Protein AF-A0A815AEU1-F1 (afdb_monomer_lite)

Radius of gyration: 73.31 Å; chains: 1; bounding box: 177×93×203 Å

pLDDT: mean 80.64, std 16.39, range [25.06, 96.12]

Foldseek 3Di:
DDDDPPPPQDKFFLWFWADLEAQEAIDTDQKFWQPPLQQATPSGQQKFKAAPVQETDHLVVQLLRLQWDWDADVVQQWIWTDGPQDPDIDIDHNVPPQPPVDDLVQWDFHQAPNDTFTWRWHDPVQQVVVCSRRVHGITMTGHDPPDHSDDPARFWEAEPVQQVVLCVVPVVDRQDPCLVPGRTYIYGPDHPPQQPDQWDDFPNWIKGWPGFDQADLSSQQDSPVSDGDRVSQVSCCVPPVRTHTTHIGTDDDDTMGGGFFDKDAQAAPWWKWKADPVRDIDIDHDRDIDTARSVDIDIGTWDKDAAAQQKWKWWAWPVGDIFIGHDRDIDTDDVNTTPDIDMGGFDAAAQQKKWKKWFDDDPPDDDDDDDDPPPTDIDIDGDRDGHDDGPRIDIDWAFEFAADPVGQQDTDGRPDIDGIDGQDKDKGKHWQWQQQALVRFTKIWIKMWIKGAQDPVLQVVQDSYVPVQLVVQLNVLSSVVRHDHDPVRCVVCVQCQFPCVSRPSNQVSQVSNRMHTPTMDGPDMDTPPVVVVVVVVVVVVVVVVVVVVVVVVVVVVVVVVVVVVVVVVVVVVVVVVVVVVVVVVVVVVVVVVVVVVVVVVVVVVVVVVVVVVVVVVVVVVVVCVVVPDDPPVVVVVVPDDDDDDPDDDDDDDDDDDDDDDDDDDDDDDD

Secondary structure (DSSP, 8-state):
-----------EEEEEEE-SBTTS--EEESEEEEETTTTEETTTT-EEEE-TTSBBP-TTT-GGGGG-EEEEETTTTEEEEE-TT-SS-EEEESSS-TTTTS-GGGPEEEEETTEEEEEEEP-HHHHHHHHHHHSS--EEEEEPTT----SS-SEEEEEHHHHHHHHHT-TTS---GGGG--SEEEE-SSTTGGGG-SEEEETTEEEEEEEEEEP-GGGGB-TTT--B-SHHHHHHHHHHTTEEEEEEEEEE---EEEPPPEEEEE-TT-EEEEE-TTS-EEEEESSEEEEE-TTT-EEEEPPEEEE-TTEEEEEEETTS-EEEEESSEEEE--TTTEEEEEEEE-EEE-TTEEEEEEEE-----SS-----TT-EEEEEEESSEEE---TTEEE--EEEEEEETTEEEEEEEEEEEES-EE-S-EEEEEEEEEEE-TT--EEEEEEEEEEEES-HHHHHHH-S-HHHHHHHHHHHHHHHHHHTS-HHHHHHHGGGGGSGGG-HHHHHHHHHTTEEEEEEEEEEEEE-HHHHHHHHHHHHHHHHHHHHHHHHHHHHHHHHHHHHHHHHHHHHHHHHHHHHHHHHHHHHHHHHHHHHHHHHHHHHHHHHHHHHHHHHHHHHHHHHHHTT--HHHHHHHH--------------------------------

InterPro domains:
  IPR005302 Molybdenum cofactor sulfurase, C-terminal [PF03473] (147-253)
  IPR005302 Molybdenum cofactor sulfurase, C-terminal [PS51340] (123-266)
  IPR005303 Molybdenum cofactor sulfurase, middle domain [PF03476] (13-135)
  IPR011037 Pyruvate kinase-like, insert domain superfamily [SSF50800] (155-227)

Structure (mmCIF, N/CA/C/O backbone):
data_AF-A0A815AEU1-F1
#
_entry.id   AF-A0A815AEU1-F1
#
loop_
_atom_site.group_PDB
_atom_site.id
_atom_site.type_symbol
_atom_site.label_atom_id
_atom_site.label_alt_id
_atom_site.label_comp_id
_atom_site.label_asym_id
_atom_site.label_entity_id
_atom_site.label_seq_id
_atom_site.pdbx_PDB_ins_code
_atom_site.Cartn_x
_atom_site.Cartn_y
_atom_site.Cartn_z
_atom_site.occupancy
_atom_site.B_iso_or_equiv
_atom_site.auth_seq_id
_atom_site.auth_comp_id
_atom_site.auth_asym_id
_atom_site.auth_atom_id
_atom_site.pdbx_PDB_model_num
ATOM 1 N N . MET A 1 1 ? 6.532 -43.065 -29.567 1.00 27.50 1 MET A N 1
ATOM 2 C CA . MET A 1 1 ? 7.392 -42.468 -28.527 1.00 27.50 1 MET A CA 1
ATOM 3 C C . MET A 1 1 ? 8.226 -41.374 -29.177 1.00 27.50 1 MET A C 1
ATOM 5 O O . MET A 1 1 ? 8.852 -41.656 -30.183 1.00 27.50 1 MET A O 1
ATOM 9 N N . ALA A 1 2 ? 8.138 -40.169 -28.608 1.00 25.83 2 ALA A N 1
ATOM 10 C CA . ALA A 1 2 ? 9.059 -39.027 -28.663 1.00 25.83 2 ALA A CA 1
ATOM 11 C C . ALA A 1 2 ? 9.554 -38.445 -30.016 1.00 25.83 2 ALA A C 1
ATOM 13 O O . ALA A 1 2 ? 10.415 -39.000 -30.685 1.00 25.83 2 ALA A O 1
ATOM 14 N N . ASN A 1 3 ? 9.081 -37.213 -30.254 1.00 25.06 3 ASN A N 1
ATOM 15 C CA . ASN A 1 3 ? 9.792 -36.021 -30.741 1.00 25.06 3 ASN A CA 1
ATOM 16 C C . ASN A 1 3 ? 10.302 -35.950 -32.190 1.00 25.06 3 ASN A C 1
ATOM 18 O O . ASN A 1 3 ? 11.483 -36.109 -32.472 1.00 25.06 3 ASN A O 1
ATOM 22 N N . SER A 1 4 ? 9.418 -35.470 -33.068 1.00 28.41 4 SER A N 1
ATOM 23 C CA . SER A 1 4 ? 9.774 -34.688 -34.258 1.00 28.41 4 SER A CA 1
ATOM 24 C C . SER A 1 4 ? 9.159 -33.282 -34.165 1.00 28.41 4 SER A C 1
ATOM 26 O O . SER A 1 4 ? 8.282 -32.914 -34.946 1.00 28.41 4 SER A O 1
ATOM 28 N N . SER A 1 5 ? 9.572 -32.488 -33.175 1.00 29.53 5 SER A N 1
ATOM 29 C CA . SER A 1 5 ? 9.358 -31.037 -33.183 1.00 29.53 5 SER A CA 1
ATOM 30 C C . SER A 1 5 ? 10.553 -30.396 -33.882 1.00 29.53 5 SER A C 1
ATOM 32 O O . SER A 1 5 ? 11.530 -30.023 -33.238 1.00 29.53 5 SER A O 1
ATOM 34 N N . GLY A 1 6 ? 10.493 -30.330 -35.212 1.00 29.59 6 GLY A N 1
ATOM 35 C CA . GLY A 1 6 ? 11.454 -29.599 -36.033 1.00 29.59 6 GLY A CA 1
ATOM 36 C C . GLY A 1 6 ? 11.329 -28.095 -35.802 1.00 29.59 6 GLY A C 1
ATOM 37 O O . GLY A 1 6 ? 10.761 -27.385 -36.627 1.00 29.59 6 GLY A O 1
ATOM 38 N N . VAL A 1 7 ? 11.847 -27.611 -34.676 1.00 35.28 7 VAL A N 1
ATOM 39 C CA . VAL A 1 7 ? 12.344 -26.241 -34.589 1.00 35.28 7 VAL A CA 1
ATOM 40 C C . VAL A 1 7 ? 13.624 -26.267 -35.412 1.00 35.28 7 VAL A C 1
ATOM 42 O O . VAL A 1 7 ? 14.572 -26.953 -35.047 1.00 35.28 7 VAL A O 1
ATOM 45 N N . LYS A 1 8 ? 13.627 -25.638 -36.590 1.00 38.28 8 LYS A N 1
ATOM 46 C CA . LYS A 1 8 ? 14.887 -25.410 -37.302 1.00 38.28 8 LYS A CA 1
ATOM 47 C C . LYS A 1 8 ? 15.761 -24.584 -36.358 1.00 38.28 8 LYS A C 1
ATOM 49 O O . LYS A 1 8 ? 15.294 -23.544 -35.900 1.00 38.28 8 LYS A O 1
ATOM 54 N N . ASP A 1 9 ? 16.973 -25.043 -36.060 1.00 52.59 9 ASP A N 1
ATOM 55 C CA . ASP A 1 9 ? 17.983 -24.235 -35.374 1.00 52.59 9 ASP A CA 1
ATOM 56 C C . ASP A 1 9 ? 18.214 -22.973 -36.213 1.00 52.59 9 ASP A C 1
ATOM 58 O O . ASP A 1 9 ? 18.868 -22.991 -37.258 1.00 52.59 9 ASP A O 1
ATOM 62 N N . HIS A 1 10 ? 17.549 -21.884 -35.834 1.00 66.81 10 HIS A N 1
ATOM 63 C CA . HIS A 1 10 ? 17.597 -20.634 -36.573 1.00 66.81 10 HIS A CA 1
ATOM 64 C C . HIS A 1 10 ? 18.891 -19.913 -36.198 1.00 66.81 10 HIS A C 1
ATOM 66 O O . HIS A 1 10 ? 18.950 -19.224 -35.188 1.00 66.81 10 HIS A O 1
ATOM 72 N N . ILE A 1 11 ? 19.929 -20.085 -37.018 1.00 76.50 11 ILE A N 1
ATOM 73 C CA . ILE A 1 11 ? 21.150 -19.275 -36.963 1.00 76.50 11 ILE A CA 1
ATOM 74 C C . ILE A 1 11 ? 20.825 -17.917 -37.593 1.00 76.50 11 ILE A C 1
ATOM 76 O O . ILE A 1 11 ? 20.491 -17.852 -38.779 1.00 76.50 11 ILE A O 1
ATOM 80 N N . LEU A 1 12 ? 20.907 -16.840 -36.810 1.00 83.50 12 LEU A N 1
ATOM 81 C CA . LEU A 1 12 ? 20.609 -15.483 -37.275 1.00 83.50 12 LEU A CA 1
ATOM 82 C C . LEU A 1 12 ? 21.849 -14.599 -37.160 1.00 83.50 12 LEU A C 1
ATOM 84 O O . LEU A 1 12 ? 22.420 -14.476 -36.083 1.00 83.50 12 LEU A O 1
ATOM 88 N N . LEU A 1 13 ? 22.237 -13.933 -38.249 1.00 84.94 13 LEU A N 1
ATOM 89 C CA . LEU A 1 13 ? 23.229 -12.860 -38.183 1.00 84.94 13 LEU A CA 1
ATOM 90 C C . LEU A 1 13 ? 22.581 -11.637 -37.516 1.00 84.94 13 LEU A C 1
ATOM 92 O O . LEU A 1 13 ? 21.629 -11.079 -38.059 1.00 84.94 13 LEU A O 1
ATOM 96 N N . THR A 1 14 ? 23.073 -11.239 -36.345 1.00 86.00 14 THR A N 1
ATOM 97 C CA . THR A 1 14 ? 22.491 -10.164 -35.531 1.00 86.00 14 THR A CA 1
ATOM 98 C C . THR A 1 14 ? 23.138 -8.815 -35.799 1.00 86.00 14 THR A C 1
ATOM 100 O O . THR A 1 14 ? 22.440 -7.802 -35.807 1.00 86.00 14 THR A O 1
ATOM 103 N N . LYS A 1 15 ? 24.460 -8.776 -36.026 1.00 89.38 15 LYS A N 1
ATOM 104 C CA . LYS A 1 15 ? 25.194 -7.531 -36.303 1.00 89.38 15 LYS A CA 1
ATOM 105 C C . LYS A 1 15 ? 26.314 -7.719 -37.318 1.00 89.38 15 LYS A C 1
ATOM 107 O O . LYS A 1 15 ? 26.990 -8.749 -37.355 1.00 89.38 15 LYS A O 1
ATOM 112 N N . LEU A 1 16 ? 26.550 -6.661 -38.088 1.00 91.19 16 LEU A N 1
ATOM 113 C CA . LEU A 1 16 ? 27.638 -6.531 -39.049 1.00 91.19 16 LEU A CA 1
ATOM 114 C C . LEU A 1 16 ? 28.512 -5.332 -38.667 1.00 91.19 16 LEU A C 1
ATOM 116 O O . LEU A 1 16 ? 27.997 -4.246 -38.404 1.00 91.19 16 LEU A O 1
ATOM 120 N N . PHE A 1 17 ? 29.831 -5.520 -38.662 1.00 93.00 17 PHE A N 1
ATOM 121 C CA . PHE A 1 17 ? 30.794 -4.485 -38.303 1.00 93.00 17 PHE A CA 1
ATOM 122 C C . PHE A 1 17 ? 31.933 -4.343 -39.308 1.00 93.00 17 PHE A C 1
ATOM 124 O O . PHE A 1 17 ? 32.509 -5.325 -39.790 1.00 93.00 17 PHE A O 1
ATOM 131 N N . ILE A 1 18 ? 32.348 -3.092 -39.505 1.00 92.50 18 ILE A N 1
ATOM 132 C CA . ILE A 1 18 ? 33.639 -2.738 -40.101 1.00 92.50 18 ILE A CA 1
ATOM 133 C C . ILE A 1 18 ? 34.463 -1.892 -39.132 1.00 92.50 18 ILE A C 1
ATOM 135 O O . ILE A 1 18 ? 33.936 -1.174 -38.285 1.00 92.50 18 ILE A O 1
ATOM 139 N N . TYR A 1 19 ? 35.780 -1.937 -39.282 1.00 92.88 19 TYR A N 1
ATOM 140 C CA . TYR A 1 19 ? 36.745 -1.145 -38.530 1.00 92.88 19 TYR A CA 1
ATOM 141 C C . TYR A 1 19 ? 37.701 -0.467 -39.514 1.00 92.88 19 TYR A C 1
ATOM 143 O O . TYR A 1 19 ? 38.815 -0.960 -39.725 1.00 92.88 19 TYR A O 1
ATOM 151 N N . PRO A 1 20 ? 37.294 0.659 -40.128 1.00 91.69 20 PRO A N 1
ATOM 152 C CA . PRO A 1 20 ? 38.067 1.288 -41.195 1.00 91.69 20 PRO A CA 1
ATOM 153 C C . PRO A 1 20 ? 39.489 1.656 -40.767 1.00 91.69 20 PRO A C 1
ATOM 155 O O . PRO A 1 20 ? 40.452 1.395 -41.488 1.00 91.69 20 PRO A O 1
ATOM 158 N N . VAL A 1 21 ? 39.631 2.197 -39.552 1.00 92.31 21 VAL A N 1
ATOM 159 C CA . VAL A 1 21 ? 40.926 2.519 -38.945 1.00 92.31 21 VAL A CA 1
ATOM 160 C C . VAL A 1 21 ? 41.302 1.441 -37.927 1.00 92.31 21 VAL A C 1
ATOM 162 O O . VAL A 1 21 ? 40.565 1.157 -36.975 1.00 92.31 21 VAL A O 1
ATOM 165 N N . LYS A 1 22 ? 42.479 0.835 -38.107 1.00 89.75 22 LYS A N 1
ATOM 166 C CA . LYS A 1 22 ? 43.001 -0.224 -37.241 1.00 89.75 22 LYS A CA 1
ATOM 167 C C . LYS A 1 22 ? 43.059 0.232 -35.779 1.00 89.75 22 LYS A C 1
ATOM 169 O O . LYS A 1 22 ? 43.658 1.250 -35.446 1.00 89.75 22 LYS A O 1
ATOM 174 N N . SER A 1 23 ? 42.499 -0.593 -34.895 1.00 89.44 23 SER A N 1
ATOM 175 C CA . SER A 1 23 ? 42.417 -0.354 -33.445 1.00 89.44 23 SER A CA 1
ATOM 176 C C . SER A 1 23 ? 41.556 0.852 -33.021 1.00 89.44 23 SER A C 1
ATOM 178 O O . SER A 1 23 ? 41.620 1.251 -31.865 1.00 89.44 23 SER A O 1
ATOM 180 N N . CYS A 1 24 ? 40.730 1.420 -33.901 1.00 93.19 24 CYS A N 1
ATOM 181 C CA . CYS A 1 24 ? 39.711 2.411 -33.525 1.00 93.19 24 CYS A CA 1
ATOM 182 C C . CYS A 1 24 ? 38.335 1.754 -33.317 1.00 93.19 24 CYS A C 1
ATOM 184 O O . CYS A 1 24 ? 38.212 0.530 -33.472 1.00 93.19 24 CYS A O 1
ATOM 186 N N . ALA A 1 25 ? 37.314 2.537 -32.952 1.00 91.69 25 ALA A N 1
ATOM 187 C CA . ALA A 1 25 ? 35.946 2.039 -32.794 1.00 91.69 25 ALA A CA 1
ATOM 188 C C . ALA A 1 25 ? 35.409 1.406 -34.094 1.00 91.69 25 ALA A C 1
ATOM 190 O O . ALA A 1 25 ? 35.822 1.768 -35.198 1.00 91.69 25 ALA A O 1
ATOM 191 N N . GLY A 1 26 ? 34.522 0.421 -33.948 1.00 91.19 26 GLY A N 1
ATOM 192 C CA . GLY A 1 26 ? 33.830 -0.208 -35.075 1.00 91.19 26 GLY A CA 1
ATOM 193 C C . GLY A 1 26 ? 32.578 0.558 -35.482 1.00 91.19 26 GLY A C 1
ATOM 194 O O . GLY A 1 26 ? 31.992 1.273 -34.674 1.00 91.19 26 GLY A O 1
ATOM 195 N N . ILE A 1 27 ? 32.159 0.365 -36.727 1.00 91.69 27 ILE A N 1
ATOM 196 C CA . ILE A 1 27 ? 30.906 0.879 -37.280 1.00 91.69 27 ILE A CA 1
ATOM 197 C C . ILE A 1 27 ? 29.948 -0.301 -37.402 1.00 91.69 27 ILE A C 1
ATOM 199 O O . ILE A 1 27 ? 30.279 -1.266 -38.088 1.00 91.69 27 ILE A O 1
ATOM 203 N N . SER A 1 28 ? 28.792 -0.219 -36.741 1.00 90.81 28 SER A N 1
ATOM 204 C CA . SER A 1 28 ? 27.694 -1.177 -36.912 1.00 90.81 28 SER A CA 1
ATOM 205 C C . SER A 1 28 ? 26.905 -0.833 -38.171 1.00 90.81 28 SER A C 1
ATOM 207 O O . SER A 1 28 ? 26.619 0.341 -38.405 1.00 90.81 28 SER A O 1
ATOM 209 N N . LEU A 1 29 ? 26.554 -1.839 -38.965 1.00 86.81 29 LEU A N 1
ATOM 210 C CA . LEU A 1 29 ? 25.910 -1.684 -40.268 1.00 86.81 29 LEU A CA 1
ATOM 211 C C . LEU A 1 29 ? 24.758 -2.683 -40.425 1.00 86.81 29 LEU A C 1
ATOM 213 O O . LEU A 1 29 ? 24.820 -3.774 -39.867 1.00 86.81 29 LEU A O 1
ATOM 217 N N . ASP A 1 30 ? 23.749 -2.330 -41.223 1.00 79.94 30 ASP A N 1
ATOM 218 C CA . ASP A 1 30 ? 22.701 -3.271 -41.658 1.00 79.94 30 ASP A CA 1
ATOM 219 C C . ASP A 1 30 ? 23.086 -4.035 -42.913 1.00 79.94 30 ASP A C 1
ATOM 221 O O . ASP A 1 30 ? 22.715 -5.189 -43.103 1.00 79.94 30 ASP A O 1
ATOM 225 N N . LYS A 1 31 ? 23.827 -3.367 -43.790 1.00 83.62 31 LYS A N 1
ATOM 226 C CA . LYS A 1 31 ? 24.277 -3.917 -45.055 1.00 83.62 31 LYS A CA 1
ATOM 227 C C . LYS A 1 31 ? 25.620 -3.346 -45.429 1.00 83.62 31 LYS A C 1
ATOM 229 O O . LYS A 1 31 ? 25.913 -2.198 -45.093 1.00 83.62 31 LYS A O 1
ATOM 234 N N . TRP A 1 32 ? 26.440 -4.139 -46.103 1.00 89.31 32 TRP A N 1
ATOM 235 C CA . TRP A 1 32 ? 27.730 -3.666 -46.582 1.00 89.31 32 TRP A CA 1
ATOM 236 C C . TRP A 1 32 ? 28.254 -4.473 -47.760 1.00 89.31 32 TRP A C 1
ATOM 238 O O . TRP A 1 32 ? 27.897 -5.635 -47.959 1.00 89.31 32 TRP A O 1
ATOM 248 N N . HIS A 1 33 ? 29.155 -3.849 -48.516 1.00 86.56 33 HIS A N 1
ATOM 249 C CA . HIS A 1 33 ? 29.767 -4.457 -49.687 1.00 86.56 33 HIS A CA 1
ATOM 250 C C . HIS A 1 33 ? 31.014 -5.274 -49.335 1.00 86.56 33 HIS A C 1
ATOM 252 O O . HIS A 1 33 ? 31.796 -4.904 -48.453 1.00 86.56 33 HIS A O 1
ATOM 258 N N . ILE A 1 34 ? 31.230 -6.358 -50.077 1.00 83.62 34 ILE A N 1
ATOM 259 C CA . ILE A 1 34 ? 32.492 -7.098 -50.114 1.00 83.62 34 ILE A CA 1
ATOM 260 C C . ILE A 1 34 ? 33.339 -6.549 -51.265 1.00 83.62 34 ILE A C 1
ATOM 262 O O . ILE A 1 34 ? 32.908 -6.512 -52.416 1.00 83.62 34 ILE A O 1
ATOM 266 N N . ASP A 1 35 ? 34.578 -6.165 -50.966 1.00 81.56 35 ASP A N 1
ATOM 267 C CA . ASP A 1 35 ? 35.588 -5.867 -51.978 1.00 81.56 35 ASP A CA 1
ATOM 268 C C . ASP A 1 35 ? 36.138 -7.195 -52.523 1.00 81.56 35 ASP A C 1
ATOM 270 O O . ASP A 1 35 ? 36.961 -7.853 -51.883 1.00 81.56 35 ASP A O 1
ATOM 274 N N . ILE A 1 36 ? 35.662 -7.607 -53.704 1.00 73.94 36 ILE A N 1
ATOM 275 C CA . ILE A 1 36 ? 36.037 -8.885 -54.334 1.00 73.94 36 ILE A CA 1
ATOM 276 C C . ILE A 1 36 ? 37.551 -8.966 -54.573 1.00 73.94 36 ILE A C 1
ATOM 278 O O . ILE A 1 36 ? 38.148 -10.027 -54.395 1.00 73.94 36 ILE A O 1
ATOM 282 N N . HIS A 1 37 ? 38.189 -7.852 -54.939 1.00 72.75 37 HIS A N 1
ATOM 283 C CA . HIS A 1 37 ? 39.620 -7.831 -55.240 1.00 72.75 37 HIS A CA 1
ATOM 284 C C . HIS A 1 37 ? 40.470 -8.030 -53.987 1.00 72.75 37 HIS A C 1
ATOM 286 O O . HIS A 1 37 ? 41.531 -8.649 -54.054 1.00 72.75 37 HIS A O 1
ATOM 292 N N . LYS A 1 38 ? 40.004 -7.518 -52.844 1.00 74.31 38 LYS A N 1
ATOM 293 C CA . LYS A 1 38 ? 40.730 -7.586 -51.568 1.00 74.31 38 LYS A CA 1
ATOM 294 C C . LYS A 1 38 ? 40.235 -8.688 -50.634 1.00 74.31 38 LYS A C 1
ATOM 296 O O . LYS A 1 38 ? 40.849 -8.894 -49.589 1.00 74.31 38 LYS A O 1
ATOM 301 N N . SER A 1 39 ? 39.157 -9.380 -51.016 1.00 78.56 39 SER A N 1
ATOM 302 C CA . SER A 1 39 ? 38.495 -10.436 -50.240 1.00 78.56 39 SER A CA 1
ATOM 303 C C . SER A 1 39 ? 38.183 -10.013 -48.799 1.00 78.56 39 SER A C 1
ATOM 305 O O . SER A 1 39 ? 38.354 -10.793 -47.871 1.00 78.56 39 SER A O 1
ATOM 307 N N . CYS A 1 40 ? 37.731 -8.771 -48.608 1.00 83.75 40 CYS A N 1
ATOM 308 C CA . CYS A 1 40 ? 37.378 -8.206 -47.303 1.00 83.75 40 CYS A CA 1
ATOM 309 C C . CYS A 1 40 ? 36.114 -7.339 -47.401 1.00 83.75 40 CYS A C 1
ATOM 311 O O . CYS A 1 40 ? 35.676 -6.999 -48.501 1.00 83.75 40 CYS A O 1
ATOM 313 N N . LEU A 1 41 ? 35.538 -6.928 -46.267 1.00 88.31 41 LEU A N 1
ATOM 314 C CA . LEU A 1 41 ? 34.508 -5.882 -46.277 1.00 88.31 41 LEU A CA 1
ATOM 315 C C . LEU A 1 41 ? 35.094 -4.582 -46.858 1.00 88.31 41 LEU A C 1
ATOM 317 O O . LEU A 1 41 ? 36.254 -4.238 -46.608 1.00 88.31 41 LEU A O 1
ATOM 321 N N . TYR A 1 42 ? 34.310 -3.869 -47.665 1.00 87.38 42 TYR A N 1
ATOM 322 C CA . TYR A 1 42 ? 34.755 -2.648 -48.332 1.00 87.38 42 TYR A CA 1
ATOM 323 C C . TYR A 1 42 ? 35.253 -1.620 -47.301 1.00 87.38 42 TYR A C 1
ATOM 325 O O . TYR A 1 42 ? 34.582 -1.354 -46.306 1.00 87.38 42 TYR A O 1
ATOM 333 N N . LEU A 1 43 ? 36.455 -1.072 -47.518 1.00 88.06 43 LEU A N 1
ATOM 334 C CA . LEU A 1 43 ? 37.153 -0.126 -46.623 1.00 88.06 43 LEU A CA 1
ATOM 335 C C . LEU A 1 43 ? 37.469 -0.632 -45.204 1.00 88.06 43 LEU A C 1
ATOM 337 O O . LEU A 1 43 ? 37.905 0.144 -44.352 1.00 88.06 43 LEU A O 1
ATOM 341 N N . ASP A 1 44 ? 37.310 -1.923 -44.936 1.00 89.12 44 ASP A N 1
ATOM 342 C CA . ASP A 1 44 ? 37.627 -2.499 -43.639 1.00 89.12 44 ASP A CA 1
ATOM 343 C C . ASP A 1 44 ? 39.148 -2.615 -43.439 1.00 89.12 44 ASP A C 1
ATOM 345 O O . ASP A 1 44 ? 39.867 -3.145 -44.290 1.00 89.12 44 ASP A O 1
ATOM 349 N N . ARG A 1 45 ? 39.652 -2.078 -42.318 1.00 87.88 45 ARG A N 1
ATOM 350 C CA . ARG A 1 45 ? 41.087 -1.994 -41.970 1.00 87.88 45 ARG A CA 1
ATOM 351 C C . ARG A 1 45 ? 41.948 -1.376 -43.094 1.00 87.88 45 ARG A C 1
ATOM 353 O O . ARG A 1 45 ? 43.116 -1.728 -43.261 1.00 87.88 45 ARG A O 1
ATOM 360 N N . GLU A 1 46 ? 41.381 -0.441 -43.856 1.00 86.12 46 GLU A N 1
ATOM 361 C CA . GLU A 1 46 ? 42.054 0.294 -44.937 1.00 86.12 46 GLU A CA 1
ATOM 362 C C . GLU A 1 46 ? 43.089 1.301 -44.393 1.00 86.12 46 GLU A C 1
ATOM 364 O O . GLU A 1 46 ? 44.092 1.578 -45.057 1.00 86.12 46 GLU A O 1
ATOM 369 N N . TRP A 1 47 ? 42.891 1.794 -43.165 1.00 90.19 47 TRP A N 1
ATOM 370 C CA . TRP A 1 47 ? 43.774 2.759 -42.508 1.00 90.19 47 TRP A CA 1
ATOM 371 C C . TRP A 1 47 ? 44.394 2.228 -41.217 1.00 90.19 47 TRP A C 1
ATOM 373 O O . TRP A 1 47 ? 43.840 1.375 -40.522 1.00 90.19 47 TRP A O 1
ATOM 383 N N . THR A 1 48 ? 45.531 2.802 -40.838 1.00 90.94 48 THR A N 1
ATOM 384 C CA . THR A 1 48 ? 46.179 2.602 -39.539 1.00 90.94 48 THR A CA 1
ATOM 385 C C . THR A 1 48 ? 46.750 3.920 -39.030 1.00 90.94 48 THR A C 1
ATOM 387 O O . THR A 1 48 ? 47.180 4.753 -39.823 1.00 90.94 48 THR A O 1
ATOM 390 N N . MET A 1 49 ? 46.779 4.118 -37.711 1.00 91.12 49 MET A N 1
ATOM 391 C CA . MET A 1 49 ? 47.522 5.237 -37.123 1.00 91.12 49 MET A CA 1
ATOM 392 C C . MET A 1 49 ? 48.970 4.833 -36.860 1.00 91.12 49 MET A C 1
ATOM 394 O O . MET A 1 49 ? 49.221 3.692 -36.470 1.00 91.12 49 MET A O 1
ATOM 398 N N . ILE A 1 50 ? 49.904 5.760 -37.056 1.00 90.75 50 ILE A N 1
ATOM 399 C CA . ILE A 1 50 ? 51.350 5.545 -36.941 1.00 90.75 50 ILE A CA 1
ATOM 400 C C . ILE A 1 50 ? 52.019 6.607 -36.064 1.00 90.75 50 ILE A C 1
ATOM 402 O O . ILE A 1 50 ? 51.531 7.735 -35.961 1.00 90.75 50 ILE A O 1
ATOM 406 N N . ASP A 1 51 ? 53.134 6.245 -35.432 1.00 89.88 51 ASP A N 1
ATOM 407 C CA . ASP A 1 51 ? 53.994 7.171 -34.693 1.00 89.88 51 ASP A CA 1
ATOM 408 C C . ASP A 1 51 ? 55.031 7.875 -35.598 1.00 89.88 51 ASP A C 1
ATOM 410 O O . ASP A 1 51 ? 55.038 7.707 -36.818 1.00 89.88 51 ASP A O 1
ATOM 414 N N . ARG A 1 52 ? 55.928 8.675 -34.996 1.00 87.50 52 ARG A N 1
ATOM 415 C CA . ARG A 1 52 ? 56.985 9.427 -35.713 1.00 87.50 52 ARG A CA 1
ATOM 416 C C . ARG A 1 52 ? 57.974 8.533 -36.457 1.00 87.50 52 ARG A C 1
ATOM 418 O O . ARG A 1 52 ? 58.647 9.000 -37.365 1.00 87.50 52 ARG A O 1
ATOM 425 N N . ASN A 1 53 ? 58.079 7.280 -36.034 1.00 85.44 53 ASN A N 1
ATOM 426 C CA . ASN A 1 53 ? 59.023 6.299 -36.541 1.00 85.44 53 ASN A CA 1
ATOM 427 C C . ASN A 1 53 ? 58.339 5.311 -37.508 1.00 85.44 53 ASN A C 1
ATOM 429 O O . ASN A 1 53 ? 58.954 4.319 -37.891 1.00 85.44 53 ASN A O 1
ATOM 433 N N . GLY A 1 54 ? 57.068 5.539 -37.869 1.00 82.38 54 GLY A N 1
ATOM 434 C CA . GLY A 1 54 ? 56.303 4.671 -38.769 1.00 82.38 54 GLY A CA 1
ATOM 435 C C . GLY A 1 54 ? 55.754 3.394 -38.118 1.00 82.38 54 GLY A C 1
ATOM 436 O O . GLY A 1 54 ? 55.245 2.521 -38.823 1.00 82.38 54 GLY A O 1
ATOM 437 N N . TYR A 1 55 ? 55.818 3.245 -36.789 1.00 86.06 55 TYR A N 1
ATOM 438 C CA . TYR A 1 55 ? 55.215 2.096 -36.103 1.00 86.06 55 TYR A CA 1
ATOM 439 C C . TYR A 1 55 ? 53.716 2.300 -35.944 1.00 86.06 55 TYR A C 1
ATOM 441 O O . TYR A 1 55 ? 53.279 3.364 -35.503 1.00 86.06 55 TYR A O 1
ATOM 449 N N . ALA A 1 56 ? 52.917 1.262 -36.211 1.00 87.56 56 ALA A N 1
ATOM 450 C CA . ALA A 1 56 ? 51.491 1.358 -35.924 1.00 87.56 56 ALA A CA 1
ATOM 451 C C . ALA A 1 56 ? 51.199 1.504 -34.435 1.00 87.56 56 ALA A C 1
ATOM 453 O O . ALA A 1 56 ? 51.690 0.750 -33.586 1.00 87.56 56 ALA A O 1
ATOM 454 N N . LEU A 1 57 ? 50.285 2.424 -34.153 1.00 90.50 57 LEU A N 1
ATOM 455 C CA . LEU A 1 57 ? 49.638 2.535 -32.864 1.00 90.50 57 LEU A CA 1
ATOM 456 C C . LEU A 1 57 ? 48.629 1.394 -32.702 1.00 90.50 57 LEU A C 1
ATOM 458 O O . LEU A 1 57 ? 47.918 1.005 -33.630 1.00 90.50 57 LEU A O 1
ATOM 462 N N . THR A 1 58 ? 48.566 0.849 -31.493 1.00 88.62 58 THR A N 1
ATOM 463 C CA . THR A 1 58 ? 47.655 -0.241 -31.137 1.00 88.62 58 THR A CA 1
ATOM 464 C C . THR A 1 58 ? 46.913 0.104 -29.856 1.00 88.62 58 THR A C 1
ATOM 466 O O . THR A 1 58 ? 47.466 0.779 -28.985 1.00 88.62 58 THR A O 1
ATOM 469 N N . GLN A 1 59 ? 45.695 -0.421 -29.685 1.00 89.88 59 GLN A N 1
ATOM 470 C CA . GLN A 1 59 ? 44.926 -0.265 -28.438 1.00 89.88 59 GLN A CA 1
ATOM 471 C C . GLN A 1 59 ? 45.678 -0.807 -27.215 1.00 89.88 59 GLN A C 1
ATOM 473 O O . GLN A 1 59 ? 45.523 -0.299 -26.110 1.00 89.88 59 GLN A O 1
ATOM 478 N N . MET A 1 60 ? 46.563 -1.789 -27.409 1.00 85.38 60 MET A N 1
ATOM 479 C CA . MET A 1 60 ? 47.456 -2.257 -26.353 1.00 85.38 60 MET A CA 1
ATOM 480 C C . MET A 1 60 ? 48.369 -1.160 -25.809 1.00 85.38 60 MET A C 1
ATOM 482 O O . MET A 1 60 ? 48.574 -1.085 -24.602 1.00 85.38 60 MET A O 1
ATOM 486 N N . ARG A 1 61 ? 48.978 -0.339 -26.669 1.00 86.62 61 ARG A N 1
ATOM 487 C CA . ARG A 1 61 ? 49.864 0.748 -26.223 1.00 86.62 61 ARG A CA 1
ATOM 488 C C . ARG A 1 61 ? 49.058 1.997 -25.877 1.00 86.62 61 ARG A C 1
ATOM 490 O O . ARG A 1 61 ? 49.321 2.619 -24.853 1.00 86.62 61 ARG A O 1
ATOM 497 N N . HIS A 1 62 ? 48.024 2.283 -26.664 1.00 90.69 62 HIS A N 1
ATOM 498 C CA . HIS A 1 62 ? 47.176 3.465 -26.551 1.00 90.69 62 HIS A CA 1
ATOM 499 C C . HIS A 1 62 ? 45.682 3.081 -26.500 1.00 90.69 62 HIS A C 1
ATOM 501 O O . HIS A 1 62 ? 44.978 3.219 -27.499 1.00 90.69 62 HIS A O 1
ATOM 507 N N . PRO A 1 63 ? 45.143 2.651 -25.341 1.00 90.69 63 PRO A N 1
ATOM 508 C CA . PRO A 1 63 ? 43.730 2.265 -25.206 1.00 90.69 63 PRO A CA 1
ATOM 509 C C . PRO A 1 63 ? 42.732 3.348 -25.620 1.00 90.69 63 PRO A C 1
ATOM 511 O O . PRO A 1 63 ? 41.640 3.045 -26.087 1.00 90.69 63 PRO A O 1
ATOM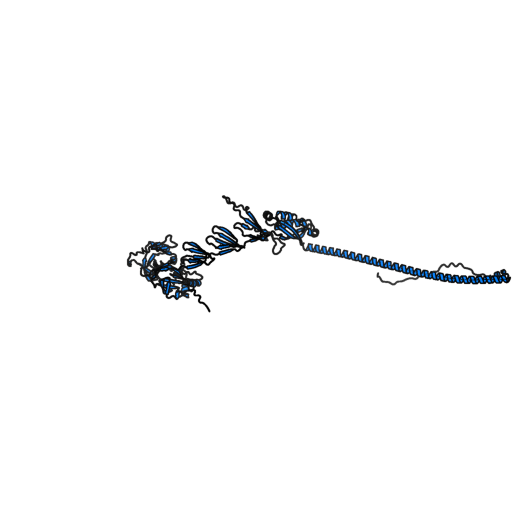 514 N N . LYS A 1 64 ? 43.126 4.625 -25.514 1.00 90.62 64 LYS A N 1
ATOM 515 C CA . LYS A 1 64 ? 42.316 5.780 -25.930 1.00 90.62 64 LYS A CA 1
ATOM 516 C C . LYS A 1 64 ? 41.912 5.747 -27.408 1.00 90.62 64 LYS A C 1
ATOM 518 O O . LYS A 1 64 ? 40.964 6.437 -27.766 1.00 90.62 64 LYS A O 1
ATOM 523 N N . MET A 1 65 ? 42.563 4.929 -28.243 1.00 92.44 65 MET A N 1
ATOM 524 C CA . MET A 1 65 ? 42.153 4.718 -29.635 1.00 92.44 65 MET A CA 1
ATOM 525 C C . MET A 1 65 ? 40.701 4.221 -29.758 1.00 92.44 65 MET A C 1
ATOM 527 O O . MET A 1 65 ? 40.077 4.498 -30.775 1.00 92.44 65 MET A O 1
ATOM 531 N N . CYS A 1 66 ? 40.117 3.562 -28.742 1.00 90.19 66 CYS A N 1
ATOM 532 C CA . CYS A 1 66 ? 38.694 3.180 -28.789 1.00 90.19 66 CYS A CA 1
ATOM 533 C C . CYS A 1 66 ? 37.748 4.395 -28.813 1.00 90.19 66 CYS A C 1
ATOM 535 O O . CYS A 1 66 ? 36.623 4.267 -29.277 1.00 90.19 66 CYS A O 1
ATOM 537 N N . LYS A 1 67 ? 38.200 5.582 -28.374 1.00 91.06 67 LYS A N 1
ATOM 538 C CA . LYS A 1 67 ? 37.416 6.831 -28.437 1.00 91.06 67 LYS A CA 1
ATOM 539 C C . LYS A 1 67 ? 37.481 7.523 -29.796 1.00 91.06 67 LYS A C 1
ATOM 541 O O . LYS A 1 67 ? 36.794 8.518 -29.993 1.00 91.06 67 LYS A O 1
ATOM 546 N N . ILE A 1 68 ? 38.320 7.039 -30.708 1.00 94.12 68 ILE A N 1
ATOM 547 C CA . ILE A 1 68 ? 38.370 7.532 -32.081 1.00 94.12 68 ILE A CA 1
ATOM 548 C C . ILE A 1 68 ? 37.291 6.790 -32.867 1.00 94.12 68 ILE A C 1
ATOM 550 O O . ILE A 1 68 ? 37.364 5.568 -33.025 1.00 94.12 68 ILE A O 1
ATOM 554 N N . ILE A 1 69 ? 36.288 7.529 -33.331 1.00 93.88 69 ILE A N 1
ATOM 555 C CA . ILE A 1 69 ? 35.076 6.995 -33.952 1.00 93.88 69 ILE A CA 1
ATOM 556 C C . ILE A 1 69 ? 35.118 7.302 -35.453 1.00 93.88 69 ILE A C 1
ATOM 558 O O . ILE A 1 69 ? 34.798 8.423 -35.850 1.00 93.88 69 ILE A O 1
ATOM 562 N N . PRO A 1 70 ? 35.535 6.344 -36.301 1.00 93.44 70 PRO A N 1
ATOM 563 C CA . PRO A 1 70 ? 35.423 6.490 -37.743 1.00 93.44 70 PRO A CA 1
ATOM 564 C C . PRO A 1 70 ? 33.965 6.310 -38.192 1.00 93.44 70 PRO A C 1
ATOM 566 O O . PRO A 1 70 ? 33.226 5.510 -37.624 1.00 93.44 70 PRO A O 1
ATOM 569 N N . LYS A 1 71 ? 33.571 7.013 -39.250 1.00 93.12 71 LYS A N 1
ATOM 570 C CA . LYS A 1 71 ? 32.311 6.861 -39.985 1.00 93.12 71 LYS A CA 1
ATOM 571 C C . LYS A 1 71 ? 32.605 6.959 -41.480 1.00 93.12 71 LYS A C 1
ATOM 573 O O . LYS A 1 71 ? 33.424 7.775 -41.891 1.00 93.12 71 LYS A O 1
ATOM 578 N N . ILE A 1 72 ? 31.939 6.147 -42.293 1.00 90.06 72 ILE A N 1
ATOM 579 C CA . ILE A 1 72 ? 32.044 6.219 -43.755 1.00 90.06 72 ILE A CA 1
ATOM 580 C C . ILE A 1 72 ? 30.782 6.886 -44.289 1.00 90.06 72 ILE A C 1
ATOM 582 O O . ILE A 1 72 ? 29.679 6.409 -44.039 1.00 90.06 72 ILE A O 1
ATOM 586 N N . ASN A 1 73 ? 30.947 7.982 -45.022 1.00 87.94 73 ASN A N 1
ATOM 587 C CA . ASN A 1 73 ? 29.877 8.622 -45.770 1.00 87.94 73 ASN A CA 1
ATOM 588 C C . ASN A 1 73 ? 30.051 8.269 -47.251 1.00 87.94 73 ASN A C 1
ATOM 590 O O . ASN A 1 73 ? 30.940 8.811 -47.904 1.00 87.94 73 ASN A O 1
ATOM 594 N N . LEU A 1 74 ? 29.237 7.343 -47.762 1.00 84.25 74 LEU A N 1
ATOM 595 C CA . LEU A 1 74 ? 29.317 6.903 -49.159 1.00 84.25 74 LEU A CA 1
ATOM 596 C C . LEU A 1 74 ? 28.791 7.968 -50.134 1.00 84.25 74 LEU A C 1
ATOM 598 O O . LEU A 1 74 ? 29.389 8.142 -51.190 1.00 84.25 74 LEU A O 1
ATOM 602 N N . ASP A 1 75 ? 27.761 8.737 -49.760 1.00 83.50 75 ASP A N 1
ATOM 603 C CA . ASP A 1 75 ? 27.169 9.778 -50.620 1.00 83.50 75 ASP A CA 1
ATOM 604 C C . ASP A 1 75 ? 28.167 10.893 -50.947 1.00 83.50 75 ASP A C 1
ATOM 606 O O . ASP A 1 75 ? 28.243 11.381 -52.072 1.00 83.50 75 ASP A O 1
ATOM 610 N N . LYS A 1 76 ? 28.954 11.291 -49.942 1.00 83.25 76 LYS A N 1
ATOM 611 C CA . LYS A 1 76 ? 30.031 12.282 -50.079 1.00 83.25 76 LYS A CA 1
ATOM 612 C C . LYS A 1 76 ? 31.391 11.648 -50.358 1.00 83.25 76 LYS A C 1
ATOM 614 O O . LYS A 1 76 ? 32.365 12.374 -50.502 1.00 83.25 76 LYS A O 1
ATOM 619 N N . ASN A 1 77 ? 31.456 10.318 -50.391 1.00 85.31 77 ASN A N 1
ATOM 620 C CA . ASN A 1 77 ? 32.670 9.522 -50.526 1.00 85.31 77 ASN A CA 1
ATOM 621 C C . ASN A 1 77 ? 33.804 9.956 -49.570 1.00 85.31 77 ASN A C 1
ATOM 623 O O . ASN A 1 77 ? 34.933 10.209 -49.985 1.00 85.31 77 ASN A O 1
ATOM 627 N N . GLN A 1 78 ? 33.498 10.057 -48.274 1.00 90.31 78 GLN A N 1
ATOM 628 C CA . GLN A 1 78 ? 34.402 10.569 -47.237 1.00 90.31 78 GLN A CA 1
ATOM 629 C C . GLN A 1 78 ? 34.517 9.621 -46.037 1.00 90.31 78 GLN A C 1
ATOM 631 O O . GLN A 1 78 ? 33.531 9.043 -45.575 1.00 90.31 78 GLN A O 1
ATOM 636 N N . LEU A 1 79 ? 35.723 9.521 -45.479 1.00 91.06 79 LEU A N 1
ATOM 637 C CA . LEU A 1 79 ? 35.965 9.035 -44.125 1.00 91.06 79 LEU A CA 1
ATOM 638 C C . LEU A 1 79 ? 35.863 10.220 -43.158 1.00 91.06 79 LEU A C 1
ATOM 640 O O . LEU A 1 79 ? 36.608 11.191 -43.268 1.00 91.06 79 LEU A O 1
ATOM 644 N N . VAL A 1 80 ? 34.962 10.116 -42.188 1.00 93.69 80 VAL A N 1
ATOM 645 C CA . VAL A 1 80 ? 34.795 11.086 -41.104 1.00 93.69 80 VAL A CA 1
ATOM 646 C C . VAL A 1 80 ? 35.333 10.472 -39.819 1.00 93.69 80 VAL A C 1
ATOM 648 O O . VAL A 1 80 ? 34.982 9.344 -39.485 1.00 93.69 80 VAL A O 1
ATOM 651 N N . ILE A 1 81 ? 36.191 11.182 -39.094 1.00 94.50 81 ILE A N 1
ATOM 652 C CA . ILE A 1 81 ? 36.736 10.729 -37.813 1.00 94.50 81 ILE A CA 1
ATOM 653 C C . ILE A 1 81 ? 36.336 11.723 -36.725 1.00 94.50 81 ILE A C 1
ATOM 655 O O . ILE A 1 81 ? 36.701 12.896 -36.780 1.00 94.50 81 ILE A O 1
ATOM 659 N N . SER A 1 82 ? 35.633 11.223 -35.713 1.00 94.44 82 SER A N 1
ATOM 660 C CA . SER A 1 82 ? 35.206 11.983 -34.536 1.00 94.44 82 SER A CA 1
ATOM 661 C C . SER A 1 82 ? 35.973 11.537 -33.292 1.00 94.44 82 SER A C 1
ATOM 663 O O . SER A 1 82 ? 36.356 10.370 -33.165 1.00 94.44 82 SER A O 1
ATOM 665 N N . ALA A 1 83 ? 36.181 12.452 -32.346 1.00 92.88 83 ALA A N 1
ATOM 666 C CA . ALA A 1 83 ? 36.765 12.146 -31.041 1.00 92.88 83 ALA A CA 1
ATOM 667 C C . ALA A 1 83 ? 36.142 13.040 -29.947 1.00 92.88 83 ALA A C 1
ATOM 669 O O . ALA A 1 83 ? 35.967 14.232 -30.190 1.00 92.88 83 ALA A O 1
ATOM 670 N N . PRO A 1 84 ? 35.853 12.528 -28.732 1.00 89.19 84 PRO A N 1
ATOM 671 C CA . PRO A 1 84 ? 35.158 13.285 -27.679 1.00 89.19 84 PRO A CA 1
ATOM 672 C C . PRO A 1 84 ? 35.856 14.570 -27.221 1.00 89.19 84 PRO A C 1
ATOM 674 O O . PRO A 1 84 ? 35.222 15.464 -26.677 1.00 89.19 84 PRO A O 1
ATOM 677 N N . ASN A 1 85 ? 37.176 14.651 -27.387 1.00 89.31 85 ASN A N 1
ATOM 678 C CA . ASN A 1 85 ? 37.997 15.798 -27.002 1.00 89.31 85 ASN A CA 1
ATOM 679 C C . ASN A 1 85 ? 38.216 16.804 -28.144 1.00 89.31 85 ASN A C 1
ATOM 681 O O . ASN A 1 85 ? 39.025 17.722 -27.998 1.00 89.31 85 ASN A O 1
ATOM 685 N N . MET A 1 86 ? 37.531 16.630 -29.276 1.00 90.31 86 MET A N 1
ATOM 686 C CA . MET A 1 86 ? 37.655 17.476 -30.458 1.00 90.31 86 MET A CA 1
ATOM 687 C C . MET A 1 86 ? 36.326 18.177 -30.745 1.00 90.31 86 MET A C 1
ATOM 689 O O . MET A 1 86 ? 35.267 17.569 -30.675 1.00 90.31 86 MET A O 1
ATOM 693 N N . ILE A 1 87 ? 36.397 19.473 -31.063 1.00 86.50 87 ILE A N 1
ATOM 694 C CA . ILE A 1 87 ? 35.217 20.307 -31.354 1.00 86.50 87 ILE A CA 1
ATOM 695 C C . ILE A 1 87 ? 34.690 20.042 -32.771 1.00 86.50 87 ILE A C 1
ATOM 697 O O . ILE A 1 87 ? 33.492 20.130 -33.014 1.00 86.50 87 ILE A O 1
ATOM 701 N N . SER A 1 88 ? 35.586 19.728 -33.709 1.00 91.25 88 SER A N 1
ATOM 702 C CA . SER A 1 88 ? 35.261 19.477 -35.111 1.00 91.25 88 SER A CA 1
ATOM 703 C C . SER A 1 88 ? 35.759 18.105 -35.548 1.00 91.25 88 SER A C 1
ATOM 705 O O . SER A 1 88 ? 36.879 17.710 -35.201 1.00 91.25 88 SER A O 1
ATOM 707 N N . ASP A 1 89 ? 34.957 17.425 -36.362 1.00 93.75 89 ASP A N 1
ATOM 708 C CA . ASP A 1 89 ? 35.324 16.162 -36.998 1.00 93.75 89 ASP A CA 1
ATOM 709 C C . ASP A 1 89 ? 36.422 16.361 -38.053 1.00 93.75 89 ASP A C 1
ATOM 711 O O . ASP A 1 89 ? 36.560 17.434 -38.648 1.00 93.75 89 ASP A O 1
ATOM 715 N N . LEU A 1 90 ? 37.213 15.314 -38.281 1.00 91.69 90 LEU A N 1
ATOM 716 C CA . LEU A 1 90 ? 38.185 15.251 -39.365 1.00 91.69 90 LEU A CA 1
ATOM 717 C C . LEU A 1 90 ? 37.545 14.593 -40.587 1.00 91.69 90 LEU A C 1
ATOM 719 O O . LEU A 1 90 ? 37.057 13.468 -40.497 1.00 91.69 90 LEU A O 1
ATOM 723 N N . PHE A 1 91 ? 37.595 15.273 -41.727 1.00 91.19 91 PHE A N 1
ATOM 724 C CA . PHE A 1 91 ? 37.057 14.790 -42.996 1.00 91.19 91 PHE A CA 1
ATOM 725 C C . PHE A 1 91 ? 38.205 14.424 -43.931 1.00 91.19 91 PHE A C 1
ATOM 727 O O . PHE A 1 91 ? 39.119 15.220 -44.132 1.00 91.19 91 PHE A O 1
ATOM 734 N N . ILE A 1 92 ? 38.159 13.218 -44.486 1.00 87.75 92 ILE A N 1
ATOM 735 C CA . ILE A 1 92 ? 39.146 12.696 -45.428 1.00 87.75 92 ILE A CA 1
ATOM 736 C C . ILE A 1 92 ? 38.391 12.218 -46.663 1.00 87.75 92 ILE A C 1
ATOM 738 O O . ILE A 1 92 ? 37.576 11.301 -46.572 1.00 87.75 92 ILE A O 1
ATOM 742 N N . ASP A 1 93 ? 38.659 12.828 -47.812 1.00 85.06 93 ASP A N 1
ATOM 743 C CA . ASP A 1 93 ? 38.092 12.382 -49.082 1.00 85.06 93 ASP A CA 1
ATOM 744 C C . ASP A 1 93 ? 38.694 11.023 -49.482 1.00 85.06 93 ASP A C 1
ATOM 746 O O . ASP A 1 93 ? 39.898 10.778 -49.359 1.00 85.06 93 ASP A O 1
ATOM 750 N N . LEU A 1 94 ? 37.843 10.093 -49.912 1.00 80.94 94 LEU A N 1
ATOM 751 C CA . LEU A 1 94 ? 38.274 8.764 -50.333 1.00 80.94 94 LEU A CA 1
ATOM 752 C C . LEU A 1 94 ? 38.900 8.771 -51.738 1.00 80.94 94 LEU A C 1
ATOM 754 O O . LEU A 1 94 ? 39.699 7.868 -52.023 1.00 80.94 94 LEU A O 1
ATOM 758 N N . ASN A 1 95 ? 38.574 9.772 -52.569 1.00 69.62 95 ASN A N 1
ATOM 759 C CA . ASN A 1 95 ? 39.132 10.018 -53.903 1.00 69.62 95 ASN A CA 1
ATOM 760 C C . ASN A 1 95 ? 40.465 10.777 -53.844 1.00 69.62 95 ASN A C 1
ATOM 762 O O . ASN A 1 95 ? 41.376 10.478 -54.616 1.00 69.62 95 ASN A O 1
ATOM 766 N N . GLU A 1 96 ? 40.608 11.725 -52.914 1.00 60.00 96 GLU A N 1
ATOM 767 C CA . GLU A 1 96 ? 41.867 12.439 -52.665 1.00 60.00 96 GLU A CA 1
ATOM 768 C C . GLU A 1 96 ? 42.688 11.680 -51.615 1.00 60.00 96 GLU A C 1
ATOM 770 O O . GLU A 1 96 ? 42.738 12.014 -50.432 1.00 60.00 96 GLU A O 1
ATOM 775 N N . GLY A 1 97 ? 43.309 10.571 -52.019 1.00 51.53 97 GLY A N 1
ATOM 776 C CA . GLY A 1 97 ? 44.181 9.844 -51.102 1.00 51.53 97 GLY A CA 1
ATOM 777 C C . GLY A 1 97 ? 45.447 10.639 -50.761 1.00 51.53 97 GLY A C 1
ATOM 778 O O . GLY A 1 97 ? 45.927 11.434 -51.569 1.00 51.53 97 GLY A O 1
ATOM 779 N N . ALA A 1 98 ? 46.012 10.359 -49.581 1.00 54.06 98 ALA A N 1
ATOM 780 C CA . ALA A 1 98 ? 47.377 10.706 -49.188 1.00 54.06 98 ALA A CA 1
ATOM 781 C C . ALA A 1 98 ? 48.339 10.608 -50.389 1.00 54.06 98 ALA A C 1
ATOM 783 O O . ALA A 1 98 ? 48.632 9.501 -50.826 1.00 54.06 98 ALA A O 1
ATOM 784 N N . ASN A 1 99 ? 48.730 11.748 -50.973 1.00 46.97 99 ASN A N 1
ATOM 785 C CA . ASN A 1 99 ? 49.562 11.867 -52.181 1.00 46.97 99 ASN A CA 1
ATOM 786 C C . ASN A 1 99 ? 49.446 10.696 -53.184 1.00 46.97 99 ASN A C 1
ATOM 788 O O . ASN A 1 99 ? 50.437 10.079 -53.560 1.00 46.97 99 ASN A O 1
ATOM 792 N N . VAL A 1 100 ? 48.240 10.414 -53.689 1.00 46.16 100 VAL A N 1
ATOM 793 C CA . VAL A 1 100 ? 48.008 9.375 -54.726 1.00 46.16 100 VAL A CA 1
ATOM 794 C C . VAL A 1 100 ? 48.556 9.778 -56.115 1.00 46.16 100 VAL A C 1
ATOM 796 O O . VAL A 1 100 ? 48.383 9.064 -57.097 1.00 46.16 100 VAL A O 1
ATOM 799 N N . LYS A 1 101 ? 49.269 10.907 -56.223 1.00 43.03 101 LYS A N 1
ATOM 800 C CA . LYS A 1 101 ? 49.994 11.309 -57.444 1.00 43.03 101 LYS A CA 1
ATOM 801 C C . LYS A 1 101 ? 51.455 10.835 -57.493 1.00 43.03 101 LYS A C 1
ATOM 803 O O . LYS A 1 101 ? 52.108 11.078 -58.502 1.00 43.03 101 LYS A O 1
ATOM 808 N N . GLY A 1 102 ? 51.957 10.183 -56.447 1.00 39.72 102 GLY A N 1
ATOM 809 C CA . GLY A 1 102 ? 53.325 9.674 -56.387 1.00 39.72 102 GLY A CA 1
ATOM 810 C C . GLY A 1 102 ? 53.431 8.204 -56.774 1.00 39.72 102 GLY A C 1
ATOM 811 O O . GLY A 1 102 ? 52.615 7.386 -56.346 1.00 39.72 102 GLY A O 1
ATOM 812 N N . ASP A 1 103 ? 54.459 7.865 -57.551 1.00 42.09 103 ASP A N 1
ATOM 813 C CA . ASP A 1 103 ? 54.941 6.496 -57.745 1.00 42.09 103 ASP A CA 1
ATOM 814 C C . ASP A 1 103 ? 55.091 5.751 -56.398 1.00 42.09 103 ASP A C 1
ATOM 816 O O . ASP A 1 103 ? 55.107 6.344 -55.319 1.00 42.09 103 ASP A O 1
ATOM 820 N N . ILE A 1 104 ? 55.264 4.423 -56.434 1.00 48.44 104 ILE A N 1
ATOM 821 C CA . ILE A 1 104 ? 55.556 3.581 -55.248 1.00 48.44 104 ILE A CA 1
ATOM 822 C C . ILE A 1 104 ? 56.689 4.172 -54.367 1.00 48.44 104 ILE A C 1
ATOM 824 O O . ILE A 1 104 ? 56.738 3.895 -53.166 1.00 48.44 104 ILE A O 1
ATOM 828 N N . SER A 1 105 ? 57.540 5.032 -54.940 1.00 47.31 105 SER A N 1
ATOM 829 C CA . SER A 1 105 ? 58.568 5.839 -54.274 1.00 47.31 105 SER A CA 1
ATOM 830 C C . SER A 1 105 ? 58.083 6.731 -53.123 1.00 47.31 105 SER A C 1
ATOM 832 O O . SER A 1 105 ? 58.892 7.034 -52.252 1.00 47.31 105 SER A O 1
ATOM 834 N N . ASP A 1 106 ? 56.805 7.127 -53.089 1.00 52.78 106 ASP A N 1
ATOM 835 C CA . ASP A 1 106 ? 56.260 8.050 -52.074 1.00 52.78 106 ASP A CA 1
ATOM 836 C C . ASP A 1 106 ? 55.595 7.324 -50.892 1.00 52.78 106 ASP A C 1
ATOM 838 O O . ASP A 1 106 ? 55.149 7.945 -49.921 1.00 52.78 106 ASP A O 1
ATOM 842 N N . SER A 1 107 ? 55.520 5.991 -50.951 1.00 62.59 107 SER A N 1
ATOM 843 C CA . SER A 1 107 ? 55.067 5.188 -49.819 1.00 62.59 107 SER A CA 1
ATOM 844 C C . SER A 1 107 ? 56.169 5.082 -48.764 1.00 62.59 107 SER A C 1
ATOM 846 O O . SER A 1 107 ? 57.346 4.940 -49.085 1.00 62.59 107 SER A O 1
ATOM 848 N N . LEU A 1 108 ? 55.798 5.149 -47.484 1.00 64.38 108 LEU A N 1
ATOM 849 C CA . LEU A 1 108 ? 56.753 5.007 -46.384 1.00 64.38 108 LEU A CA 1
ATOM 850 C C . LEU A 1 108 ? 56.720 3.574 -45.835 1.00 64.38 108 LEU A C 1
ATOM 852 O O . LEU A 1 108 ? 55.638 2.975 -45.769 1.00 64.38 108 LEU A O 1
ATOM 856 N N . PRO A 1 109 ? 57.872 3.014 -45.413 1.00 69.94 109 PRO A N 1
ATOM 857 C CA . PRO A 1 109 ? 57.891 1.758 -44.685 1.00 69.94 109 PRO A CA 1
ATOM 858 C C . PRO A 1 109 ? 57.225 1.958 -43.317 1.00 69.94 109 PRO A C 1
ATOM 860 O O . PRO A 1 109 ? 57.621 2.800 -42.513 1.00 69.94 109 PRO A O 1
ATOM 863 N N . LEU A 1 110 ? 56.190 1.170 -43.065 1.00 76.31 110 LEU A N 1
ATOM 864 C CA . LEU A 1 110 ? 55.407 1.120 -41.841 1.00 76.31 110 LEU A CA 1
ATOM 865 C C . LEU A 1 110 ? 55.641 -0.217 -41.155 1.00 76.31 110 LEU A C 1
ATOM 867 O O . LEU A 1 110 ? 55.536 -1.274 -41.780 1.00 76.31 110 LEU A O 1
ATOM 871 N N . ARG A 1 111 ? 55.867 -0.192 -39.844 1.00 72.50 111 ARG A N 1
ATOM 872 C CA . ARG A 1 111 ? 56.073 -1.418 -39.074 1.00 72.50 111 ARG A CA 1
ATOM 873 C C . ARG A 1 111 ? 54.778 -1.853 -38.402 1.00 72.50 111 ARG A C 1
ATOM 875 O O . ARG A 1 111 ? 54.335 -1.269 -37.410 1.00 72.50 111 ARG A O 1
ATOM 882 N N . LEU A 1 112 ? 54.174 -2.907 -38.947 1.00 67.62 112 LEU A N 1
ATOM 883 C CA . LEU A 1 112 ? 52.890 -3.465 -38.528 1.00 67.62 112 LEU A CA 1
ATOM 884 C C . LEU A 1 112 ? 53.095 -4.857 -37.940 1.00 67.62 112 LEU A C 1
ATOM 886 O O . LEU A 1 112 ? 53.511 -5.777 -38.641 1.00 67.62 112 LEU A O 1
ATOM 890 N N . CYS A 1 113 ? 52.822 -5.011 -36.640 1.00 60.38 113 CYS A N 1
ATOM 891 C CA . CYS A 1 113 ? 52.992 -6.281 -35.920 1.00 60.38 113 CYS A CA 1
ATOM 892 C C . CYS A 1 113 ? 54.386 -6.918 -36.121 1.00 60.38 113 CYS A C 1
ATOM 894 O O . CYS A 1 113 ? 54.519 -8.133 -36.169 1.00 60.38 113 CYS A O 1
ATOM 896 N N . GLY A 1 114 ? 55.428 -6.090 -36.264 1.00 62.75 114 GLY A N 1
ATOM 897 C CA . GLY A 1 114 ? 56.807 -6.540 -36.481 1.00 62.75 114 GLY A CA 1
ATOM 898 C C . GLY A 1 114 ? 57.211 -6.741 -37.946 1.00 62.75 114 GLY A C 1
ATOM 899 O O . GLY A 1 114 ? 58.405 -6.887 -38.188 1.00 62.75 114 GLY A O 1
ATOM 900 N N . THR A 1 115 ? 56.267 -6.675 -38.893 1.00 70.81 115 THR A N 1
ATOM 901 C CA . THR A 1 115 ? 56.508 -6.784 -40.345 1.00 70.81 115 THR A CA 1
ATOM 902 C C . THR A 1 115 ? 56.538 -5.419 -41.025 1.00 70.81 115 THR A C 1
ATOM 904 O O . THR A 1 115 ? 55.729 -4.550 -40.688 1.00 70.81 115 THR A O 1
ATOM 907 N N . ASP A 1 116 ? 57.437 -5.244 -41.993 1.00 75.50 116 ASP A N 1
ATOM 908 C CA . ASP A 1 116 ? 57.507 -4.026 -42.800 1.00 75.50 116 ASP A CA 1
ATOM 909 C C . ASP A 1 116 ? 56.455 -4.075 -43.911 1.00 75.50 116 ASP A C 1
ATOM 911 O O . ASP A 1 116 ? 56.345 -5.042 -44.668 1.00 75.50 116 ASP A O 1
ATOM 915 N N . ARG A 1 117 ? 55.636 -3.030 -43.979 1.00 76.06 117 ARG A N 1
ATOM 916 C CA . ARG A 1 117 ? 54.552 -2.863 -44.948 1.00 76.06 117 ARG A CA 1
ATOM 917 C C . ARG A 1 117 ? 54.560 -1.440 -45.471 1.00 76.06 117 ARG A C 1
ATOM 919 O O . ARG A 1 117 ? 55.052 -0.549 -44.804 1.00 76.06 117 ARG A O 1
ATOM 926 N N . TRP A 1 118 ? 53.976 -1.205 -46.635 1.00 75.19 118 TRP A N 1
ATOM 927 C CA . TRP A 1 118 ? 53.986 0.118 -47.256 1.00 75.19 118 TRP A CA 1
ATOM 928 C C . TRP A 1 118 ? 52.610 0.772 -47.159 1.00 75.19 118 TRP A C 1
ATOM 930 O O . TRP A 1 118 ? 51.577 0.103 -47.282 1.00 75.19 118 TRP A O 1
ATOM 940 N N . GLY A 1 119 ? 52.591 2.079 -46.915 1.00 78.75 119 GLY A N 1
ATOM 941 C CA . GLY A 1 119 ? 51.360 2.859 -46.867 1.00 78.75 119 GLY A CA 1
ATOM 942 C C . GLY A 1 119 ? 51.585 4.324 -47.207 1.00 78.75 119 GLY A C 1
ATOM 943 O O . GLY A 1 119 ? 52.699 4.841 -47.109 1.00 78.75 119 GLY A O 1
ATOM 944 N N . TYR A 1 120 ? 50.501 4.974 -47.611 1.00 82.00 120 TYR A N 1
ATOM 945 C CA . TYR A 1 120 ? 50.468 6.390 -47.942 1.00 82.00 120 TYR A CA 1
ATOM 946 C C . TYR A 1 120 ? 50.096 7.189 -46.704 1.00 82.00 120 TYR A C 1
ATOM 948 O O . TYR A 1 120 ? 49.046 6.955 -46.103 1.00 82.00 120 TYR A O 1
ATOM 956 N N . VAL A 1 121 ? 50.969 8.108 -46.308 1.00 83.44 121 VAL A N 1
ATOM 957 C CA . VAL A 1 121 ? 50.811 8.904 -45.091 1.00 83.44 121 VAL A CA 1
ATOM 958 C C . VAL A 1 121 ? 50.136 10.227 -45.429 1.00 83.44 121 VAL A C 1
ATOM 960 O O . VAL A 1 121 ? 50.512 10.892 -46.391 1.00 83.44 121 VAL A O 1
ATOM 963 N N . TYR A 1 122 ? 49.123 10.590 -44.646 1.00 85.94 122 TYR A N 1
ATOM 964 C CA . TYR A 1 122 ? 48.384 11.830 -44.855 1.00 85.94 122 TYR A CA 1
ATOM 965 C C . TYR A 1 122 ? 49.185 13.063 -44.425 1.00 85.94 122 TYR A C 1
ATOM 967 O O . TYR A 1 122 ? 50.196 12.979 -43.718 1.00 85.94 122 TYR A O 1
ATOM 975 N N . ASP A 1 123 ? 48.709 14.213 -44.891 1.00 83.50 123 ASP A N 1
ATOM 976 C CA . ASP A 1 123 ? 49.338 15.509 -44.704 1.00 83.50 123 ASP A CA 1
ATOM 977 C C . ASP A 1 123 ? 49.381 15.981 -43.238 1.00 83.50 123 ASP A C 1
ATOM 979 O O . ASP A 1 123 ? 48.926 15.331 -42.288 1.00 83.50 123 ASP A O 1
ATOM 983 N N . GLN A 1 124 ? 49.965 17.163 -43.049 1.00 84.44 124 GLN A N 1
ATOM 984 C CA . GLN A 1 124 ? 50.149 17.745 -41.728 1.00 84.44 124 GLN A CA 1
ATOM 985 C C . GLN A 1 124 ? 48.816 18.073 -41.032 1.00 84.44 124 GLN A C 1
ATOM 987 O O . GLN A 1 124 ? 48.757 18.036 -39.803 1.00 84.44 124 GLN A O 1
ATOM 992 N N . GLN A 1 125 ? 47.742 18.361 -41.773 1.00 88.44 125 GLN A N 1
ATOM 993 C CA . GLN A 1 125 ? 46.441 18.687 -41.187 1.00 88.44 125 GLN A CA 1
ATOM 994 C C . GLN A 1 125 ? 45.836 17.465 -40.486 1.00 88.44 125 GLN A C 1
ATOM 996 O O . GLN A 1 125 ? 45.443 17.550 -39.316 1.00 88.44 125 GLN A O 1
ATOM 1001 N N . VAL A 1 126 ? 45.833 16.311 -41.162 1.00 89.31 126 VAL A N 1
ATOM 1002 C CA . VAL A 1 126 ? 45.391 15.031 -40.583 1.00 89.31 126 VAL A CA 1
ATOM 1003 C C . VAL A 1 126 ? 46.257 14.656 -39.378 1.00 89.31 126 VAL A C 1
ATOM 1005 O O . VAL A 1 126 ? 45.740 14.298 -38.314 1.00 89.31 126 VAL A O 1
ATOM 1008 N N . GLN A 1 127 ? 47.577 14.803 -39.512 1.00 92.44 127 GLN A N 1
ATOM 1009 C CA . GLN A 1 127 ? 48.536 14.520 -38.446 1.00 92.44 127 GLN A CA 1
ATOM 1010 C C . GLN A 1 127 ? 48.293 15.367 -37.187 1.00 92.44 127 GLN A C 1
ATOM 1012 O O . GLN A 1 127 ? 48.291 14.837 -36.071 1.00 92.44 127 GLN A O 1
ATOM 1017 N N . GLN A 1 128 ? 48.088 16.679 -37.336 1.00 92.56 128 GLN A N 1
ATOM 1018 C CA . GLN A 1 128 ? 47.852 17.591 -36.213 1.00 92.56 128 GLN A CA 1
ATOM 1019 C C . GLN A 1 128 ? 46.551 17.257 -35.480 1.00 92.56 128 GLN A C 1
ATOM 1021 O O . GLN A 1 128 ? 46.542 17.199 -34.246 1.00 92.56 128 GLN A O 1
ATOM 1026 N N . TRP A 1 129 ? 45.472 16.989 -36.225 1.00 94.69 129 TRP A N 1
ATOM 1027 C CA . TRP A 1 129 ? 44.180 16.634 -35.640 1.00 94.69 129 TRP A CA 1
ATOM 1028 C C . TRP A 1 129 ? 44.280 15.339 -34.826 1.00 94.69 129 TRP A C 1
ATOM 1030 O O . TRP A 1 129 ? 43.910 15.320 -33.650 1.00 94.69 129 TRP A O 1
ATOM 1040 N N . LEU A 1 130 ? 44.868 14.281 -35.402 1.00 93.69 130 LEU A N 1
ATOM 1041 C CA . LEU A 1 130 ? 45.017 12.990 -34.722 1.00 93.69 130 LEU A CA 1
ATOM 1042 C C . LEU A 1 130 ? 45.956 13.068 -33.523 1.00 93.69 130 LEU A C 1
ATOM 1044 O O . LEU A 1 130 ? 45.681 12.461 -32.490 1.00 93.69 130 LEU A O 1
ATOM 1048 N N . SER A 1 131 ? 47.032 13.849 -33.618 1.00 94.38 131 SER A N 1
ATOM 1049 C CA . SER A 1 131 ? 47.955 14.025 -32.496 1.00 94.38 131 SER A CA 1
ATOM 1050 C C . SER A 1 131 ? 47.302 14.750 -31.319 1.00 94.38 131 SER A C 1
ATOM 1052 O O . SER A 1 131 ? 47.533 14.386 -30.164 1.00 94.38 131 SER A O 1
ATOM 1054 N N . LYS A 1 132 ? 46.440 15.738 -31.596 1.00 93.56 132 LYS A N 1
ATOM 1055 C CA . LYS A 1 132 ? 45.645 16.425 -30.570 1.00 93.56 132 LYS A CA 1
ATOM 1056 C C . LYS A 1 132 ? 44.594 15.497 -29.959 1.00 93.56 132 LYS A C 1
ATOM 1058 O O . LYS A 1 132 ? 44.477 15.447 -28.736 1.00 93.56 132 LYS A O 1
ATOM 1063 N N . ALA A 1 133 ? 43.891 14.720 -30.786 1.00 92.50 133 ALA A N 1
ATOM 1064 C CA . ALA A 1 133 ? 42.898 13.751 -30.327 1.00 92.50 133 ALA A CA 1
ATOM 1065 C C . ALA A 1 133 ? 43.527 12.655 -29.441 1.00 92.50 133 ALA A C 1
ATOM 1067 O O . ALA A 1 133 ? 42.998 12.329 -28.378 1.00 92.50 133 ALA A O 1
ATOM 1068 N N . MET A 1 134 ? 44.693 12.132 -29.830 1.00 91.81 134 MET A N 1
ATOM 1069 C CA . MET A 1 134 ? 45.405 11.073 -29.106 1.00 91.81 134 MET A CA 1
ATOM 1070 C C . MET A 1 134 ? 46.206 11.575 -27.892 1.00 91.81 134 MET A C 1
ATOM 1072 O O . MET A 1 134 ? 46.456 10.801 -26.964 1.00 91.81 134 MET A O 1
ATOM 1076 N N . GLY A 1 135 ? 46.614 12.849 -27.880 1.00 90.69 135 GLY A N 1
ATOM 1077 C CA . GLY A 1 135 ? 47.507 13.432 -26.867 1.00 90.69 135 GLY A CA 1
ATOM 1078 C C . GLY A 1 135 ? 48.979 13.018 -27.014 1.00 90.69 135 GLY A C 1
ATOM 1079 O O . GLY A 1 135 ? 49.803 13.323 -26.157 1.00 90.69 135 GLY A O 1
ATOM 1080 N N . THR A 1 136 ? 49.316 12.316 -28.093 1.00 92.38 136 THR A N 1
ATOM 1081 C CA . THR A 1 136 ? 50.668 11.899 -28.483 1.00 92.38 136 THR A CA 1
ATOM 1082 C C . THR A 1 136 ? 50.790 12.040 -29.990 1.00 92.38 136 THR A C 1
ATOM 1084 O O . THR A 1 136 ? 49.773 12.069 -30.676 1.00 92.38 136 THR A O 1
ATOM 1087 N N . TYR A 1 137 ? 52.009 12.086 -30.531 1.00 93.00 137 TYR A N 1
ATOM 1088 C CA . TYR A 1 137 ? 52.164 12.116 -31.985 1.00 93.00 137 TYR A CA 1
ATOM 1089 C C . TYR A 1 137 ? 51.471 10.907 -32.630 1.00 93.00 137 TYR A C 1
ATOM 1091 O O . TYR A 1 137 ? 51.757 9.764 -32.273 1.00 93.00 137 TYR A O 1
ATOM 1099 N N . ALA A 1 138 ? 50.584 11.189 -33.576 1.00 93.00 138 ALA A N 1
ATOM 1100 C CA . ALA A 1 138 ? 49.878 10.216 -34.387 1.00 93.00 138 ALA A CA 1
ATOM 1101 C C . ALA A 1 138 ? 49.654 10.804 -35.784 1.00 93.00 138 ALA A C 1
ATOM 1103 O O . ALA A 1 138 ? 49.230 11.955 -35.909 1.00 93.00 138 ALA A O 1
ATOM 1104 N N . ASN A 1 139 ? 49.914 10.014 -36.820 1.00 91.31 139 ASN A N 1
ATOM 1105 C CA . ASN A 1 139 ? 49.479 10.307 -38.183 1.00 91.31 139 ASN A CA 1
ATOM 1106 C C . ASN A 1 139 ? 48.656 9.136 -38.734 1.00 91.31 139 ASN A C 1
ATOM 1108 O O . ASN A 1 139 ? 48.723 8.029 -38.201 1.00 91.31 139 ASN A O 1
ATOM 1112 N N . LEU A 1 140 ? 47.873 9.371 -39.781 1.00 90.62 140 LEU A N 1
ATOM 1113 C CA . LEU A 1 140 ? 47.124 8.340 -40.480 1.00 90.62 140 LEU A CA 1
ATOM 1114 C C . LEU A 1 140 ? 47.922 7.841 -41.679 1.00 90.62 140 LEU A C 1
ATOM 1116 O O . LEU A 1 140 ? 48.514 8.627 -42.418 1.00 90.62 140 LEU A O 1
ATOM 1120 N N . ALA A 1 141 ? 47.875 6.536 -41.904 1.00 87.94 141 ALA A N 1
ATOM 1121 C CA . ALA A 1 141 ? 48.366 5.911 -43.115 1.00 87.94 141 ALA A CA 1
ATOM 1122 C C . ALA A 1 141 ? 47.277 5.046 -43.749 1.00 87.94 141 ALA A C 1
ATOM 1124 O O . ALA A 1 141 ? 46.563 4.324 -43.048 1.00 87.94 141 ALA A O 1
ATOM 1125 N N . ARG A 1 142 ? 47.159 5.113 -45.075 1.00 86.44 142 ARG A N 1
ATOM 1126 C CA . ARG A 1 142 ? 46.286 4.263 -45.894 1.00 86.44 142 ARG A CA 1
ATOM 1127 C C . ARG A 1 142 ? 47.099 3.144 -46.539 1.00 86.44 142 ARG A C 1
ATOM 1129 O O . ARG A 1 142 ? 48.232 3.371 -46.964 1.00 86.44 142 ARG A O 1
ATOM 1136 N N . ARG A 1 143 ? 46.524 1.945 -46.646 1.00 77.94 143 ARG A N 1
ATOM 1137 C CA . ARG A 1 143 ? 47.193 0.800 -47.285 1.00 77.94 143 ARG A CA 1
ATOM 1138 C C . ARG A 1 143 ? 47.498 1.030 -48.766 1.00 77.94 143 ARG A C 1
ATOM 1140 O O . ARG A 1 143 ? 46.721 1.657 -49.481 1.00 77.94 143 ARG A O 1
ATOM 1147 N N . CYS A 1 144 ? 48.598 0.439 -49.232 1.00 70.12 144 CYS A N 1
ATOM 1148 C CA . CYS A 1 144 ? 48.860 0.239 -50.657 1.00 70.12 144 CYS A CA 1
ATOM 1149 C C . CYS A 1 144 ? 48.112 -1.014 -51.164 1.00 70.12 144 CYS A C 1
ATOM 1151 O O . CYS A 1 144 ? 47.921 -1.975 -50.416 1.00 70.12 144 CYS A O 1
ATOM 1153 N N . LEU A 1 145 ? 47.684 -1.004 -52.433 1.00 57.97 145 LEU A N 1
ATOM 1154 C CA . LEU A 1 145 ? 46.650 -1.861 -53.050 1.00 57.97 145 LEU A CA 1
ATOM 1155 C C . LEU A 1 145 ? 46.822 -3.396 -52.936 1.00 57.97 145 LEU A C 1
ATOM 1157 O O . LEU A 1 145 ? 45.928 -4.122 -53.359 1.00 57.97 145 LEU A O 1
ATOM 1161 N N . LYS A 1 146 ? 47.925 -3.914 -52.379 1.00 53.16 146 LYS A N 1
ATOM 1162 C CA . LYS A 1 146 ? 48.233 -5.358 -52.337 1.00 53.16 146 LYS A CA 1
ATOM 1163 C C . LYS A 1 146 ? 48.288 -5.990 -50.938 1.00 53.16 146 LYS A C 1
ATOM 1165 O O . LYS A 1 146 ? 48.482 -7.198 -50.858 1.00 53.16 146 LYS A O 1
ATOM 1170 N N . ILE A 1 147 ? 48.163 -5.230 -49.841 1.00 56.34 147 ILE A N 1
ATOM 1171 C CA . ILE A 1 147 ? 48.361 -5.774 -48.480 1.00 56.34 147 ILE A CA 1
ATOM 1172 C C . ILE A 1 147 ? 47.325 -5.209 -47.492 1.00 56.34 147 ILE A C 1
ATOM 1174 O O . ILE A 1 147 ? 47.279 -4.006 -47.244 1.00 56.34 147 ILE A O 1
ATOM 1178 N N . ASN A 1 148 ? 46.526 -6.082 -46.871 1.00 58.84 148 ASN A N 1
ATOM 1179 C CA . ASN A 1 148 ? 45.501 -5.717 -45.880 1.00 58.84 148 ASN A CA 1
ATOM 1180 C C . ASN A 1 148 ? 46.103 -5.595 -44.476 1.00 58.84 148 ASN A C 1
ATOM 1182 O O . ASN A 1 148 ? 46.850 -6.483 -44.081 1.00 58.84 148 ASN A O 1
ATOM 1186 N N . TYR A 1 149 ? 45.742 -4.595 -43.662 1.00 58.44 149 TYR A N 1
ATOM 1187 C CA . TYR A 1 149 ? 46.268 -4.421 -42.291 1.00 58.44 149 TYR A CA 1
ATOM 1188 C C . TYR A 1 149 ? 45.673 -5.378 -41.230 1.00 58.44 149 TYR A C 1
ATOM 1190 O O . TYR A 1 149 ? 45.611 -5.043 -40.038 1.00 58.44 149 TYR A O 1
ATOM 1198 N N . PHE A 1 150 ? 45.256 -6.579 -41.636 1.00 58.91 150 PHE A N 1
ATOM 1199 C CA . PHE A 1 150 ? 44.791 -7.640 -40.741 1.00 58.91 150 PHE A CA 1
ATOM 1200 C C . PHE A 1 150 ? 45.927 -8.234 -39.904 1.00 58.91 150 PHE A C 1
ATOM 1202 O O . PHE A 1 150 ? 47.099 -8.170 -40.282 1.00 58.91 150 PHE A O 1
ATOM 1209 N N . ASN A 1 151 ? 45.555 -8.787 -38.746 1.00 59.28 151 ASN A N 1
ATOM 1210 C CA . ASN A 1 151 ? 46.484 -9.503 -37.873 1.00 59.28 151 ASN A CA 1
ATOM 1211 C C . ASN A 1 151 ? 46.597 -10.984 -38.266 1.00 59.28 151 ASN A C 1
ATOM 1213 O O . ASN A 1 151 ? 47.716 -11.453 -38.417 1.00 59.28 151 ASN A O 1
ATOM 1217 N N . GLU A 1 152 ? 45.472 -11.692 -38.448 1.00 58.53 152 GLU A N 1
ATOM 1218 C CA . GLU A 1 152 ? 45.472 -13.152 -38.685 1.00 58.53 152 GLU A CA 1
ATOM 1219 C C . GLU A 1 152 ? 44.442 -13.644 -39.733 1.00 58.53 152 GLU A C 1
ATOM 1221 O O . GLU A 1 152 ? 44.697 -14.665 -40.363 1.00 58.53 152 GLU A O 1
ATOM 1226 N N . GLY A 1 153 ? 43.341 -12.919 -40.008 1.00 65.62 153 GLY A N 1
ATOM 1227 C CA . GLY A 1 153 ? 42.326 -13.313 -41.007 1.00 65.62 153 GLY A CA 1
ATOM 1228 C C . GLY A 1 153 ? 41.482 -12.146 -41.545 1.00 65.62 153 GLY A C 1
ATOM 1229 O O . GLY A 1 153 ? 41.489 -11.064 -40.951 1.00 65.62 153 GLY A O 1
ATOM 1230 N N . ASP A 1 154 ? 40.783 -12.368 -42.669 1.00 79.94 154 ASP A N 1
ATOM 1231 C CA . ASP A 1 154 ? 40.034 -11.335 -43.415 1.00 79.94 154 ASP A CA 1
ATOM 1232 C C . ASP A 1 154 ? 38.680 -10.983 -42.775 1.00 79.94 154 ASP A C 1
ATOM 1234 O O . ASP A 1 154 ? 38.280 -9.817 -42.764 1.00 79.94 154 ASP A O 1
ATOM 1238 N N . PHE A 1 155 ? 37.991 -11.972 -42.198 1.00 88.94 155 PHE A N 1
ATOM 1239 C CA . PHE A 1 155 ? 36.752 -11.767 -41.448 1.00 88.94 155 PHE A CA 1
ATOM 1240 C C . PHE A 1 155 ? 36.765 -12.574 -40.151 1.00 88.94 155 PHE A C 1
ATOM 1242 O O . PHE A 1 155 ? 37.323 -13.671 -40.090 1.00 88.94 155 PHE A O 1
ATOM 1249 N N . LEU A 1 156 ? 36.097 -12.040 -39.128 1.00 92.81 156 LEU A N 1
ATOM 1250 C CA . LEU A 1 156 ? 35.914 -12.698 -37.838 1.00 92.81 156 LEU A CA 1
ATOM 1251 C C . LEU A 1 156 ? 34.425 -12.867 -37.530 1.00 92.81 156 LEU A C 1
ATOM 1253 O O . LEU A 1 156 ? 33.691 -11.877 -37.501 1.00 92.81 156 LEU A O 1
ATOM 1257 N N . LEU A 1 157 ? 34.012 -14.105 -37.270 1.00 93.38 157 LEU A N 1
ATOM 1258 C CA . LEU A 1 157 ? 32.658 -14.484 -36.875 1.00 93.38 157 LEU A CA 1
ATOM 1259 C C . LEU A 1 157 ? 32.636 -14.935 -35.412 1.00 93.38 157 LEU A C 1
ATOM 1261 O O . LEU A 1 157 ? 33.504 -15.700 -34.985 1.00 93.38 157 LEU A O 1
ATOM 1265 N N . ILE A 1 158 ? 31.651 -14.463 -34.650 1.00 94.75 158 ILE A N 1
ATOM 1266 C CA . ILE A 1 158 ? 31.475 -14.793 -33.230 1.00 94.75 158 ILE A CA 1
ATOM 1267 C C . ILE A 1 158 ? 29.992 -15.021 -32.936 1.00 94.75 158 ILE A C 1
ATOM 1269 O O . ILE A 1 158 ? 29.151 -14.277 -33.440 1.00 94.75 158 ILE A O 1
ATOM 1273 N N . ASN A 1 159 ? 29.685 -16.012 -32.097 1.00 93.56 159 ASN A N 1
ATOM 1274 C CA . ASN A 1 159 ? 28.349 -16.191 -31.533 1.00 93.56 159 ASN A CA 1
ATOM 1275 C C . ASN A 1 159 ? 28.146 -15.308 -30.287 1.00 93.56 159 ASN A C 1
ATOM 1277 O O . ASN A 1 159 ? 29.002 -15.281 -29.397 1.00 93.56 159 ASN A O 1
ATOM 1281 N N . GLU A 1 160 ? 26.996 -14.645 -30.166 1.00 93.06 160 GLU A N 1
ATOM 1282 C CA . GLU A 1 160 ? 26.588 -13.932 -28.947 1.00 93.06 160 GLU A CA 1
ATOM 1283 C C . GLU A 1 160 ? 26.617 -14.846 -27.717 1.00 93.06 160 GLU A C 1
ATOM 1285 O O . GLU A 1 160 ? 27.141 -14.461 -26.667 1.00 93.06 160 GLU A O 1
ATOM 1290 N N . GLN A 1 161 ? 26.166 -16.093 -27.862 1.00 92.69 161 GLN A N 1
ATOM 1291 C CA . GLN A 1 161 ? 26.150 -17.051 -26.762 1.00 92.69 161 GLN A CA 1
ATOM 1292 C C . GLN A 1 161 ? 27.561 -17.505 -26.343 1.00 92.69 161 GLN A C 1
ATOM 1294 O O . GLN A 1 161 ? 27.791 -17.785 -25.164 1.00 92.69 161 GLN A O 1
ATOM 1299 N N . SER A 1 162 ? 28.535 -17.523 -27.266 1.00 93.25 162 SER A N 1
ATOM 1300 C CA . SER A 1 162 ? 29.953 -17.763 -26.936 1.00 93.25 162 SER A CA 1
ATOM 1301 C C . SER A 1 162 ? 30.512 -16.651 -26.047 1.00 93.25 162 SER A C 1
ATOM 1303 O O . SER A 1 162 ? 31.286 -16.923 -25.132 1.00 93.25 162 SER A O 1
ATOM 1305 N N . VAL A 1 163 ? 30.109 -15.398 -26.285 1.00 93.19 163 VAL A N 1
ATOM 1306 C CA . VAL A 1 163 ? 30.528 -14.254 -25.459 1.00 93.19 163 VAL A CA 1
ATOM 1307 C C . VAL A 1 163 ? 29.895 -14.340 -24.075 1.00 93.19 163 VAL A C 1
ATOM 1309 O O . VAL A 1 163 ? 30.614 -14.239 -23.086 1.00 93.19 163 VAL A O 1
ATOM 1312 N N . GLN A 1 164 ? 28.589 -14.612 -23.997 1.00 92.06 164 GLN A N 1
ATOM 1313 C CA . GLN A 1 164 ? 27.886 -14.782 -22.720 1.00 92.06 164 GLN A CA 1
ATOM 1314 C C . GLN A 1 164 ? 28.446 -15.941 -21.887 1.00 92.06 164 GLN A C 1
ATOM 1316 O O . GLN A 1 164 ? 28.546 -15.835 -20.668 1.00 92.06 164 GLN A O 1
ATOM 1321 N N . SER A 1 165 ? 28.846 -17.044 -22.532 1.00 91.69 165 SER A N 1
ATOM 1322 C CA . SER A 1 165 ? 29.497 -18.163 -21.845 1.00 91.69 165 SER A CA 1
ATOM 1323 C C . SER A 1 165 ? 30.766 -17.708 -21.123 1.00 91.69 165 SER A C 1
ATOM 1325 O O . SER A 1 165 ? 30.947 -18.065 -19.964 1.00 91.69 165 SER A O 1
ATOM 1327 N N . ILE A 1 166 ? 31.614 -16.898 -21.762 1.00 90.06 166 ILE A N 1
ATOM 1328 C CA . ILE A 1 166 ? 32.839 -16.384 -21.131 1.00 90.06 166 ILE A CA 1
ATOM 1329 C C . ILE A 1 166 ? 32.535 -15.309 -20.086 1.00 90.06 166 ILE A C 1
ATOM 1331 O O . ILE A 1 166 ? 33.168 -15.300 -19.033 1.00 90.06 166 ILE A O 1
ATOM 1335 N N . ASP A 1 167 ? 31.571 -14.432 -20.361 1.00 91.50 167 ASP A N 1
ATOM 1336 C CA . ASP A 1 167 ? 31.107 -13.394 -19.434 1.00 91.50 167 ASP A CA 1
ATOM 1337 C C . ASP A 1 167 ? 30.635 -14.004 -18.104 1.00 91.50 167 ASP A C 1
ATOM 1339 O O . ASP A 1 167 ? 31.060 -13.587 -17.031 1.00 91.50 167 ASP A O 1
ATOM 1343 N N . SER A 1 168 ? 29.863 -15.095 -18.163 1.00 89.62 168 SER A N 1
ATOM 1344 C CA . SER A 1 168 ? 29.378 -15.804 -16.970 1.00 89.62 168 SER A CA 1
ATOM 1345 C C . SER A 1 168 ? 30.489 -16.399 -16.092 1.00 89.62 168 SER A C 1
ATOM 1347 O O . SER A 1 168 ? 30.292 -16.611 -14.896 1.00 89.62 168 SER A O 1
ATOM 1349 N N . GLU A 1 169 ? 31.669 -16.647 -16.663 1.00 86.56 169 GLU A N 1
ATOM 1350 C CA . GLU A 1 169 ? 32.834 -17.141 -15.928 1.00 86.56 169 GLU A CA 1
ATOM 1351 C C . GLU A 1 169 ? 33.689 -16.017 -15.314 1.00 86.56 169 GLU A C 1
ATOM 1353 O O . GLU A 1 169 ? 34.665 -16.308 -14.615 1.00 86.56 169 GLU A O 1
ATOM 1358 N N . LEU A 1 170 ? 33.345 -14.751 -15.576 1.00 86.81 170 LEU A N 1
ATOM 1359 C CA . LEU A 1 170 ? 34.043 -13.550 -15.112 1.00 86.81 170 LEU A CA 1
ATOM 1360 C C . LEU A 1 170 ? 33.047 -12.552 -14.478 1.00 86.81 170 LEU A C 1
ATOM 1362 O O . LEU A 1 170 ? 32.874 -11.452 -14.988 1.00 86.81 170 LEU A O 1
ATOM 1366 N N . PRO A 1 171 ? 32.414 -12.879 -13.334 1.00 79.31 171 PRO A N 1
ATOM 1367 C CA . PRO A 1 171 ? 31.359 -12.046 -12.739 1.00 79.31 171 PRO A CA 1
ATOM 1368 C C . PRO A 1 171 ? 31.827 -10.649 -12.290 1.00 79.31 171 PRO A C 1
ATOM 1370 O O . PRO A 1 171 ? 31.004 -9.751 -12.123 1.00 79.31 171 PRO A O 1
ATOM 1373 N N . ASP A 1 172 ? 33.135 -10.458 -12.100 1.00 80.75 172 ASP A N 1
ATOM 1374 C CA . ASP A 1 172 ? 33.734 -9.185 -11.684 1.00 80.75 172 ASP A CA 1
ATOM 1375 C C . ASP A 1 172 ? 33.911 -8.184 -12.850 1.00 80.75 172 ASP A C 1
ATOM 1377 O O . ASP A 1 172 ? 34.301 -7.035 -12.628 1.00 80.75 172 ASP A O 1
ATOM 1381 N N . GLU A 1 173 ? 33.659 -8.596 -14.099 1.00 80.81 173 GLU A N 1
ATOM 1382 C CA . GLU A 1 173 ? 33.900 -7.794 -15.300 1.00 80.81 173 GLU A CA 1
ATOM 1383 C C . GLU A 1 173 ? 32.849 -8.064 -16.380 1.00 80.81 173 GLU A C 1
ATOM 1385 O O . GLU A 1 173 ? 32.668 -9.195 -16.802 1.00 80.81 173 GLU A O 1
ATOM 1390 N N . GLN A 1 174 ? 32.210 -7.014 -16.904 1.00 85.00 174 GLN A N 1
ATOM 1391 C CA . GLN A 1 174 ? 31.277 -7.167 -18.019 1.00 85.00 174 GLN A CA 1
ATOM 1392 C C . GLN A 1 174 ? 32.036 -7.316 -19.349 1.00 85.00 174 GLN A C 1
ATOM 1394 O O . GLN A 1 174 ? 32.659 -6.372 -19.850 1.00 85.00 174 GLN A O 1
ATOM 1399 N N . ILE A 1 175 ? 31.961 -8.502 -19.945 1.00 88.75 175 ILE A N 1
ATOM 1400 C CA . ILE A 1 175 ? 32.582 -8.850 -21.220 1.00 88.75 175 ILE A CA 1
ATOM 1401 C C . ILE A 1 175 ? 31.585 -8.653 -22.356 1.00 88.75 175 ILE A C 1
ATOM 1403 O O . ILE A 1 175 ? 30.584 -9.350 -22.495 1.00 88.75 175 ILE A O 1
ATOM 1407 N N . THR A 1 176 ? 31.909 -7.722 -23.244 1.00 90.75 176 THR A N 1
ATOM 1408 C CA . THR A 1 176 ? 31.093 -7.405 -24.414 1.00 90.75 176 THR A CA 1
ATOM 1409 C C . THR A 1 176 ? 31.756 -7.885 -25.710 1.00 90.75 176 THR A C 1
ATOM 1411 O O . THR A 1 176 ? 32.984 -7.979 -25.819 1.00 90.75 176 THR A O 1
ATOM 1414 N N . PHE A 1 177 ? 30.947 -8.205 -26.728 1.00 91.94 177 PHE A N 1
ATOM 1415 C CA . PHE A 1 177 ? 31.426 -8.787 -27.992 1.00 91.94 177 PHE A CA 1
ATOM 1416 C C . PHE A 1 177 ? 32.412 -7.870 -28.746 1.00 91.94 177 PHE A C 1
ATOM 1418 O O . PHE A 1 177 ? 33.297 -8.343 -29.461 1.00 91.94 177 PHE A O 1
ATOM 1425 N N . ASP A 1 178 ? 32.302 -6.551 -28.580 1.00 90.94 178 ASP A N 1
ATOM 1426 C CA . ASP A 1 178 ? 33.120 -5.538 -29.255 1.00 90.94 178 ASP A CA 1
ATOM 1427 C C . ASP A 1 178 ? 34.602 -5.594 -28.856 1.00 90.94 178 ASP A C 1
ATOM 1429 O O . ASP A 1 178 ? 35.461 -5.240 -29.669 1.00 90.94 178 ASP A O 1
ATOM 1433 N N . ARG A 1 179 ? 34.930 -6.146 -27.680 1.00 91.31 179 ARG A N 1
ATOM 1434 C CA . ARG A 1 179 ? 36.315 -6.433 -27.257 1.00 91.31 179 ARG A CA 1
ATOM 1435 C C . ARG A 1 179 ? 37.011 -7.429 -28.182 1.00 91.31 179 ARG A C 1
ATOM 1437 O O . ARG A 1 179 ? 38.225 -7.362 -28.401 1.00 91.31 179 ARG A O 1
ATOM 1444 N N . PHE A 1 180 ? 36.241 -8.344 -28.768 1.00 92.31 180 PHE A N 1
ATOM 1445 C CA . PHE A 1 180 ? 36.744 -9.322 -29.727 1.00 92.31 180 PHE A CA 1
ATOM 1446 C C . PHE A 1 180 ? 36.801 -8.783 -31.159 1.00 92.31 180 PHE A C 1
ATOM 1448 O O . PHE A 1 180 ? 37.518 -9.334 -31.998 1.00 92.31 180 PHE A O 1
ATOM 1455 N N . ARG A 1 181 ? 36.136 -7.654 -31.410 1.00 92.50 181 ARG A N 1
ATOM 1456 C CA . ARG A 1 181 ? 36.114 -6.936 -32.687 1.00 92.50 181 ARG A CA 1
ATOM 1457 C C . ARG A 1 181 ? 35.661 -7.797 -33.890 1.00 92.50 181 ARG A C 1
ATOM 1459 O O . ARG A 1 181 ? 36.376 -7.812 -34.901 1.00 92.50 181 ARG A O 1
ATOM 1466 N N . PRO A 1 182 ? 34.538 -8.541 -33.785 1.00 94.12 182 PRO A N 1
ATOM 1467 C CA . PRO A 1 182 ? 34.023 -9.362 -34.883 1.00 94.12 182 PRO A CA 1
ATOM 1468 C C . PRO A 1 182 ? 33.601 -8.505 -36.072 1.00 94.12 182 PRO A C 1
ATOM 1470 O O . PRO A 1 182 ? 33.190 -7.368 -35.891 1.00 94.12 182 PRO A O 1
ATOM 1473 N N . ASN A 1 183 ? 33.652 -9.063 -37.278 1.00 92.94 183 ASN A N 1
ATOM 1474 C CA . ASN A 1 183 ? 32.945 -8.503 -38.430 1.00 92.94 183 ASN A CA 1
ATOM 1475 C C . ASN A 1 183 ? 31.496 -8.981 -38.471 1.00 92.94 183 ASN A C 1
ATOM 1477 O O . ASN A 1 183 ? 30.609 -8.218 -38.832 1.00 92.94 183 ASN A O 1
ATOM 1481 N N . PHE A 1 184 ? 31.269 -10.230 -38.079 1.00 92.81 184 PHE A N 1
ATOM 1482 C CA . PHE A 1 184 ? 29.962 -10.861 -38.073 1.00 92.81 184 PHE A CA 1
ATOM 1483 C C . PHE A 1 184 ? 29.653 -11.340 -36.658 1.00 92.81 184 PHE A C 1
ATOM 1485 O O . PHE A 1 184 ? 30.430 -12.094 -36.067 1.00 92.81 184 PHE A O 1
ATOM 1492 N N . LEU A 1 185 ? 28.527 -10.894 -36.120 1.00 93.62 185 LEU A N 1
ATOM 1493 C CA . LEU A 1 185 ? 27.976 -11.386 -34.867 1.00 93.62 185 LEU A CA 1
ATOM 1494 C C . LEU A 1 185 ? 26.682 -12.117 -35.195 1.00 93.62 185 LEU A C 1
ATOM 1496 O O . LEU A 1 185 ? 25.832 -11.565 -35.895 1.00 93.62 185 LEU A O 1
ATOM 1500 N N . PHE A 1 186 ? 26.557 -13.353 -34.738 1.00 90.94 186 PHE A N 1
ATOM 1501 C CA . PHE A 1 186 ? 25.355 -14.151 -34.935 1.00 90.94 186 PHE A CA 1
ATOM 1502 C C . PHE A 1 186 ? 24.847 -14.678 -33.600 1.00 90.94 186 PHE A C 1
ATOM 1504 O O . PHE A 1 186 ? 25.609 -14.769 -32.641 1.00 90.94 186 PHE A O 1
ATOM 1511 N N . ASP A 1 187 ? 23.572 -15.036 -33.555 1.00 87.75 187 ASP A N 1
ATOM 1512 C CA . ASP A 1 187 ? 22.950 -15.657 -32.395 1.00 87.75 187 ASP A CA 1
ATOM 1513 C C . ASP A 1 187 ? 22.611 -17.120 -32.690 1.00 87.75 187 ASP A C 1
ATOM 1515 O O . ASP A 1 187 ? 22.055 -17.462 -33.743 1.00 87.75 187 ASP A O 1
ATOM 1519 N N . HIS A 1 188 ? 23.000 -17.984 -31.756 1.00 87.25 188 HIS A N 1
ATOM 1520 C CA . HIS A 1 188 ? 22.666 -19.396 -31.725 1.00 87.25 188 HIS A CA 1
ATOM 1521 C C . HIS A 1 188 ? 22.752 -19.924 -30.291 1.00 87.25 188 HIS A C 1
ATOM 1523 O O . HIS A 1 188 ? 23.724 -19.670 -29.579 1.00 87.25 188 HIS A O 1
ATOM 1529 N N . GLN A 1 189 ? 21.779 -20.752 -29.901 1.00 86.06 189 GLN A N 1
ATOM 1530 C CA . GLN A 1 189 ? 21.615 -21.229 -28.521 1.00 86.06 189 GLN A CA 1
ATOM 1531 C C . GLN A 1 189 ? 22.819 -22.007 -27.973 1.00 86.06 189 GLN A C 1
ATOM 1533 O O . GLN A 1 189 ? 23.050 -22.016 -26.768 1.00 86.06 189 GLN A O 1
ATOM 1538 N N . GLN A 1 190 ? 23.578 -22.683 -28.838 1.00 88.12 190 GLN A N 1
ATOM 1539 C CA . GLN A 1 190 ? 24.772 -23.426 -28.438 1.00 88.12 190 GLN A CA 1
ATOM 1540 C C . GLN A 1 190 ? 26.029 -22.536 -28.518 1.00 88.12 190 GLN A C 1
ATOM 1542 O O . GLN A 1 190 ? 26.400 -22.140 -29.629 1.00 88.12 190 GLN A O 1
ATOM 1547 N N . PRO A 1 191 ? 26.726 -22.271 -27.391 1.00 91.12 191 PRO A N 1
ATOM 1548 C CA . PRO A 1 191 ? 28.025 -21.604 -27.403 1.00 91.12 191 PRO A CA 1
ATOM 1549 C C . PRO A 1 191 ? 29.064 -22.405 -28.203 1.00 91.12 191 PRO A C 1
ATOM 1551 O O . PRO A 1 191 ? 29.078 -23.636 -28.159 1.00 91.12 191 PRO A O 1
ATOM 1554 N N . TYR A 1 192 ? 29.962 -21.700 -28.888 1.00 90.50 192 TYR A N 1
ATOM 1555 C CA . TYR A 1 192 ? 31.082 -22.228 -29.683 1.00 90.50 192 TYR A CA 1
ATOM 1556 C C . TYR A 1 192 ? 30.685 -23.129 -30.862 1.00 90.50 192 TYR A C 1
ATOM 1558 O O . TYR A 1 192 ? 31.528 -23.834 -31.416 1.00 90.50 192 TYR A O 1
ATOM 1566 N N . VAL A 1 193 ? 29.413 -23.121 -31.269 1.00 89.50 193 VAL A N 1
ATOM 1567 C CA . VAL A 1 193 ? 28.926 -23.920 -32.405 1.00 89.50 193 VAL A CA 1
ATOM 1568 C C . VAL A 1 193 ? 29.688 -23.609 -33.700 1.00 89.50 193 VAL A C 1
ATOM 1570 O O . VAL A 1 193 ? 29.908 -24.503 -34.517 1.00 89.50 193 VAL A O 1
ATOM 1573 N N . GLU A 1 194 ? 30.141 -22.361 -33.849 1.00 88.38 194 GLU A N 1
ATOM 1574 C CA . GLU A 1 194 ? 30.885 -21.860 -34.999 1.00 88.38 194 GLU A CA 1
ATOM 1575 C C . GLU A 1 194 ? 32.204 -22.604 -35.230 1.00 88.38 194 GLU A C 1
ATOM 1577 O O . GLU A 1 194 ? 32.644 -22.733 -36.368 1.00 88.38 194 GLU A O 1
ATOM 1582 N N . GLU A 1 195 ? 32.829 -23.149 -34.186 1.00 89.06 195 GLU A N 1
ATOM 1583 C CA . GLU A 1 195 ? 34.157 -23.770 -34.283 1.00 89.06 195 GLU A CA 1
ATOM 1584 C C . GLU A 1 195 ? 34.178 -25.010 -35.191 1.00 89.06 195 GLU A C 1
ATOM 1586 O O . GLU A 1 195 ? 35.214 -25.350 -35.761 1.00 89.06 195 GLU A O 1
ATOM 1591 N N . ASN A 1 196 ? 33.024 -25.657 -35.371 1.00 86.19 196 ASN A N 1
ATOM 1592 C CA . ASN A 1 196 ? 32.884 -26.871 -36.174 1.00 86.19 196 ASN A CA 1
ATOM 1593 C C . ASN A 1 196 ? 32.494 -26.594 -37.636 1.00 86.19 196 ASN A C 1
ATOM 1595 O O . ASN A 1 196 ? 32.297 -27.532 -38.413 1.00 86.19 196 ASN A O 1
ATOM 1599 N N . TRP A 1 197 ? 32.340 -25.329 -38.034 1.00 88.88 197 TRP A N 1
ATOM 1600 C CA . TRP A 1 197 ? 31.883 -24.981 -39.377 1.00 88.88 197 TRP A CA 1
ATOM 1601 C C . TRP A 1 197 ? 33.044 -24.935 -40.365 1.00 88.88 197 TRP A C 1
ATOM 1603 O O . TRP A 1 197 ? 33.983 -24.158 -40.215 1.00 88.88 197 TRP A O 1
ATOM 1613 N N . LEU A 1 198 ? 32.961 -25.751 -41.417 1.00 86.81 198 LEU A N 1
ATOM 1614 C CA . LEU A 1 198 ? 33.942 -25.761 -42.509 1.00 86.81 198 LEU A CA 1
ATOM 1615 C C . LEU A 1 198 ? 33.628 -24.698 -43.568 1.00 86.81 198 LEU A C 1
ATOM 1617 O O . LEU A 1 198 ? 34.528 -24.059 -44.115 1.00 86.81 198 LEU A O 1
ATOM 1621 N N . GLN A 1 199 ? 32.343 -24.507 -43.852 1.00 86.00 199 GLN A N 1
ATOM 1622 C CA . GLN A 1 199 ? 31.818 -23.522 -44.787 1.00 86.00 199 GLN A CA 1
ATOM 1623 C C . GLN A 1 199 ? 30.522 -22.954 -44.224 1.00 86.00 199 GLN A C 1
ATOM 1625 O O . GLN A 1 199 ? 29.776 -23.657 -43.542 1.00 86.00 199 GLN A O 1
ATOM 1630 N N . LEU A 1 200 ? 30.249 -21.693 -44.529 1.00 87.19 200 LEU A N 1
ATOM 1631 C CA . LEU A 1 200 ? 28.992 -21.045 -44.194 1.00 87.19 200 LEU A CA 1
ATOM 1632 C C . LEU A 1 200 ? 28.585 -20.082 -45.301 1.00 87.19 200 LEU A C 1
ATOM 1634 O O . LEU A 1 200 ? 29.424 -19.521 -46.006 1.00 87.19 200 LEU A O 1
ATOM 1638 N N . GLN A 1 201 ? 27.284 -19.868 -45.414 1.00 83.88 201 GLN A N 1
ATOM 1639 C CA . GLN A 1 201 ? 26.702 -18.925 -46.349 1.00 83.88 201 GLN A CA 1
ATOM 1640 C C . GLN A 1 201 ? 25.947 -17.855 -45.564 1.00 83.88 201 GLN A C 1
ATOM 1642 O O . GLN A 1 201 ? 25.094 -18.174 -44.739 1.00 83.88 201 GLN A O 1
ATOM 1647 N N . ILE A 1 202 ? 26.259 -16.588 -45.830 1.00 83.81 202 ILE A N 1
ATOM 1648 C CA . ILE A 1 202 ? 25.563 -15.433 -45.261 1.00 83.81 202 ILE A CA 1
ATOM 1649 C C . ILE A 1 202 ? 24.900 -14.699 -46.424 1.00 83.81 202 ILE A C 1
ATOM 1651 O O . ILE A 1 202 ? 25.585 -14.147 -47.286 1.00 83.81 202 ILE A O 1
ATOM 1655 N N . GLY A 1 203 ? 23.568 -14.732 -46.482 1.00 77.62 203 GLY A N 1
ATOM 1656 C CA . GLY A 1 203 ? 22.830 -14.254 -47.652 1.00 77.62 203 GLY A CA 1
ATOM 1657 C C . GLY A 1 203 ? 23.244 -15.026 -48.910 1.00 77.62 203 GLY A C 1
ATOM 1658 O O . GLY A 1 203 ? 23.080 -16.243 -48.990 1.00 77.62 203 GLY A O 1
ATOM 1659 N N . THR A 1 204 ? 23.805 -14.329 -49.894 1.00 77.75 204 THR A N 1
ATOM 1660 C CA . THR A 1 204 ? 24.334 -14.912 -51.141 1.00 77.75 204 THR A CA 1
ATOM 1661 C C . THR A 1 204 ? 25.858 -15.097 -51.130 1.00 77.75 204 THR A C 1
ATOM 1663 O O . THR A 1 204 ? 26.410 -15.646 -52.082 1.00 77.75 204 THR A O 1
ATOM 1666 N N . CYS A 1 205 ? 26.548 -14.679 -50.064 1.00 83.19 205 CYS A N 1
ATOM 1667 C CA . CYS A 1 205 ? 28.003 -14.744 -49.945 1.00 83.19 205 CYS A CA 1
ATOM 1668 C C . CYS A 1 205 ? 28.445 -16.052 -49.272 1.00 83.19 205 CYS A C 1
ATOM 1670 O O . CYS A 1 205 ? 28.014 -16.363 -48.159 1.00 83.19 205 CYS A O 1
ATOM 1672 N N . LEU A 1 206 ? 29.341 -16.799 -49.927 1.00 85.56 206 LEU A N 1
ATOM 1673 C CA . LEU A 1 206 ? 29.913 -18.038 -49.393 1.00 85.56 206 LEU A CA 1
ATOM 1674 C C . LEU A 1 206 ? 31.282 -17.785 -48.754 1.00 85.56 206 LEU A C 1
ATOM 1676 O O . LEU A 1 206 ? 32.171 -17.180 -49.365 1.00 85.56 206 LEU A O 1
ATOM 1680 N N . PHE A 1 207 ? 31.461 -18.323 -47.552 1.00 87.44 207 PHE A N 1
ATOM 1681 C CA . PHE A 1 207 ? 32.684 -18.247 -46.771 1.00 87.44 207 PHE A CA 1
ATOM 1682 C C . PHE A 1 207 ? 33.194 -19.644 -46.416 1.00 87.44 207 PHE A C 1
ATOM 1684 O O . PHE A 1 207 ? 32.424 -20.563 -46.137 1.00 87.44 207 PHE A O 1
ATOM 1691 N N . GLN A 1 208 ? 34.513 -19.789 -46.384 1.00 89.12 208 GLN A N 1
ATOM 1692 C CA . GLN A 1 208 ? 35.213 -20.967 -45.893 1.00 89.12 208 GLN A CA 1
ATOM 1693 C C . GLN A 1 208 ? 35.929 -20.621 -44.593 1.00 89.12 208 GLN A C 1
ATOM 1695 O O . GLN A 1 208 ? 36.579 -19.580 -44.493 1.00 89.12 208 GLN A O 1
ATOM 1700 N N . SER A 1 209 ? 35.824 -21.503 -43.605 1.00 89.44 209 SER A N 1
ATOM 1701 C CA . SER A 1 209 ? 36.561 -21.367 -42.355 1.00 89.44 209 SER A CA 1
ATOM 1702 C C . SER A 1 209 ? 38.051 -21.608 -42.577 1.00 89.44 209 SER A C 1
ATOM 1704 O O . SER A 1 209 ? 38.450 -22.573 -43.233 1.00 89.44 209 SER A O 1
ATOM 1706 N N . THR A 1 210 ? 38.882 -20.728 -42.022 1.00 88.06 210 THR A N 1
ATOM 1707 C CA . THR A 1 210 ? 40.347 -20.853 -42.026 1.00 88.06 210 THR A CA 1
ATOM 1708 C C . THR A 1 210 ? 40.902 -21.272 -40.664 1.00 88.06 210 THR A C 1
ATOM 1710 O O . THR A 1 210 ? 42.117 -21.290 -40.484 1.00 88.06 210 THR A O 1
ATOM 1713 N N . GLY A 1 211 ? 40.027 -21.611 -39.712 1.00 88.06 211 GLY A N 1
ATOM 1714 C CA . GLY A 1 211 ? 40.383 -21.997 -38.347 1.00 88.06 211 GLY A CA 1
ATOM 1715 C C . GLY A 1 211 ? 40.027 -20.944 -37.295 1.00 88.06 211 GLY A C 1
ATOM 1716 O O . GLY A 1 211 ? 39.426 -19.908 -37.586 1.00 88.06 211 GLY A O 1
ATOM 1717 N N . LEU A 1 212 ? 40.385 -21.236 -36.044 1.00 91.00 212 LEU A N 1
ATOM 1718 C CA . LEU A 1 212 ? 40.094 -20.381 -34.892 1.00 91.00 212 LEU A CA 1
ATOM 1719 C C . LEU A 1 212 ? 41.045 -19.183 -34.827 1.00 91.00 212 LEU A C 1
ATOM 1721 O O . LEU A 1 212 ? 42.231 -19.305 -35.125 1.00 91.00 212 LEU A O 1
ATOM 1725 N N . CYS A 1 213 ? 40.526 -18.027 -34.415 1.00 90.19 213 CYS A N 1
ATOM 1726 C CA . CYS A 1 213 ? 41.327 -16.817 -34.245 1.00 90.19 213 CYS A CA 1
ATOM 1727 C C . CYS A 1 213 ? 42.109 -16.864 -32.926 1.00 90.19 213 CYS A C 1
ATOM 1729 O O . CYS A 1 213 ? 41.493 -16.941 -31.854 1.00 90.19 213 CYS A O 1
ATOM 1731 N N . ASN A 1 214 ? 43.439 -16.719 -32.983 1.00 90.12 214 ASN A N 1
ATOM 1732 C CA . ASN A 1 214 ? 44.228 -16.547 -31.769 1.00 90.12 214 ASN A CA 1
ATOM 1733 C C . ASN A 1 214 ? 44.019 -15.126 -31.254 1.00 90.12 214 ASN A C 1
ATOM 1735 O O . ASN A 1 214 ? 44.283 -14.118 -31.918 1.00 90.12 214 ASN A O 1
ATOM 1739 N N . ARG A 1 215 ? 43.518 -15.019 -30.031 1.00 90.88 215 ARG A N 1
ATOM 1740 C CA . ARG A 1 215 ? 43.347 -13.728 -29.381 1.00 90.88 215 ARG A CA 1
ATOM 1741 C C . ARG A 1 215 ? 44.691 -13.259 -28.858 1.00 90.88 215 ARG A C 1
ATOM 1743 O O . ARG A 1 215 ? 45.518 -14.044 -28.416 1.00 90.88 215 ARG A O 1
ATOM 1750 N N . CYS A 1 216 ? 44.892 -11.948 -28.864 1.00 86.31 216 CYS A N 1
ATOM 1751 C CA . CYS A 1 216 ? 46.015 -11.299 -28.200 1.00 86.31 216 CYS A CA 1
ATOM 1752 C C . CYS A 1 216 ? 45.508 -10.468 -27.016 1.00 86.31 216 CYS A C 1
ATOM 1754 O O . CYS A 1 216 ? 44.304 -10.252 -26.863 1.00 86.31 216 CYS A O 1
ATOM 1756 N N . VAL A 1 217 ? 46.420 -9.929 -26.203 1.00 88.62 217 VAL A N 1
ATOM 1757 C CA . VAL A 1 217 ? 46.070 -9.133 -25.010 1.00 88.62 217 VAL A CA 1
ATOM 1758 C C . VAL A 1 217 ? 45.276 -7.850 -25.318 1.00 88.62 217 VAL A C 1
ATOM 1760 O O . VAL A 1 217 ? 44.850 -7.168 -24.394 1.00 88.62 217 VAL A O 1
ATOM 1763 N N . GLN A 1 218 ? 45.039 -7.511 -26.592 1.00 87.56 218 GLN A N 1
ATOM 1764 C CA . GLN A 1 218 ? 44.135 -6.426 -26.982 1.00 87.56 218 GLN A CA 1
ATOM 1765 C C . GLN A 1 218 ? 42.688 -6.653 -26.509 1.00 87.56 218 GLN A C 1
ATOM 1767 O O . GLN A 1 218 ? 42.010 -5.671 -26.228 1.00 87.56 218 GLN A O 1
ATOM 1772 N N . VAL A 1 219 ? 42.228 -7.905 -26.365 1.00 90.88 219 VAL A N 1
ATOM 1773 C CA . VAL A 1 219 ? 40.860 -8.202 -25.874 1.00 90.88 219 VAL A CA 1
ATOM 1774 C C . VAL A 1 219 ? 40.597 -7.673 -24.465 1.00 90.88 219 VAL A C 1
ATOM 1776 O O . VAL A 1 219 ? 39.456 -7.450 -24.087 1.00 90.88 219 VAL A O 1
ATOM 1779 N N . ASN A 1 220 ? 41.655 -7.419 -23.699 1.00 91.19 220 ASN A N 1
ATOM 1780 C CA . ASN A 1 220 ? 41.556 -6.853 -22.363 1.00 91.19 220 ASN A CA 1
ATOM 1781 C C . ASN A 1 220 ? 41.215 -5.353 -22.343 1.00 91.19 220 ASN A C 1
ATOM 1783 O O . ASN A 1 220 ? 41.130 -4.766 -21.266 1.00 91.19 220 ASN A O 1
ATOM 1787 N N . VAL A 1 221 ? 41.129 -4.693 -23.500 1.00 90.56 221 VAL A N 1
ATOM 1788 C CA . VAL A 1 221 ? 40.762 -3.278 -23.565 1.00 90.56 221 VAL A CA 1
ATOM 1789 C C . VAL A 1 221 ? 39.250 -3.165 -23.683 1.00 90.56 221 VAL A C 1
ATOM 1791 O O . VAL A 1 221 ? 38.674 -3.523 -24.712 1.00 90.56 221 VAL A O 1
ATOM 1794 N N . ASP A 1 222 ? 38.627 -2.610 -22.651 1.00 89.75 222 ASP A N 1
ATOM 1795 C CA . ASP A 1 222 ? 37.216 -2.244 -22.674 1.00 89.75 222 ASP A CA 1
ATOM 1796 C C . ASP A 1 222 ? 36.995 -1.108 -23.686 1.00 89.75 222 ASP A C 1
ATOM 1798 O O . ASP A 1 222 ? 37.646 -0.062 -23.597 1.00 89.75 222 ASP A O 1
ATOM 1802 N N . GLN A 1 223 ? 36.115 -1.295 -24.676 1.00 89.38 223 GLN A N 1
ATOM 1803 C CA . GLN A 1 223 ? 35.964 -0.301 -25.746 1.00 89.38 223 GLN A CA 1
ATOM 1804 C C . GLN A 1 223 ? 35.145 0.928 -25.317 1.00 89.38 223 GLN A C 1
ATOM 1806 O O . GLN A 1 223 ? 35.262 1.967 -25.965 1.00 89.38 223 GLN A O 1
ATOM 1811 N N . GLN A 1 224 ? 34.369 0.852 -24.229 1.00 86.88 224 GLN A N 1
ATOM 1812 C CA . GLN A 1 224 ? 33.586 1.979 -23.711 1.00 86.88 224 GLN A CA 1
ATOM 1813 C C . GLN A 1 224 ? 34.437 2.865 -22.789 1.00 86.88 224 GLN A C 1
ATOM 1815 O O . GLN A 1 224 ? 34.613 4.063 -23.023 1.00 86.88 224 GLN A O 1
ATOM 1820 N N . SER A 1 225 ? 35.029 2.270 -21.755 1.00 86.75 225 SER A N 1
ATOM 1821 C CA . SER A 1 225 ? 35.848 2.962 -20.756 1.00 86.75 225 SER A CA 1
ATOM 1822 C C . SER A 1 225 ? 37.285 3.216 -21.224 1.00 86.75 225 SER A C 1
ATOM 1824 O O . SER A 1 225 ? 37.946 4.119 -20.703 1.00 86.75 225 SER A O 1
ATOM 1826 N N . CYS A 1 226 ? 37.776 2.472 -22.224 1.00 86.81 226 CYS A N 1
ATOM 1827 C CA . CYS A 1 226 ? 39.182 2.463 -22.656 1.00 86.81 226 CYS A CA 1
ATOM 1828 C C . CYS A 1 226 ? 40.162 2.048 -21.548 1.00 86.81 226 CYS A C 1
ATOM 1830 O O . CYS A 1 226 ? 41.343 2.407 -21.596 1.00 86.81 226 CYS A O 1
ATOM 1832 N N . SER A 1 227 ? 39.684 1.330 -20.531 1.00 87.88 227 SER A N 1
ATOM 1833 C CA . SER A 1 227 ? 40.518 0.813 -19.453 1.00 87.88 227 SER A CA 1
ATOM 1834 C C . SER A 1 227 ? 41.153 -0.518 -19.866 1.00 87.88 227 SER A C 1
ATOM 1836 O O . SER A 1 227 ? 40.618 -1.256 -20.694 1.00 87.88 227 SER A O 1
ATOM 1838 N N . LYS A 1 228 ? 42.350 -0.800 -19.339 1.00 87.19 228 LYS A N 1
ATOM 1839 C CA . LYS A 1 228 ? 43.015 -2.088 -19.545 1.00 87.19 228 LYS A CA 1
ATOM 1840 C C . LYS A 1 228 ? 42.685 -2.987 -18.376 1.00 87.19 228 LYS A C 1
ATOM 1842 O O . LYS A 1 228 ? 43.055 -2.683 -17.244 1.00 87.19 228 LYS A O 1
ATOM 1847 N N . GLN A 1 229 ? 42.087 -4.116 -18.680 1.00 84.75 229 GLN A N 1
ATOM 1848 C CA . GLN A 1 229 ? 41.869 -5.188 -17.733 1.00 84.75 229 GLN A CA 1
ATOM 1849 C C . GLN A 1 229 ? 42.897 -6.302 -17.977 1.00 84.75 229 GLN A C 1
ATOM 1851 O O . GLN A 1 229 ? 43.822 -6.148 -18.779 1.00 84.75 229 GLN A O 1
ATOM 1856 N N . SER A 1 230 ? 42.865 -7.394 -17.218 1.00 78.56 230 SER A N 1
ATOM 1857 C CA . SER A 1 230 ? 43.842 -8.482 -17.419 1.00 78.56 230 SER A CA 1
ATOM 1858 C C . SER A 1 230 ? 43.263 -9.884 -17.323 1.00 78.56 230 SER A C 1
ATOM 1860 O O . SER A 1 230 ? 43.979 -10.847 -17.600 1.00 78.56 230 SER A O 1
ATOM 1862 N N . GLN A 1 231 ? 41.992 -10.001 -16.945 1.00 85.06 231 GLN A N 1
ATOM 1863 C CA . GLN A 1 231 ? 41.370 -11.272 -16.606 1.00 85.06 231 GLN A CA 1
ATOM 1864 C C . GLN A 1 231 ? 40.926 -12.034 -17.860 1.00 85.06 231 GLN A C 1
ATOM 1866 O O . GLN A 1 231 ? 41.283 -13.203 -18.000 1.00 85.06 231 GLN A O 1
ATOM 1871 N N . LEU A 1 232 ? 40.285 -11.361 -18.826 1.00 89.19 232 LEU A N 1
ATOM 1872 C CA . LEU A 1 232 ? 39.762 -12.000 -20.039 1.00 89.19 232 LEU A CA 1
ATOM 1873 C C . LEU A 1 232 ? 40.818 -12.804 -20.818 1.00 89.19 232 LEU A C 1
ATOM 1875 O O . LEU A 1 232 ? 40.615 -13.977 -21.122 1.00 89.19 232 LEU A O 1
ATOM 1879 N N . PHE A 1 233 ? 41.980 -12.217 -21.118 1.00 90.69 233 PHE A N 1
ATOM 1880 C CA . PHE A 1 233 ? 43.032 -12.924 -21.857 1.00 90.69 233 PHE A CA 1
ATOM 1881 C C . PHE A 1 233 ? 43.628 -14.106 -21.078 1.00 90.69 233 PHE A C 1
ATOM 1883 O O . PHE A 1 233 ? 43.945 -15.135 -21.675 1.00 90.69 233 PHE A O 1
ATOM 1890 N N . LYS A 1 234 ? 43.785 -13.979 -19.752 1.00 89.88 234 LYS A N 1
ATOM 1891 C CA . LYS A 1 234 ? 44.264 -15.085 -18.903 1.00 89.88 234 LYS A CA 1
ATOM 1892 C C . LYS A 1 234 ? 43.282 -16.251 -18.951 1.00 89.88 234 LYS A C 1
ATOM 1894 O O . LYS A 1 234 ? 43.695 -17.375 -19.215 1.00 89.88 234 LYS A O 1
ATOM 1899 N N . LYS A 1 235 ? 41.991 -15.949 -18.829 1.00 90.00 235 LYS A N 1
ATOM 1900 C CA . LYS A 1 235 ? 40.908 -16.926 -18.908 1.00 90.00 235 LYS A CA 1
ATOM 1901 C C . LYS A 1 235 ? 40.866 -17.630 -20.269 1.00 90.00 235 LYS A C 1
ATOM 1903 O O . LYS A 1 235 ? 40.854 -18.855 -20.337 1.00 90.00 235 LYS A O 1
ATOM 1908 N N . LEU A 1 236 ? 40.965 -16.880 -21.369 1.00 90.56 236 LEU A N 1
ATOM 1909 C CA . LEU A 1 236 ? 41.064 -17.458 -22.717 1.00 90.56 236 LEU A CA 1
ATOM 1910 C C . LEU A 1 236 ? 42.285 -18.370 -22.879 1.00 90.56 236 LEU A C 1
ATOM 1912 O O . LEU A 1 236 ? 42.209 -19.393 -23.559 1.00 90.56 236 LEU A O 1
ATOM 1916 N N . LYS A 1 237 ? 43.420 -18.018 -22.267 1.00 90.94 237 LYS A N 1
ATOM 1917 C CA . LYS A 1 237 ? 44.630 -18.845 -22.290 1.00 90.94 237 LYS A CA 1
ATOM 1918 C C . LYS A 1 237 ? 44.445 -20.155 -21.519 1.00 90.94 237 LYS A C 1
ATOM 1920 O O . LYS A 1 237 ? 44.872 -21.190 -22.018 1.00 90.94 237 LYS A O 1
ATOM 1925 N N . GLU A 1 238 ? 43.820 -20.103 -20.346 1.00 89.12 238 GLU A N 1
ATOM 1926 C CA . GLU A 1 238 ? 43.571 -21.264 -19.481 1.00 89.12 238 GLU A CA 1
ATOM 1927 C C . GLU A 1 238 ? 42.590 -22.261 -20.106 1.00 89.12 238 GLU A C 1
ATOM 1929 O O . GLU A 1 238 ? 42.876 -23.454 -20.148 1.00 89.12 238 GLU A O 1
ATOM 1934 N N . TYR A 1 239 ? 41.464 -21.773 -20.629 1.00 86.12 239 TYR A N 1
ATOM 1935 C CA . TYR A 1 239 ? 40.357 -22.636 -21.053 1.00 86.12 239 TYR A CA 1
ATOM 1936 C C . TYR A 1 239 ? 40.334 -22.928 -22.551 1.00 86.12 239 TYR A C 1
ATOM 1938 O O . TYR A 1 239 ? 39.810 -23.959 -22.965 1.00 86.12 239 TYR A O 1
ATOM 1946 N N . ARG A 1 240 ? 40.886 -22.033 -23.381 1.00 87.38 240 ARG A N 1
ATOM 1947 C CA . ARG A 1 240 ? 40.756 -22.113 -24.847 1.00 87.38 240 ARG A CA 1
ATOM 1948 C C . ARG A 1 240 ? 42.074 -21.966 -25.602 1.00 87.38 240 ARG A C 1
ATOM 1950 O O . ARG A 1 240 ? 42.064 -21.759 -26.810 1.00 87.38 240 ARG A O 1
ATOM 1957 N N . GLN A 1 241 ? 43.218 -22.048 -24.915 1.00 87.69 241 GLN A N 1
ATOM 1958 C CA . GLN A 1 241 ? 44.546 -21.872 -25.525 1.00 87.69 241 GLN A CA 1
ATOM 1959 C C . GLN A 1 241 ? 44.650 -20.577 -26.352 1.00 87.69 241 GLN A C 1
ATOM 1961 O O . GLN A 1 241 ? 45.289 -20.545 -27.396 1.00 87.69 241 GLN A O 1
ATOM 1966 N N . THR A 1 242 ? 44.013 -19.501 -25.878 1.00 88.19 242 THR A N 1
ATOM 1967 C CA . THR A 1 242 ? 43.882 -18.186 -26.538 1.00 88.19 242 THR A CA 1
ATOM 1968 C C . THR A 1 242 ? 42.946 -18.118 -27.747 1.00 88.19 242 THR A C 1
ATOM 1970 O O . THR A 1 242 ? 42.751 -17.024 -28.268 1.00 88.19 242 THR A O 1
ATOM 1973 N N . ASN A 1 243 ? 42.300 -19.209 -28.159 1.00 91.06 243 ASN A N 1
ATOM 1974 C CA . ASN A 1 243 ? 41.388 -19.213 -29.302 1.00 91.06 243 ASN A CA 1
ATOM 1975 C C . ASN A 1 243 ? 40.000 -18.666 -28.951 1.00 91.06 243 ASN A C 1
ATOM 1977 O O . ASN A 1 243 ? 39.392 -19.084 -27.964 1.00 91.06 243 ASN A O 1
ATOM 1981 N N . PHE A 1 244 ? 39.483 -17.750 -29.775 1.00 92.81 244 PHE A N 1
ATOM 1982 C CA . PHE A 1 244 ? 38.087 -17.313 -29.700 1.00 92.81 244 PHE A CA 1
ATOM 1983 C C . PHE A 1 244 ? 37.604 -16.698 -31.018 1.00 92.81 244 PHE A C 1
ATOM 1985 O O . PHE A 1 244 ? 38.199 -15.740 -31.523 1.00 92.81 244 PHE A O 1
ATOM 1992 N N . GLY A 1 245 ? 36.478 -17.200 -31.520 1.00 91.25 245 GLY A N 1
ATOM 1993 C CA . GLY A 1 245 ? 35.889 -16.789 -32.791 1.00 91.25 245 GLY A CA 1
ATOM 1994 C C . GLY A 1 245 ? 36.483 -17.522 -33.995 1.00 91.25 245 GLY A C 1
ATOM 1995 O O . GLY A 1 245 ? 37.613 -18.018 -33.967 1.00 91.25 245 GLY A O 1
ATOM 1996 N N . LEU A 1 246 ? 35.696 -17.573 -35.065 1.00 92.44 246 LEU A N 1
ATOM 1997 C CA . LEU A 1 246 ? 36.007 -18.286 -36.298 1.00 92.44 246 LEU A CA 1
ATOM 1998 C C . LEU A 1 246 ? 36.529 -17.309 -37.354 1.00 92.44 246 LEU A C 1
ATOM 2000 O O . LEU A 1 246 ? 35.876 -16.306 -37.658 1.00 92.44 246 LEU A O 1
ATOM 2004 N N . MET A 1 247 ? 37.701 -17.593 -37.922 1.00 91.88 247 MET A N 1
ATOM 2005 C CA . MET A 1 247 ? 38.229 -16.824 -39.047 1.00 91.88 247 MET A CA 1
ATOM 2006 C C . MET A 1 247 ? 37.657 -17.350 -40.353 1.00 91.88 247 MET A C 1
ATOM 2008 O O . MET A 1 247 ? 37.618 -18.560 -40.583 1.00 91.88 247 MET A O 1
ATOM 2012 N N . LEU A 1 248 ? 37.243 -16.431 -41.219 1.00 89.44 248 LEU A N 1
ATOM 2013 C CA . LEU A 1 248 ? 36.640 -16.769 -42.497 1.00 89.44 248 LEU A CA 1
ATOM 2014 C C . LEU A 1 248 ? 37.425 -16.178 -43.658 1.00 89.44 248 LEU A C 1
ATOM 2016 O O . LEU A 1 248 ? 37.981 -15.082 -43.571 1.00 89.44 248 LEU A O 1
ATOM 2020 N N . LYS A 1 249 ? 37.368 -16.892 -44.778 1.00 86.88 249 LYS A N 1
ATOM 2021 C CA . LYS A 1 249 ? 37.809 -16.448 -46.092 1.00 86.88 249 LYS A CA 1
ATOM 2022 C C . LYS A 1 249 ? 36.634 -16.476 -47.055 1.00 86.88 249 LYS A C 1
ATOM 2024 O O . LYS A 1 249 ? 35.868 -17.434 -47.093 1.00 86.88 249 LYS A O 1
ATOM 2029 N N . TYR A 1 250 ? 36.502 -15.425 -47.844 1.00 84.81 250 TYR A N 1
ATOM 2030 C CA . TYR A 1 250 ? 35.466 -15.318 -48.861 1.00 84.81 250 TYR A CA 1
ATOM 2031 C C . TYR A 1 250 ? 35.798 -16.172 -50.100 1.00 84.81 250 TYR A C 1
ATOM 2033 O O . TYR A 1 250 ? 36.952 -16.201 -50.534 1.00 84.81 250 TYR A O 1
ATOM 2041 N N . VAL A 1 251 ? 34.802 -16.884 -50.648 1.00 81.50 251 VAL A N 1
ATOM 2042 C CA . VAL A 1 251 ? 34.997 -17.880 -51.726 1.00 81.50 251 VAL A CA 1
ATOM 2043 C C . VAL A 1 251 ? 34.184 -17.590 -52.995 1.00 81.50 251 VAL A C 1
ATOM 2045 O O . VAL A 1 251 ? 34.650 -17.927 -54.081 1.00 81.50 251 VAL A O 1
ATOM 2048 N N . GLN A 1 252 ? 32.999 -16.967 -52.913 1.00 69.31 252 GLN A N 1
ATOM 2049 C CA . GLN A 1 252 ? 32.071 -16.867 -54.058 1.00 69.31 252 GLN A CA 1
ATOM 2050 C C . GLN A 1 252 ? 31.468 -15.473 -54.268 1.00 69.31 252 GLN A C 1
ATOM 2052 O O . GLN A 1 252 ? 30.996 -14.875 -53.316 1.00 69.31 252 GLN A O 1
ATOM 2057 N N . THR A 1 253 ? 31.390 -15.049 -55.539 1.00 57.78 253 THR A N 1
ATOM 2058 C CA . THR A 1 253 ? 31.170 -13.712 -56.143 1.00 57.78 253 THR A CA 1
ATOM 2059 C C . THR A 1 253 ? 29.832 -12.978 -55.892 1.00 57.78 253 THR A C 1
ATOM 2061 O O . THR A 1 253 ? 29.252 -12.438 -56.834 1.00 57.78 253 THR A O 1
ATOM 2064 N N . ALA A 1 254 ? 29.320 -12.912 -54.665 1.00 60.50 254 ALA A N 1
ATOM 2065 C CA . ALA A 1 254 ? 28.234 -11.986 -54.313 1.00 60.50 254 ALA A CA 1
ATOM 2066 C C . ALA A 1 254 ? 28.773 -10.705 -53.645 1.00 60.50 254 ALA A C 1
ATOM 2068 O O . ALA A 1 254 ? 29.628 -10.765 -52.768 1.00 60.50 254 ALA A O 1
ATOM 2069 N N . VAL A 1 255 ? 28.290 -9.529 -54.061 1.00 63.66 255 VAL A N 1
ATOM 2070 C CA . VAL A 1 255 ? 28.932 -8.236 -53.732 1.00 63.66 255 VAL A CA 1
ATOM 2071 C C . VAL A 1 255 ? 28.422 -7.612 -52.425 1.00 63.66 255 VAL A C 1
ATOM 2073 O O . VAL A 1 255 ? 29.067 -6.710 -51.898 1.00 63.66 255 VAL A O 1
ATOM 2076 N N . GLU A 1 256 ? 27.292 -8.060 -51.877 1.00 68.00 256 GLU A N 1
ATOM 2077 C CA . GLU A 1 256 ? 26.629 -7.395 -50.746 1.00 68.00 256 GLU A CA 1
ATOM 2078 C C . GLU A 1 256 ? 26.105 -8.401 -49.716 1.00 68.00 256 GLU A C 1
ATOM 2080 O O . GLU A 1 256 ? 25.586 -9.460 -50.067 1.00 68.00 256 GLU A O 1
ATOM 2085 N N . ILE A 1 257 ? 26.254 -8.044 -48.440 1.00 66.94 257 ILE A N 1
ATOM 2086 C CA . ILE A 1 257 ? 25.708 -8.763 -47.288 1.00 66.94 257 ILE A CA 1
ATOM 2087 C C . ILE A 1 257 ? 24.653 -7.863 -46.644 1.00 66.94 257 ILE A C 1
ATOM 2089 O O . ILE A 1 257 ? 24.956 -6.706 -46.356 1.00 66.94 257 ILE A O 1
ATOM 2093 N N . GLU A 1 258 ? 23.462 -8.398 -46.369 1.00 68.12 258 GLU A N 1
ATOM 2094 C CA . GLU A 1 258 ? 22.368 -7.701 -45.677 1.00 68.12 258 GLU A CA 1
ATOM 2095 C C . GLU A 1 258 ? 21.926 -8.481 -44.427 1.00 68.12 258 GLU A C 1
ATOM 2097 O O . GLU A 1 258 ? 21.815 -9.711 -44.456 1.00 68.12 258 GLU A O 1
ATOM 2102 N N . LEU A 1 259 ? 21.663 -7.771 -43.327 1.00 61.41 259 LEU A N 1
ATOM 2103 C CA . LEU A 1 259 ? 21.004 -8.316 -42.141 1.00 61.41 259 LEU A CA 1
ATOM 2104 C C . LEU A 1 259 ? 19.515 -8.526 -42.431 1.00 61.41 259 LEU A C 1
ATOM 2106 O O . LEU A 1 259 ? 18.834 -7.649 -42.962 1.00 61.41 259 LEU A O 1
ATOM 2110 N N . LEU A 1 260 ? 18.985 -9.684 -42.039 1.00 60.66 260 LEU A N 1
ATOM 2111 C CA . LEU A 1 260 ? 17.553 -9.944 -42.147 1.00 60.66 260 LEU A CA 1
ATOM 2112 C C . LEU A 1 260 ? 16.797 -9.190 -41.038 1.00 60.66 260 LEU A C 1
ATOM 2114 O O . LEU A 1 260 ? 17.245 -9.193 -39.890 1.00 60.66 260 LEU A O 1
ATOM 2118 N N . PRO A 1 261 ? 15.638 -8.574 -41.337 1.00 59.47 261 PRO A N 1
ATOM 2119 C CA . PRO A 1 261 ? 14.839 -7.896 -40.325 1.00 59.47 261 PRO A CA 1
ATOM 2120 C C . PRO A 1 261 ? 14.326 -8.887 -39.275 1.00 59.47 261 PRO A C 1
ATOM 2122 O O . PRO A 1 261 ? 13.866 -9.985 -39.602 1.00 59.47 261 PRO A O 1
ATOM 2125 N N . GLN A 1 262 ? 14.353 -8.480 -38.005 1.00 65.19 262 GLN A N 1
ATOM 2126 C CA . GLN A 1 262 ? 13.849 -9.307 -36.915 1.00 65.19 262 GLN A CA 1
ATOM 2127 C C . GLN A 1 262 ? 12.317 -9.320 -36.951 1.00 65.19 262 GLN A C 1
ATOM 2129 O O . GLN A 1 262 ? 11.667 -8.274 -36.893 1.00 65.19 262 GLN A O 1
ATOM 2134 N N . ILE A 1 263 ? 11.723 -10.510 -37.033 1.00 69.62 263 ILE A N 1
ATOM 2135 C CA . ILE A 1 263 ? 10.267 -10.674 -37.056 1.00 69.62 263 ILE A CA 1
ATOM 2136 C C . ILE A 1 263 ? 9.759 -10.792 -35.620 1.00 69.62 263 ILE A C 1
ATOM 2138 O O . ILE A 1 263 ? 10.092 -11.741 -34.912 1.00 69.62 263 ILE A O 1
ATOM 2142 N N . SER A 1 264 ? 8.916 -9.852 -35.201 1.00 73.12 264 SER A N 1
ATOM 2143 C CA . SER A 1 264 ? 8.254 -9.856 -33.895 1.00 73.12 264 SER A CA 1
ATOM 2144 C C . SER A 1 264 ? 6.736 -9.931 -34.050 1.00 73.12 264 SER A C 1
ATOM 2146 O O . SER A 1 264 ? 6.155 -9.303 -34.932 1.00 73.12 264 SER A O 1
ATOM 2148 N N . VAL A 1 265 ? 6.066 -10.701 -33.188 1.00 74.62 265 VAL A N 1
ATOM 2149 C CA . VAL A 1 265 ? 4.609 -10.909 -33.253 1.00 74.62 265 VAL A CA 1
ATOM 2150 C C . VAL A 1 265 ? 3.927 -10.254 -32.056 1.00 74.62 265 VAL A C 1
ATOM 2152 O O . VAL A 1 265 ? 4.113 -10.682 -30.915 1.00 74.62 265 VAL A O 1
ATOM 2155 N N . VAL A 1 266 ? 3.069 -9.266 -32.317 1.00 80.12 266 VAL A N 1
ATOM 2156 C CA . VAL A 1 266 ? 2.162 -8.701 -31.311 1.00 80.12 266 VAL A CA 1
ATOM 2157 C C . VAL A 1 266 ? 0.901 -9.556 -31.292 1.00 80.12 266 VAL A C 1
ATOM 2159 O O . VAL A 1 266 ? 0.161 -9.614 -32.272 1.00 80.12 266 VAL A O 1
ATOM 2162 N N . LYS A 1 267 ? 0.674 -10.279 -30.192 1.00 73.75 267 LYS A N 1
ATOM 2163 C CA . LYS A 1 267 ? -0.466 -11.199 -30.031 1.00 73.75 267 LYS A CA 1
ATOM 2164 C C . LYS A 1 267 ? -1.778 -10.433 -29.818 1.00 73.75 267 LYS A C 1
ATOM 2166 O O . LYS A 1 267 ? -1.776 -9.304 -29.341 1.00 73.75 267 LYS A O 1
ATOM 2171 N N . ARG A 1 268 ? -2.912 -11.071 -30.124 1.00 80.12 268 ARG A N 1
ATOM 2172 C CA . ARG A 1 268 ? -4.259 -10.515 -29.898 1.00 80.12 268 ARG A CA 1
ATOM 2173 C C . ARG A 1 268 ? -4.437 -10.040 -28.447 1.00 80.12 268 ARG A C 1
ATOM 2175 O O . ARG A 1 268 ? -4.058 -10.756 -27.524 1.00 80.12 268 ARG A O 1
ATOM 2182 N N . GLY A 1 269 ? -5.016 -8.852 -28.267 1.00 75.38 269 GLY A N 1
ATOM 2183 C CA . GLY A 1 269 ? -5.248 -8.241 -26.949 1.00 75.38 269 GLY A CA 1
ATOM 2184 C C . GLY A 1 269 ? -4.001 -7.631 -26.297 1.00 75.38 269 GLY A C 1
ATOM 2185 O O . GLY A 1 269 ? -4.074 -7.135 -25.175 1.00 75.38 269 GLY A O 1
ATOM 2186 N N . ARG A 1 270 ? -2.851 -7.657 -26.983 1.00 81.00 270 ARG A N 1
ATOM 2187 C CA . ARG A 1 270 ? -1.644 -6.941 -26.568 1.00 81.00 270 ARG A CA 1
ATOM 2188 C C . ARG A 1 270 ? -1.415 -5.732 -27.457 1.00 81.00 270 ARG A C 1
ATOM 2190 O O . ARG A 1 270 ? -1.702 -5.773 -28.653 1.00 81.00 270 ARG A O 1
ATOM 2197 N N . ARG A 1 271 ? -0.835 -4.708 -26.843 1.00 87.69 271 ARG A N 1
ATOM 2198 C CA . ARG A 1 271 ? -0.364 -3.497 -27.496 1.00 87.69 271 ARG A CA 1
ATOM 2199 C C . ARG A 1 271 ? 1.131 -3.357 -27.257 1.00 87.69 271 ARG A C 1
ATOM 2201 O O . ARG A 1 271 ? 1.613 -3.662 -26.166 1.00 87.69 271 ARG A O 1
ATOM 2208 N N . SER A 1 272 ? 1.861 -2.933 -28.273 1.00 85.25 272 SER A N 1
ATOM 2209 C CA . SER A 1 272 ? 3.299 -2.682 -28.202 1.00 85.25 272 SER A CA 1
ATOM 2210 C C . SER A 1 272 ? 3.627 -1.341 -28.837 1.00 85.25 272 SER A C 1
ATOM 2212 O O . SER A 1 272 ? 2.943 -0.919 -29.766 1.00 85.25 272 SER A O 1
ATOM 2214 N N . VAL A 1 273 ? 4.686 -0.693 -28.369 1.00 88.88 273 VAL A N 1
ATOM 2215 C CA . VAL A 1 273 ? 5.270 0.486 -29.008 1.00 88.88 273 VAL A CA 1
ATOM 2216 C C . VAL A 1 273 ? 6.453 0.035 -29.850 1.00 88.88 273 VAL A C 1
ATOM 2218 O O . VAL A 1 273 ? 7.344 -0.664 -29.367 1.00 88.88 273 VAL A O 1
ATOM 2221 N N . HIS A 1 274 ? 6.444 0.403 -31.125 1.00 86.19 274 HIS A N 1
ATOM 2222 C CA . HIS A 1 274 ? 7.553 0.194 -32.040 1.00 86.19 274 HIS A CA 1
ATOM 2223 C C . HIS A 1 274 ? 8.342 1.492 -32.187 1.00 86.19 274 HIS A C 1
ATOM 2225 O O . HIS A 1 274 ? 7.873 2.440 -32.814 1.00 86.19 274 HIS A O 1
ATOM 2231 N N . TRP A 1 275 ? 9.540 1.511 -31.616 1.00 83.69 275 TRP A N 1
ATOM 2232 C CA . TRP A 1 275 ? 10.512 2.588 -31.734 1.00 83.69 275 TRP A CA 1
ATOM 2233 C C . TRP A 1 275 ? 11.335 2.409 -33.008 1.00 83.69 275 TRP A C 1
ATOM 2235 O O . TRP A 1 275 ? 11.954 1.361 -33.213 1.00 83.69 275 TRP A O 1
ATOM 2245 N N . LYS A 1 276 ? 11.346 3.433 -33.860 1.00 80.00 276 LYS A N 1
ATOM 2246 C CA . LYS A 1 276 ? 12.156 3.510 -35.079 1.00 80.00 276 LYS A CA 1
ATOM 2247 C C . LYS A 1 276 ? 13.504 4.171 -34.776 1.00 80.00 276 LYS A C 1
ATOM 2249 O O . LYS A 1 276 ? 13.645 4.925 -33.818 1.00 80.00 276 LYS A O 1
ATOM 2254 N N . PHE A 1 277 ? 14.494 3.940 -35.641 1.00 70.38 277 PHE A N 1
ATOM 2255 C CA . PHE A 1 277 ? 15.851 4.488 -35.487 1.00 70.38 277 PHE A CA 1
ATOM 2256 C C . PHE A 1 277 ? 15.901 6.029 -35.458 1.00 70.38 277 PHE A C 1
ATOM 2258 O O . PHE A 1 277 ? 16.801 6.612 -34.861 1.00 70.38 277 PHE A O 1
ATOM 2265 N N . ASN A 1 278 ? 14.932 6.703 -36.081 1.00 76.00 278 ASN A N 1
ATOM 2266 C CA . ASN A 1 278 ? 14.834 8.164 -36.091 1.00 76.00 278 ASN A CA 1
ATOM 2267 C C . ASN A 1 278 ? 14.206 8.757 -34.813 1.00 76.00 278 ASN A C 1
ATOM 2269 O O . ASN A 1 278 ? 14.063 9.973 -34.733 1.00 76.00 278 ASN A O 1
ATOM 2273 N N . GLY A 1 279 ? 13.841 7.923 -33.831 1.00 73.06 279 GLY A N 1
ATOM 2274 C CA . GLY A 1 279 ? 13.174 8.345 -32.598 1.00 73.06 279 GLY A CA 1
ATOM 2275 C C . GLY A 1 279 ? 11.647 8.404 -32.693 1.00 73.06 279 GLY A C 1
ATOM 2276 O O . GLY A 1 279 ? 10.997 8.640 -31.676 1.00 73.06 279 GLY A O 1
ATOM 2277 N N . ASP A 1 280 ? 11.060 8.143 -33.866 1.00 80.88 280 ASP A N 1
ATOM 2278 C CA . ASP A 1 280 ? 9.607 8.044 -34.001 1.00 80.88 280 ASP A CA 1
ATOM 2279 C C . ASP A 1 280 ? 9.091 6.757 -33.352 1.00 80.88 280 ASP A C 1
ATOM 2281 O O . ASP A 1 280 ? 9.729 5.701 -33.421 1.00 80.88 280 ASP A O 1
ATOM 2285 N N . CYS A 1 281 ? 7.888 6.818 -32.787 1.00 84.81 281 CYS A N 1
ATOM 2286 C CA . CYS A 1 281 ? 7.208 5.653 -32.239 1.00 84.81 281 CYS A CA 1
ATOM 2287 C C . CYS A 1 281 ? 5.865 5.401 -32.938 1.00 84.81 281 CYS A C 1
ATOM 2289 O O . CYS A 1 281 ? 5.168 6.325 -33.356 1.00 84.81 281 CYS A O 1
ATOM 2291 N N . GLU A 1 282 ? 5.501 4.128 -33.081 1.00 87.19 282 GLU A N 1
ATOM 2292 C CA . GLU A 1 282 ? 4.194 3.699 -33.582 1.00 87.19 282 GLU A CA 1
ATOM 2293 C C . GLU A 1 282 ? 3.570 2.710 -32.594 1.00 87.19 282 GLU A C 1
ATOM 2295 O O . GLU A 1 282 ? 4.201 1.726 -32.204 1.00 87.19 282 GLU A O 1
ATOM 2300 N N . TYR A 1 283 ? 2.317 2.948 -32.203 1.00 88.75 283 TYR A N 1
ATOM 2301 C CA . TYR A 1 283 ? 1.560 2.011 -31.375 1.00 88.75 283 TYR A CA 1
ATOM 2302 C C . TYR A 1 283 ? 0.961 0.914 -32.248 1.00 88.75 283 TYR A C 1
ATOM 2304 O O . TYR A 1 283 ? 0.254 1.182 -33.219 1.00 88.75 283 TYR A O 1
ATOM 2312 N N . ILE A 1 284 ? 1.220 -0.334 -31.877 1.00 85.25 284 ILE A N 1
ATOM 2313 C CA . ILE A 1 284 ? 0.803 -1.512 -32.622 1.00 85.25 284 ILE A CA 1
ATOM 2314 C C . ILE A 1 284 ? -0.117 -2.362 -31.756 1.00 85.25 284 ILE A C 1
ATOM 2316 O O . ILE A 1 284 ? 0.311 -2.932 -30.751 1.00 85.25 284 ILE A O 1
ATOM 2320 N N . ASP A 1 285 ? -1.366 -2.485 -32.193 1.00 85.62 285 ASP A N 1
ATOM 2321 C CA . ASP A 1 285 ? -2.354 -3.390 -31.613 1.00 85.62 285 ASP A CA 1
ATOM 2322 C C . ASP A 1 285 ? -2.317 -4.752 -32.319 1.00 85.62 285 ASP A C 1
ATOM 2324 O O . ASP A 1 285 ? -2.263 -4.845 -33.549 1.00 85.62 285 ASP A O 1
ATOM 2328 N N . GLY A 1 286 ? -2.309 -5.829 -31.533 1.00 79.25 286 GLY A N 1
ATOM 2329 C CA . GLY A 1 286 ? -2.308 -7.190 -32.058 1.00 79.25 286 GLY A CA 1
ATOM 2330 C C . GLY A 1 286 ? -3.704 -7.700 -32.455 1.00 79.25 286 GLY A C 1
ATOM 2331 O O . GLY A 1 286 ? -4.710 -7.254 -31.902 1.00 79.25 286 GLY A O 1
ATOM 2332 N N . PRO A 1 287 ? -3.796 -8.730 -33.318 1.00 80.50 287 PRO A N 1
ATOM 2333 C CA . PRO A 1 287 ? -2.688 -9.530 -33.832 1.00 80.50 287 PRO A CA 1
ATOM 2334 C C . PRO A 1 287 ? -2.009 -8.893 -35.057 1.00 80.50 287 PRO A C 1
ATOM 2336 O O . PRO A 1 287 ? -2.639 -8.733 -36.098 1.00 80.50 287 PRO A O 1
ATOM 2339 N N . ARG A 1 288 ? -0.710 -8.578 -34.960 1.00 74.44 288 ARG A N 1
ATOM 2340 C CA . ARG A 1 288 ? 0.077 -7.998 -36.065 1.00 74.44 288 ARG A CA 1
ATOM 2341 C C . ARG A 1 288 ? 1.511 -8.527 -36.035 1.00 74.44 288 ARG A C 1
ATOM 2343 O O . ARG A 1 288 ? 2.092 -8.706 -34.965 1.00 74.44 288 ARG A O 1
ATOM 2350 N N . ILE A 1 289 ? 2.072 -8.781 -37.214 1.00 74.38 289 ILE A N 1
ATOM 2351 C CA . ILE A 1 289 ? 3.494 -9.098 -37.392 1.00 74.38 289 ILE A CA 1
ATOM 2352 C C . ILE A 1 289 ? 4.232 -7.789 -37.674 1.00 74.38 289 ILE A C 1
ATOM 2354 O O . ILE A 1 289 ? 3.775 -6.987 -38.490 1.00 74.38 289 ILE A O 1
ATOM 2358 N N . VAL A 1 290 ? 5.349 -7.572 -36.987 1.00 77.00 290 VAL A N 1
ATOM 2359 C CA . VAL A 1 290 ? 6.154 -6.351 -37.049 1.00 77.00 290 VAL A CA 1
ATOM 2360 C C . VAL A 1 290 ? 7.585 -6.725 -37.409 1.00 77.00 290 VAL A C 1
ATOM 2362 O O . VAL A 1 290 ? 8.183 -7.588 -36.768 1.00 77.00 290 VAL A O 1
ATOM 2365 N N . PHE A 1 291 ? 8.126 -6.072 -38.432 1.00 75.12 291 PHE A N 1
ATOM 2366 C CA . PHE A 1 291 ? 9.528 -6.191 -38.819 1.00 75.12 291 PHE A CA 1
ATOM 2367 C C . PHE A 1 291 ? 10.322 -5.086 -38.123 1.00 75.12 291 PHE A C 1
ATOM 2369 O O . PHE A 1 291 ? 10.033 -3.906 -38.317 1.00 75.12 291 PHE A O 1
ATOM 2376 N N . VAL A 1 292 ? 11.294 -5.471 -37.301 1.00 73.00 292 VAL A N 1
ATOM 2377 C CA . VAL A 1 292 ? 12.112 -4.560 -36.494 1.00 73.00 292 VAL A CA 1
ATOM 2378 C C . VAL A 1 292 ? 13.518 -4.486 -37.099 1.00 73.00 292 VAL A C 1
ATOM 2380 O O . VAL A 1 292 ? 14.111 -5.528 -37.390 1.00 73.00 292 VAL A O 1
ATOM 2383 N N . CYS A 1 293 ? 14.050 -3.270 -37.316 1.00 67.19 293 CYS A N 1
ATOM 2384 C CA . CYS A 1 293 ? 15.426 -3.107 -37.816 1.00 67.19 293 CYS A CA 1
ATOM 2385 C C . CYS A 1 293 ? 16.434 -3.631 -36.783 1.00 67.19 293 CYS A C 1
ATOM 2387 O O . CYS A 1 293 ? 16.403 -3.147 -35.647 1.00 67.19 293 CYS A O 1
ATOM 2389 N N . PRO A 1 294 ? 17.381 -4.503 -37.170 1.00 61.88 294 PRO A N 1
ATOM 2390 C CA . PRO A 1 294 ? 18.473 -4.944 -36.298 1.00 61.88 294 PRO A CA 1
ATOM 2391 C C . PRO A 1 294 ? 19.374 -3.793 -35.808 1.00 61.88 294 PRO A C 1
ATOM 2393 O O . PRO A 1 294 ? 19.918 -3.852 -34.707 1.00 61.88 294 PRO A O 1
ATOM 2396 N N . CYS A 1 295 ? 19.493 -2.715 -36.590 1.00 58.41 295 CYS A N 1
ATOM 2397 C CA . CYS A 1 295 ? 20.312 -1.535 -36.308 1.00 58.41 295 CYS A CA 1
ATOM 2398 C C . CYS A 1 295 ? 19.877 -0.619 -35.160 1.00 58.41 295 CYS A C 1
ATOM 2400 O O . CYS A 1 295 ? 20.629 0.292 -34.805 1.00 58.41 295 CYS A O 1
ATOM 2402 N N . GLY A 1 296 ? 18.669 -0.781 -34.617 1.00 61.56 296 GLY A N 1
ATOM 2403 C CA . GLY A 1 296 ? 18.147 0.157 -33.615 1.00 61.56 296 GLY A CA 1
ATOM 2404 C C . GLY A 1 296 ? 16.631 0.309 -33.560 1.00 61.56 296 GLY A C 1
ATOM 2405 O O . GLY A 1 296 ? 16.150 1.207 -32.875 1.00 61.56 296 GLY A O 1
ATOM 2406 N N . GLY A 1 297 ? 15.868 -0.539 -34.256 1.00 70.06 297 GLY A N 1
ATOM 2407 C CA . GLY A 1 297 ? 14.442 -0.660 -33.979 1.00 70.06 297 GLY A CA 1
ATOM 2408 C C . GLY A 1 297 ? 14.232 -1.408 -32.662 1.00 70.06 297 GLY A C 1
ATOM 2409 O O . GLY A 1 297 ? 14.912 -2.400 -32.401 1.00 70.06 297 GLY A O 1
ATOM 2410 N N . ARG A 1 298 ? 13.284 -0.968 -31.831 1.00 79.81 298 ARG A N 1
ATOM 2411 C CA . ARG A 1 298 ? 12.901 -1.698 -30.612 1.00 79.81 298 ARG A CA 1
ATOM 2412 C C . ARG A 1 298 ? 11.393 -1.848 -30.543 1.00 79.81 298 ARG A C 1
ATOM 2414 O O . ARG A 1 298 ? 10.662 -0.879 -30.701 1.00 79.81 298 ARG A O 1
ATOM 2421 N N . LEU A 1 299 ? 10.924 -3.063 -30.276 1.00 81.75 299 LEU A N 1
ATOM 2422 C CA . LEU A 1 299 ? 9.521 -3.322 -29.975 1.00 81.75 299 LEU A CA 1
ATOM 2423 C C . LEU A 1 299 ? 9.367 -3.552 -28.470 1.00 81.75 299 LEU A C 1
ATOM 2425 O O . LEU A 1 299 ? 9.905 -4.515 -27.927 1.00 81.75 299 LEU A O 1
ATOM 2429 N N . GLU A 1 300 ? 8.626 -2.678 -27.801 1.00 83.56 300 GLU A N 1
ATOM 2430 C CA . GLU A 1 300 ? 8.371 -2.752 -26.364 1.00 83.56 300 GLU A CA 1
ATOM 2431 C C . GLU A 1 300 ? 6.896 -3.093 -26.107 1.00 83.56 300 GLU A C 1
ATOM 2433 O O . GLU A 1 300 ? 6.007 -2.401 -26.602 1.00 83.56 300 GLU A O 1
ATOM 2438 N N . PRO A 1 301 ? 6.576 -4.172 -25.372 1.00 83.94 301 PRO A N 1
ATOM 2439 C CA . PRO A 1 301 ? 5.197 -4.472 -25.001 1.00 83.94 301 PRO A CA 1
ATOM 2440 C C . PRO A 1 301 ? 4.695 -3.507 -23.922 1.00 83.94 301 PRO A C 1
ATOM 2442 O O . PRO A 1 301 ? 5.342 -3.351 -22.888 1.00 83.94 301 PRO A O 1
ATOM 2445 N N . LEU A 1 302 ? 3.512 -2.922 -24.135 1.00 87.44 302 LEU A N 1
ATOM 2446 C CA . LEU A 1 302 ? 2.855 -2.094 -23.129 1.00 87.44 302 LEU A CA 1
ATOM 2447 C C . LEU A 1 302 ? 2.202 -2.971 -22.064 1.00 87.44 302 LEU A C 1
ATOM 2449 O O . LEU A 1 302 ? 1.562 -3.987 -22.366 1.00 87.44 302 LEU A O 1
ATOM 2453 N N . ARG A 1 303 ? 2.358 -2.565 -20.805 1.00 85.94 303 ARG A N 1
ATOM 2454 C CA . ARG A 1 303 ? 1.685 -3.206 -19.675 1.00 85.94 303 ARG A CA 1
ATOM 2455 C C . ARG A 1 303 ? 0.230 -2.762 -19.641 1.00 85.94 303 ARG A C 1
ATOM 2457 O O . ARG A 1 303 ? -0.086 -1.625 -19.973 1.00 85.94 303 ARG A O 1
ATOM 2464 N N . ILE A 1 304 ? -0.655 -3.677 -19.263 1.00 88.00 304 ILE A N 1
ATOM 2465 C CA . ILE A 1 304 ? -2.081 -3.398 -19.100 1.00 88.00 304 ILE A CA 1
ATOM 2466 C C . ILE A 1 304 ? -2.411 -3.375 -17.610 1.00 88.00 304 ILE A C 1
ATOM 2468 O O . ILE A 1 304 ? -2.099 -4.321 -16.887 1.00 88.00 304 ILE A O 1
ATOM 2472 N N . HIS A 1 305 ? -3.034 -2.292 -17.163 1.00 89.31 305 HIS A N 1
ATOM 2473 C CA . HIS A 1 305 ? -3.555 -2.126 -15.815 1.00 89.31 305 HIS A CA 1
ATOM 2474 C C . HIS A 1 305 ? -5.070 -2.291 -15.866 1.00 89.31 305 HIS A C 1
ATOM 2476 O O . HIS A 1 305 ? -5.746 -1.653 -16.671 1.00 89.31 305 HIS A O 1
ATOM 2482 N N . GLN A 1 306 ? -5.598 -3.189 -15.036 1.00 90.00 306 GLN A N 1
ATOM 2483 C CA . GLN A 1 306 ? -7.022 -3.512 -14.995 1.00 90.00 306 GLN A CA 1
ATOM 2484 C C . GLN A 1 306 ? -7.570 -3.262 -13.592 1.00 90.00 306 GLN A C 1
ATOM 2486 O O . GLN A 1 306 ? -7.035 -3.795 -12.611 1.00 90.00 306 GLN A O 1
ATOM 2491 N N . ALA A 1 307 ? -8.641 -2.478 -13.511 1.00 90.25 307 ALA A N 1
ATOM 2492 C CA . ALA A 1 307 ? -9.436 -2.304 -12.301 1.00 90.25 307 ALA A CA 1
ATOM 2493 C C . ALA A 1 307 ? -10.780 -3.015 -12.464 1.00 90.25 307 ALA A C 1
ATOM 2495 O O . ALA A 1 307 ? -11.447 -2.859 -13.488 1.00 90.25 307 ALA A O 1
ATOM 2496 N N . HIS A 1 308 ? -11.147 -3.809 -11.459 1.00 88.25 308 HIS A N 1
ATOM 2497 C CA . HIS A 1 308 ? -12.459 -4.441 -11.344 1.00 88.25 308 HIS A CA 1
ATOM 2498 C C . HIS A 1 308 ? -13.481 -3.486 -10.706 1.00 88.25 308 HIS A C 1
ATOM 2500 O O . HIS A 1 308 ? -13.142 -2.380 -10.299 1.00 88.25 308 HIS A O 1
ATOM 2506 N N . ASP A 1 309 ? -14.730 -3.924 -10.577 1.00 88.19 309 ASP A N 1
ATOM 2507 C CA . ASP A 1 309 ? -15.868 -3.105 -10.128 1.00 88.19 309 ASP A CA 1
ATOM 2508 C C . ASP A 1 309 ? -15.702 -2.479 -8.725 1.00 88.19 309 ASP A C 1
ATOM 2510 O O . ASP A 1 309 ? -16.370 -1.503 -8.396 1.00 88.19 309 ASP A O 1
ATOM 2514 N N . THR A 1 310 ? -14.820 -3.022 -7.878 1.00 89.00 310 THR A N 1
ATOM 2515 C CA . THR A 1 310 ? -14.527 -2.495 -6.528 1.00 89.00 310 THR A CA 1
ATOM 2516 C C . THR A 1 310 ? -13.238 -1.678 -6.460 1.00 89.00 310 THR A C 1
ATOM 2518 O O . THR A 1 310 ? -12.799 -1.295 -5.376 1.00 89.00 310 THR A O 1
ATOM 2521 N N . GLU A 1 311 ? -12.599 -1.434 -7.599 1.00 92.31 311 GLU A N 1
ATOM 2522 C CA . GLU A 1 311 ? -11.254 -0.881 -7.701 1.00 92.31 311 GLU A CA 1
ATOM 2523 C C . GLU A 1 311 ? -11.236 0.332 -8.627 1.00 92.31 311 GLU A C 1
ATOM 2525 O O . GLU A 1 311 ? -12.047 0.459 -9.544 1.00 92.31 311 GLU A O 1
ATOM 2530 N N . TYR A 1 312 ? -10.274 1.219 -8.410 1.00 93.00 312 TYR A N 1
ATOM 2531 C CA . TYR A 1 312 ? -10.027 2.353 -9.288 1.00 93.00 312 TYR A CA 1
ATOM 2532 C C . TYR A 1 312 ? -8.543 2.440 -9.648 1.00 93.00 312 TYR A C 1
ATOM 2534 O O . TYR A 1 312 ? -7.676 1.937 -8.923 1.00 93.00 312 TYR A O 1
ATOM 2542 N N . LEU A 1 313 ? -8.264 3.050 -10.797 1.00 92.50 313 LEU A N 1
ATOM 2543 C CA . LEU A 1 313 ? -6.916 3.390 -11.235 1.00 92.50 313 LEU A CA 1
ATOM 2544 C C . LEU A 1 313 ? -6.688 4.880 -11.002 1.00 92.50 313 LEU A C 1
ATOM 2546 O O . LEU A 1 313 ? -7.486 5.702 -11.443 1.00 92.50 313 LEU A O 1
ATOM 2550 N N . GLU A 1 314 ? -5.605 5.211 -10.314 1.00 92.19 314 GLU A N 1
ATOM 2551 C CA . GLU A 1 314 ? -5.089 6.569 -10.192 1.00 92.19 314 GLU A CA 1
ATOM 2552 C C . GLU A 1 314 ? -3.928 6.726 -11.172 1.00 92.19 314 GLU A C 1
ATOM 2554 O O . GLU A 1 314 ? -2.935 6.000 -11.101 1.00 92.19 314 GLU A O 1
ATOM 2559 N N . ILE A 1 315 ? -4.104 7.618 -12.141 1.00 91.12 315 ILE A N 1
ATOM 2560 C CA . ILE A 1 315 ? -3.219 7.786 -13.289 1.00 91.12 315 ILE A CA 1
ATOM 2561 C C . ILE A 1 315 ? -2.539 9.136 -13.150 1.00 91.12 315 ILE A C 1
ATOM 2563 O O . ILE A 1 315 ? -3.205 10.170 -13.167 1.00 91.12 315 ILE A O 1
ATOM 2567 N N . HIS A 1 316 ? -1.215 9.128 -13.043 1.00 89.69 316 HIS A N 1
ATOM 2568 C CA . HIS A 1 316 ? -0.406 10.337 -12.982 1.00 89.69 316 HIS A CA 1
ATOM 2569 C C . HIS A 1 316 ? 0.214 10.606 -14.351 1.00 89.69 316 HIS A C 1
ATOM 2571 O O . HIS A 1 316 ? 1.001 9.801 -14.858 1.00 89.69 316 HIS A O 1
ATOM 2577 N N . TYR A 1 317 ? -0.131 11.742 -14.950 1.00 89.38 317 TYR A N 1
ATOM 2578 C CA . TYR A 1 317 ? 0.344 12.135 -16.273 1.00 89.38 317 TYR A CA 1
ATOM 2579 C C . TYR A 1 317 ? 1.621 12.981 -16.209 1.00 89.38 317 TYR A C 1
ATOM 2581 O O . TYR A 1 317 ? 1.941 13.610 -15.199 1.00 89.38 317 TYR A O 1
ATOM 2589 N N . ALA A 1 318 ? 2.368 12.999 -17.313 1.00 85.38 318 ALA A N 1
ATOM 2590 C CA . ALA A 1 318 ? 3.665 13.671 -17.422 1.00 85.38 318 ALA A CA 1
ATOM 2591 C C . ALA A 1 318 ? 3.595 15.208 -17.356 1.00 85.38 318 ALA A C 1
ATOM 2593 O O . ALA A 1 318 ? 4.589 15.858 -17.044 1.00 85.38 318 ALA A O 1
ATOM 2594 N N . ASP A 1 319 ? 2.433 15.798 -17.623 1.00 84.81 319 ASP A N 1
ATOM 2595 C CA . ASP A 1 319 ? 2.144 17.229 -17.454 1.00 84.81 319 ASP A CA 1
ATOM 2596 C C . ASP A 1 319 ? 1.729 17.599 -16.010 1.00 84.81 319 ASP A C 1
ATOM 2598 O O . ASP A 1 319 ? 1.482 18.768 -15.715 1.00 84.81 319 ASP A O 1
ATOM 2602 N N . GLY A 1 320 ? 1.680 16.614 -15.106 1.00 79.94 320 GLY A N 1
ATOM 2603 C CA . GLY A 1 320 ? 1.422 16.789 -13.680 1.00 79.94 320 GLY A CA 1
ATOM 2604 C C . GLY A 1 320 ? -0.045 16.682 -13.260 1.00 79.94 320 GLY A C 1
ATOM 2605 O O . GLY A 1 320 ? -0.316 16.783 -12.062 1.00 79.94 320 GLY A O 1
ATOM 2606 N N . HIS A 1 321 ? -0.999 16.465 -14.177 1.00 84.06 321 HIS A N 1
ATOM 2607 C CA . HIS A 1 321 ? -2.382 16.193 -13.767 1.00 84.06 321 HIS A CA 1
ATOM 2608 C C . HIS A 1 321 ? -2.570 14.726 -13.353 1.00 84.06 321 HIS A C 1
ATOM 2610 O O . HIS A 1 321 ? -1.814 13.837 -13.744 1.00 84.06 321 HIS A O 1
ATOM 2616 N N . THR A 1 322 ? -3.570 14.478 -12.505 1.00 87.44 322 THR A N 1
ATOM 2617 C CA . THR A 1 322 ? -3.938 13.135 -12.040 1.00 87.44 322 THR A CA 1
ATOM 2618 C C . THR A 1 322 ? -5.405 12.882 -12.356 1.00 87.44 322 THR A C 1
ATOM 2620 O O . THR A 1 322 ? -6.246 13.727 -12.047 1.00 87.44 322 THR A O 1
ATOM 2623 N N . GLU A 1 323 ? -5.711 11.733 -12.951 1.00 88.56 323 GLU A N 1
ATOM 2624 C CA . GLU A 1 323 ? -7.081 11.271 -13.196 1.00 88.56 323 GLU A CA 1
ATOM 2625 C C . GLU A 1 323 ? -7.363 10.008 -12.388 1.00 88.56 323 GLU A C 1
ATOM 2627 O O . GLU A 1 323 ? -6.475 9.191 -12.142 1.00 88.56 323 GLU A O 1
ATOM 2632 N N . ILE A 1 324 ? -8.614 9.862 -11.956 1.00 89.88 324 ILE A N 1
ATOM 2633 C CA . ILE A 1 324 ? -9.077 8.697 -11.209 1.00 89.88 324 ILE A CA 1
ATOM 2634 C C . ILE A 1 324 ? -10.224 8.068 -11.987 1.00 89.88 324 ILE A C 1
ATOM 2636 O O . ILE A 1 324 ? -11.274 8.685 -12.158 1.00 89.88 324 ILE A O 1
ATOM 2640 N N . GLU A 1 325 ? -10.012 6.833 -12.429 1.00 89.25 325 GLU A N 1
ATOM 2641 C CA . GLU A 1 325 ? -10.950 6.073 -13.251 1.00 89.25 325 GLU A CA 1
ATOM 2642 C C . GLU A 1 325 ? -11.458 4.854 -12.479 1.00 89.25 325 GLU A C 1
ATOM 2644 O O . GLU A 1 325 ? -10.682 4.010 -12.017 1.00 89.25 325 GLU A O 1
ATOM 2649 N N . THR A 1 326 ? -12.776 4.753 -12.323 1.00 89.81 326 THR A N 1
ATOM 2650 C CA . THR A 1 326 ? -13.430 3.640 -11.622 1.00 89.81 326 THR A CA 1
ATOM 2651 C C . THR A 1 326 ? -13.629 2.442 -12.545 1.00 89.81 326 THR A C 1
ATOM 2653 O O . THR A 1 326 ? -13.983 2.610 -13.711 1.00 89.81 326 THR A O 1
ATOM 2656 N N . GLY A 1 327 ? -13.440 1.225 -12.030 1.00 85.94 327 GLY A N 1
ATOM 2657 C CA . GLY A 1 327 ? -13.654 0.004 -12.806 1.00 85.94 327 GLY A CA 1
ATOM 2658 C C . GLY A 1 327 ? -15.123 -0.262 -13.188 1.00 85.94 327 GLY A C 1
ATOM 2659 O O . GLY A 1 327 ? -16.030 0.341 -12.611 1.00 85.94 327 GLY A O 1
ATOM 2660 N N . PRO A 1 328 ? -15.374 -1.187 -14.138 1.00 88.50 328 PRO A N 1
ATOM 2661 C CA . PRO A 1 328 ? -14.394 -2.035 -14.821 1.00 88.50 328 PRO A CA 1
ATOM 2662 C C . PRO A 1 328 ? -13.712 -1.331 -16.006 1.00 88.50 328 PRO A C 1
ATOM 2664 O O . PRO A 1 328 ? -14.342 -1.049 -17.024 1.00 88.50 328 PRO A O 1
ATOM 2667 N N . ILE A 1 329 ? -12.398 -1.105 -15.910 1.00 89.88 329 ILE A N 1
ATOM 2668 C CA . ILE A 1 329 ? -11.617 -0.423 -16.952 1.00 89.88 329 ILE A CA 1
ATOM 2669 C C . ILE A 1 329 ? -10.248 -1.083 -17.148 1.00 89.88 329 ILE A C 1
ATOM 2671 O O . ILE A 1 329 ? -9.666 -1.657 -16.225 1.00 89.88 329 ILE A O 1
ATOM 2675 N N . SER A 1 330 ? -9.746 -1.043 -18.383 1.00 88.12 330 SER A N 1
ATOM 2676 C CA . SER A 1 330 ? -8.417 -1.531 -18.760 1.00 88.12 330 SER A CA 1
ATOM 2677 C C . SER A 1 330 ? -7.659 -0.436 -19.494 1.00 88.12 330 SER A C 1
ATOM 2679 O O . SER A 1 330 ? -8.106 0.018 -20.545 1.00 88.12 330 SER A O 1
ATOM 2681 N N . ILE A 1 331 ? -6.508 -0.040 -18.958 1.00 88.69 331 ILE A N 1
ATOM 2682 C CA . ILE A 1 331 ? -5.684 1.049 -19.489 1.00 88.69 331 ILE A CA 1
ATOM 2683 C C . ILE A 1 331 ? -4.282 0.514 -19.771 1.00 88.69 331 ILE A C 1
ATOM 2685 O O . ILE A 1 331 ? -3.740 -0.281 -19.002 1.00 88.69 331 ILE A O 1
ATOM 2689 N N . TYR A 1 332 ? -3.706 0.914 -20.904 1.00 88.38 332 TYR A N 1
ATOM 2690 C CA . TYR A 1 332 ? -2.315 0.612 -21.229 1.00 88.38 332 TYR A CA 1
ATOM 2691 C C . TYR A 1 332 ? -1.401 1.685 -20.635 1.00 88.38 332 TYR A C 1
ATOM 2693 O O . TYR A 1 332 ? -1.683 2.872 -20.770 1.00 88.38 332 TYR A O 1
ATOM 2701 N N . ASP A 1 333 ? -0.310 1.249 -20.016 1.00 86.75 333 ASP A N 1
ATOM 2702 C CA . ASP A 1 333 ? 0.750 2.109 -19.494 1.00 86.75 333 ASP A CA 1
ATOM 2703 C C . ASP A 1 333 ? 1.515 2.741 -20.668 1.00 86.75 333 ASP A C 1
ATOM 2705 O O . ASP A 1 333 ? 2.319 2.072 -21.316 1.00 86.75 333 ASP A O 1
ATOM 2709 N N . ASP A 1 334 ? 1.169 3.981 -21.021 1.00 85.12 334 ASP A N 1
ATOM 2710 C CA . ASP A 1 334 ? 1.761 4.724 -22.135 1.00 85.12 334 ASP A CA 1
ATOM 2711 C C . ASP A 1 334 ? 2.970 5.541 -21.644 1.00 85.12 334 ASP A C 1
ATOM 2713 O O . ASP A 1 334 ? 2.771 6.601 -21.043 1.00 85.12 334 ASP A O 1
ATOM 2717 N N . PRO A 1 335 ? 4.217 5.121 -21.939 1.00 78.56 335 PRO A N 1
ATOM 2718 C CA . PRO A 1 335 ? 5.423 5.733 -21.376 1.00 78.56 335 PRO A CA 1
ATOM 2719 C C . PRO A 1 335 ? 5.654 7.183 -21.826 1.00 78.56 335 PRO A C 1
ATOM 2721 O O . PRO A 1 335 ? 6.507 7.866 -21.266 1.00 78.56 335 PRO A O 1
ATOM 2724 N N . LEU A 1 336 ? 4.936 7.661 -22.850 1.00 82.31 336 LEU A N 1
ATOM 2725 C CA . LEU A 1 336 ? 5.035 9.045 -23.321 1.00 82.31 336 LEU A CA 1
ATOM 2726 C C . LEU A 1 336 ? 4.097 10.007 -22.590 1.00 82.31 336 LEU A C 1
ATOM 2728 O O . LEU A 1 336 ? 4.325 11.215 -22.616 1.00 82.31 336 LEU A O 1
ATOM 2732 N N . LYS A 1 337 ? 3.025 9.491 -21.985 1.00 84.62 337 LYS A N 1
ATOM 2733 C CA . LYS A 1 337 ? 1.966 10.309 -21.377 1.00 84.62 337 LYS A CA 1
ATOM 2734 C C . LYS A 1 337 ? 1.842 10.084 -19.883 1.00 84.62 337 LYS A C 1
ATOM 2736 O O . LYS A 1 337 ? 1.491 11.015 -19.167 1.00 84.62 337 LYS A O 1
ATOM 2741 N N . ILE A 1 338 ? 2.101 8.863 -19.435 1.00 87.62 338 ILE A N 1
ATOM 2742 C CA . ILE A 1 338 ? 1.827 8.397 -18.085 1.00 87.62 338 ILE A CA 1
ATOM 2743 C C . ILE A 1 338 ? 3.156 8.187 -17.367 1.00 87.62 338 ILE A C 1
ATOM 2745 O O . ILE A 1 338 ? 4.073 7.557 -17.887 1.00 87.62 338 ILE A O 1
ATOM 2749 N N . VAL A 1 339 ? 3.255 8.746 -16.166 1.00 88.69 339 VAL A N 1
ATOM 2750 C CA . VAL A 1 339 ? 4.403 8.575 -15.269 1.00 88.69 339 VAL A CA 1
ATOM 2751 C C . VAL A 1 339 ? 4.198 7.341 -14.400 1.00 88.69 339 VAL A C 1
ATOM 2753 O O . VAL A 1 339 ? 5.121 6.548 -14.214 1.00 88.69 339 VAL A O 1
ATOM 2756 N N . SER A 1 340 ? 2.989 7.174 -13.864 1.00 88.12 340 SER A N 1
ATOM 2757 C CA . SER A 1 340 ? 2.633 6.024 -13.040 1.00 88.12 340 SER A CA 1
ATOM 2758 C C . SER A 1 340 ? 1.127 5.771 -13.030 1.00 88.12 340 SER A C 1
ATOM 2760 O O . SER A 1 340 ? 0.317 6.691 -13.137 1.00 88.12 340 SER A O 1
ATOM 2762 N N . ILE A 1 341 ? 0.762 4.495 -12.881 1.00 90.88 341 ILE A N 1
ATOM 2763 C CA . ILE A 1 341 ? -0.614 4.044 -12.659 1.00 90.88 341 ILE A CA 1
ATOM 2764 C C . ILE A 1 341 ? -0.648 3.237 -11.367 1.00 90.88 341 ILE A C 1
ATOM 2766 O O . ILE A 1 341 ? -0.023 2.176 -11.271 1.00 90.88 341 ILE A O 1
ATOM 2770 N N . GLU A 1 342 ? -1.418 3.703 -10.392 1.00 90.31 342 GLU A N 1
ATOM 2771 C CA . GLU A 1 342 ? -1.642 3.011 -9.129 1.00 90.31 342 GLU A CA 1
ATOM 2772 C C . GLU A 1 342 ? -3.038 2.395 -9.087 1.00 90.31 342 GLU A C 1
ATOM 2774 O O . GLU A 1 342 ? -4.041 3.031 -9.399 1.00 90.31 342 GLU A O 1
ATOM 2779 N N . LYS A 1 343 ? -3.114 1.131 -8.672 1.00 92.19 343 LYS A N 1
ATOM 2780 C CA . LYS A 1 343 ? -4.380 0.421 -8.489 1.00 92.19 343 LYS A CA 1
ATOM 2781 C C . LYS A 1 343 ? -4.784 0.472 -7.018 1.00 92.19 343 LYS A C 1
ATOM 2783 O O . LYS A 1 343 ? -4.046 -0.025 -6.168 1.00 92.19 343 LYS A O 1
ATOM 2788 N N . LYS A 1 344 ? -5.957 1.035 -6.719 1.00 90.88 344 LYS A N 1
ATOM 2789 C CA . LYS A 1 344 ? -6.459 1.242 -5.350 1.00 90.88 344 LYS A CA 1
ATOM 2790 C C . LYS A 1 344 ? -7.877 0.689 -5.179 1.00 90.88 344 LYS A C 1
ATOM 2792 O O . LYS A 1 344 ? -8.622 0.518 -6.141 1.00 90.88 344 LYS A O 1
ATOM 2797 N N . GLN A 1 345 ? -8.231 0.356 -3.938 1.00 91.00 345 GLN A N 1
ATOM 2798 C CA . GLN A 1 345 ? -9.558 -0.162 -3.587 1.00 91.00 345 GLN A CA 1
ATOM 2799 C C . GLN A 1 345 ? -10.520 0.990 -3.302 1.00 91.00 345 GLN A C 1
ATOM 2801 O O . GLN A 1 345 ? -10.173 1.918 -2.569 1.00 91.00 345 GLN A O 1
ATOM 2806 N N . MET A 1 346 ? -11.738 0.906 -3.836 1.00 90.19 346 MET A N 1
ATOM 2807 C CA . MET A 1 346 ? -12.808 1.838 -3.489 1.00 90.19 346 MET A CA 1
ATOM 2808 C C . MET A 1 346 ? -13.266 1.621 -2.044 1.00 90.19 346 MET A C 1
ATOM 2810 O O . MET A 1 346 ? -13.255 0.510 -1.508 1.00 90.19 346 MET A O 1
ATOM 2814 N N . ILE A 1 347 ? -13.725 2.693 -1.408 1.00 90.75 347 ILE A N 1
ATOM 2815 C CA . ILE A 1 347 ? -14.223 2.649 -0.038 1.00 90.75 347 ILE A CA 1
ATOM 2816 C C . ILE A 1 347 ? -15.667 2.174 -0.065 1.00 90.75 347 ILE A C 1
ATOM 2818 O O . ILE A 1 347 ? -16.556 2.865 -0.558 1.00 90.75 347 ILE A O 1
ATOM 2822 N N . LYS A 1 348 ? -15.903 0.998 0.511 1.00 92.25 348 LYS A N 1
ATOM 2823 C CA . LYS A 1 348 ? -17.253 0.492 0.735 1.00 92.25 348 LYS A CA 1
ATOM 2824 C C . LYS A 1 348 ? -17.896 1.200 1.928 1.00 92.25 348 LYS A C 1
ATOM 2826 O O . LYS A 1 348 ? -17.384 1.104 3.053 1.00 92.25 348 LYS A O 1
ATOM 2831 N N . LEU A 1 349 ? -19.018 1.865 1.669 1.00 92.69 349 LEU A N 1
ATOM 2832 C CA . LEU A 1 349 ? -19.898 2.466 2.667 1.00 92.69 349 LEU A CA 1
ATOM 2833 C C . LEU A 1 349 ? -21.176 1.642 2.765 1.00 92.69 349 LEU A C 1
ATOM 2835 O O . LEU A 1 349 ? -21.861 1.439 1.763 1.00 92.69 349 LEU A O 1
ATOM 2839 N N . ASP A 1 350 ? -21.498 1.186 3.970 1.00 92.00 350 ASP A N 1
ATOM 2840 C CA . ASP A 1 350 ? -22.776 0.534 4.257 1.00 92.00 350 ASP A CA 1
ATOM 2841 C C . ASP A 1 350 ? -23.880 1.583 4.510 1.00 92.00 350 ASP A C 1
ATOM 2843 O O . ASP A 1 350 ? -23.604 2.772 4.653 1.00 92.00 350 ASP A O 1
ATOM 2847 N N . ALA A 1 351 ? -25.150 1.167 4.573 1.00 90.56 351 ALA A N 1
ATOM 2848 C CA . ALA A 1 351 ? -26.304 2.083 4.610 1.00 90.56 351 ALA A CA 1
ATOM 2849 C C . ALA A 1 351 ? -26.297 3.102 5.770 1.00 90.56 351 ALA A C 1
ATOM 2851 O O . ALA A 1 351 ? -26.814 4.205 5.619 1.00 90.56 351 ALA A O 1
ATOM 2852 N N . ASN A 1 352 ? -25.686 2.749 6.905 1.00 91.25 352 ASN A N 1
ATOM 2853 C CA . ASN A 1 352 ? -25.591 3.606 8.093 1.00 91.25 352 ASN A CA 1
ATOM 2854 C C . ASN A 1 352 ? -24.163 4.125 8.335 1.00 91.25 352 ASN A C 1
ATOM 2856 O O . ASN A 1 352 ? -23.833 4.522 9.453 1.00 91.25 352 ASN A O 1
ATOM 2860 N N . GLU A 1 353 ? -23.300 4.074 7.320 1.00 93.50 353 GLU A N 1
ATOM 2861 C CA . GLU A 1 353 ? -21.954 4.639 7.363 1.00 93.50 353 GLU A CA 1
ATOM 2862 C C . GLU A 1 353 ? -21.870 5.882 6.480 1.00 93.50 353 GLU A C 1
ATOM 2864 O O . GLU A 1 353 ? -22.474 5.963 5.405 1.00 93.50 353 GLU A O 1
ATOM 2869 N N . ILE A 1 354 ? -21.087 6.852 6.939 1.00 93.81 354 ILE A N 1
ATOM 2870 C CA . ILE A 1 354 ? -20.796 8.073 6.202 1.00 93.81 354 ILE A CA 1
ATOM 2871 C C . ILE A 1 354 ? -19.297 8.353 6.207 1.00 93.81 354 ILE A C 1
ATOM 2873 O O . ILE A 1 354 ? -18.568 7.960 7.122 1.00 93.81 354 ILE A O 1
ATOM 2877 N N . ILE A 1 355 ? -18.851 9.085 5.197 1.00 93.75 355 ILE A N 1
ATOM 2878 C CA . ILE A 1 355 ? -17.524 9.701 5.156 1.00 93.75 355 ILE A CA 1
ATOM 2879 C C . ILE A 1 355 ? -17.684 11.193 4.914 1.00 93.75 355 ILE A C 1
ATOM 2881 O O . ILE A 1 355 ? -18.634 11.638 4.262 1.00 93.75 355 ILE A O 1
ATOM 2885 N N . ILE A 1 356 ? -16.741 11.963 5.441 1.00 91.88 356 ILE A N 1
ATOM 2886 C CA . ILE A 1 356 ? -16.655 13.395 5.178 1.00 91.88 356 ILE A CA 1
ATOM 2887 C C . ILE A 1 356 ? -15.473 13.637 4.269 1.00 91.88 356 ILE A C 1
ATOM 2889 O O . ILE A 1 356 ? -14.376 13.136 4.506 1.00 91.88 356 ILE A O 1
ATOM 2893 N N . LEU A 1 357 ? -15.728 14.409 3.227 1.00 90.62 357 LEU A N 1
ATOM 2894 C CA . LEU A 1 357 ? -14.751 14.813 2.243 1.00 90.62 357 LEU A CA 1
ATOM 2895 C C . LEU A 1 357 ? -14.548 16.309 2.353 1.00 90.62 357 LEU A C 1
ATOM 2897 O O . LEU A 1 357 ? -15.506 17.072 2.506 1.00 90.62 357 LEU A O 1
ATOM 2901 N N . TYR A 1 358 ? -13.304 16.719 2.208 1.00 87.19 358 TYR A N 1
ATOM 2902 C CA . TYR A 1 358 ? -12.957 1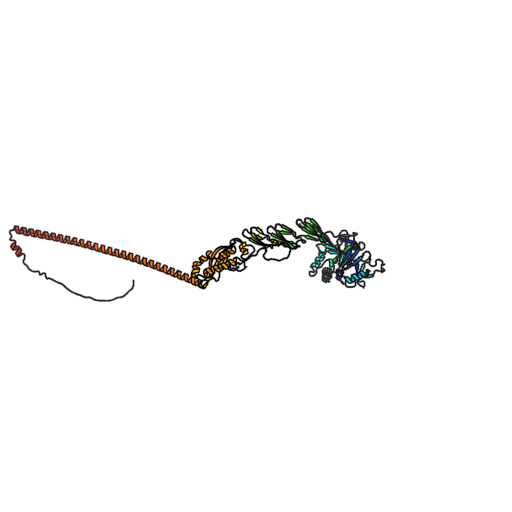8.106 1.991 1.00 87.19 358 TYR A CA 1
ATOM 2903 C C . TYR A 1 358 ? -12.401 18.240 0.592 1.00 87.19 358 TYR A C 1
ATOM 2905 O O . TYR A 1 358 ? -11.548 17.462 0.168 1.00 87.19 358 TYR A O 1
ATOM 2913 N N . THR A 1 359 ? -12.908 19.237 -0.120 1.00 82.12 359 THR A N 1
ATOM 2914 C CA . THR A 1 359 ? -12.389 19.617 -1.429 1.00 82.12 359 THR A CA 1
ATOM 2915 C C . THR A 1 359 ? -11.706 20.967 -1.309 1.00 82.12 359 THR A C 1
ATOM 2917 O O . THR A 1 359 ? -12.266 21.902 -0.723 1.00 82.12 359 THR A O 1
ATOM 2920 N N . GLN A 1 360 ? -10.515 21.100 -1.891 1.00 71.06 360 GLN A N 1
ATOM 2921 C CA . GLN A 1 360 ? -9.870 22.403 -2.012 1.00 71.06 360 GLN A CA 1
ATOM 2922 C C . GLN A 1 360 ? -10.596 23.226 -3.080 1.00 71.06 360 GLN A C 1
ATOM 2924 O O . GLN A 1 360 ? -10.676 22.833 -4.245 1.00 71.06 360 GLN A O 1
ATOM 2929 N N . LYS A 1 361 ? -11.151 24.376 -2.693 1.00 61.31 361 LYS A N 1
ATOM 2930 C CA . LYS A 1 361 ? -11.828 25.270 -3.632 1.00 61.31 361 LYS A CA 1
ATOM 2931 C C . LYS A 1 361 ? -10.771 25.958 -4.502 1.00 61.31 361 LYS A C 1
ATOM 2933 O O . LYS A 1 361 ? -9.946 26.709 -3.986 1.00 61.31 361 LYS A O 1
ATOM 2938 N N . LYS A 1 362 ? -10.788 25.727 -5.819 1.00 55.06 362 LYS A N 1
ATOM 2939 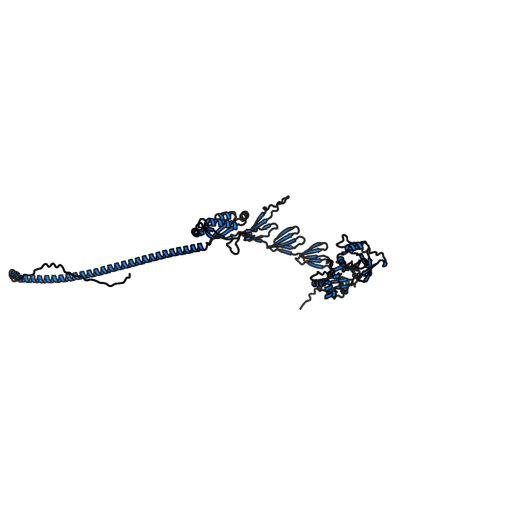C CA . LYS A 1 362 ? -10.071 26.597 -6.763 1.00 55.06 362 LYS A CA 1
ATOM 2940 C C . LYS A 1 362 ? -10.802 27.938 -6.779 1.00 55.06 362 LYS A C 1
ATOM 2942 O O . LYS A 1 362 ? -11.959 28.003 -7.186 1.00 55.06 362 LYS A O 1
ATOM 2947 N N . ILE A 1 363 ? -10.171 28.984 -6.256 1.00 50.47 363 ILE A N 1
ATOM 2948 C CA . ILE A 1 363 ? -10.678 30.346 -6.419 1.00 50.47 363 ILE A CA 1
ATOM 2949 C C . ILE A 1 363 ? -10.196 30.808 -7.792 1.00 50.47 363 ILE A C 1
ATOM 2951 O O . ILE A 1 363 ? -9.013 31.091 -7.966 1.00 50.47 363 ILE A O 1
ATOM 2955 N N . ASP A 1 364 ? -11.109 30.881 -8.756 1.00 48.66 364 ASP A N 1
ATOM 2956 C CA . ASP A 1 364 ? -10.870 31.577 -10.019 1.00 48.66 364 ASP A CA 1
ATOM 2957 C C . ASP A 1 364 ? -10.816 33.080 -9.735 1.00 48.66 364 ASP A C 1
ATOM 2959 O O . ASP A 1 364 ? -11.817 33.779 -9.840 1.00 48.66 364 ASP A O 1
ATOM 2963 N N . ASN A 1 365 ? -9.657 33.587 -9.319 1.00 43.34 365 ASN A N 1
ATOM 2964 C CA . ASN A 1 365 ? -9.365 35.012 -9.376 1.00 43.34 365 ASN A CA 1
ATOM 2965 C C . ASN A 1 365 ? -7.941 35.208 -9.886 1.00 43.34 365 ASN A C 1
ATOM 2967 O O . ASN A 1 365 ? -6.951 34.950 -9.204 1.00 43.34 365 ASN A O 1
ATOM 2971 N N . THR A 1 366 ? -7.862 35.693 -11.121 1.00 47.22 366 THR A N 1
ATOM 2972 C CA . THR A 1 366 ? -6.700 36.395 -11.655 1.00 47.22 366 THR A CA 1
ATOM 2973 C C . THR A 1 366 ? -6.229 37.440 -10.641 1.00 47.22 366 THR A C 1
ATOM 2975 O O . THR A 1 366 ? -7.016 38.300 -10.252 1.00 47.22 366 THR A O 1
ATOM 2978 N N . PHE A 1 367 ? -4.941 37.377 -10.297 1.00 42.97 367 PHE A N 1
ATOM 2979 C CA . PHE A 1 367 ? -4.175 38.230 -9.376 1.00 42.97 367 PHE A CA 1
ATOM 2980 C C . PHE A 1 367 ? -4.099 37.781 -7.905 1.00 42.97 367 PHE A C 1
ATOM 2982 O O . PHE A 1 367 ? -5.018 37.950 -7.113 1.00 42.97 367 PHE A O 1
ATOM 2989 N N . ALA A 1 368 ? -2.878 37.348 -7.566 1.00 39.41 368 ALA A N 1
ATOM 2990 C CA . ALA A 1 368 ? -2.293 37.151 -6.241 1.00 39.41 368 ALA A CA 1
ATOM 2991 C C . ALA A 1 368 ? -2.842 35.977 -5.413 1.00 39.41 368 ALA A C 1
ATOM 2993 O O . ALA A 1 368 ? -3.829 36.080 -4.688 1.00 39.41 368 ALA A O 1
ATOM 2994 N N . GLU A 1 369 ? -2.082 34.878 -5.456 1.00 45.41 369 GLU A N 1
ATOM 2995 C CA . GLU A 1 369 ? -2.123 33.772 -4.503 1.00 45.41 369 GLU A CA 1
ATOM 2996 C C . GLU A 1 369 ? -2.036 34.291 -3.059 1.00 45.41 369 GLU A C 1
ATOM 2998 O O . GLU A 1 369 ? -0.975 34.663 -2.554 1.00 45.41 369 GLU A O 1
ATOM 3003 N N . LYS A 1 370 ? -3.172 34.279 -2.366 1.00 37.94 370 LYS A N 1
ATOM 3004 C CA . LYS A 1 370 ? -3.219 34.214 -0.907 1.00 37.94 370 LYS A CA 1
ATOM 3005 C C . LYS A 1 370 ? -4.068 33.015 -0.520 1.00 37.94 370 LYS A C 1
ATOM 3007 O O . LYS A 1 370 ? -5.287 33.020 -0.660 1.00 37.94 370 LYS A O 1
ATOM 3012 N N . VAL A 1 371 ? -3.379 31.981 -0.050 1.00 39.03 371 VAL A N 1
ATOM 3013 C CA . VAL A 1 371 ? -3.958 30.759 0.505 1.00 39.03 371 VAL A CA 1
ATOM 3014 C C . VAL A 1 371 ? -4.644 31.115 1.827 1.00 39.03 371 VAL A C 1
ATOM 3016 O O . VAL A 1 371 ? -3.980 31.455 2.803 1.00 39.03 371 VAL A O 1
ATOM 3019 N N . LEU A 1 372 ? -5.976 31.076 1.851 1.00 39.81 372 LEU A N 1
ATOM 3020 C CA . LEU A 1 372 ? -6.773 31.103 3.081 1.00 39.81 372 LEU A CA 1
ATOM 3021 C C . LEU A 1 372 ? -7.065 29.645 3.496 1.00 39.81 372 LEU A C 1
ATOM 3023 O O . LEU A 1 372 ? -7.679 28.929 2.700 1.00 39.81 372 LEU A O 1
ATOM 3027 N N . PRO A 1 373 ? -6.663 29.195 4.702 1.00 43.03 373 PRO A N 1
ATOM 3028 C CA . PRO A 1 373 ? -6.834 27.806 5.158 1.00 43.03 373 PRO A CA 1
ATOM 3029 C C . PRO A 1 373 ? -8.292 27.323 5.285 1.00 43.03 373 PRO A C 1
ATOM 3031 O O . PRO A 1 373 ? -8.538 26.122 5.239 1.00 43.03 373 PRO A O 1
ATOM 3034 N N . ASP A 1 374 ? -9.265 28.235 5.386 1.00 45.34 374 ASP A N 1
ATOM 3035 C CA . ASP A 1 374 ? -10.631 27.909 5.840 1.00 45.34 374 ASP A CA 1
ATOM 3036 C C . ASP A 1 374 ? -11.701 27.832 4.738 1.00 45.34 374 ASP A C 1
ATOM 3038 O O . ASP A 1 374 ? -12.894 27.783 5.023 1.00 45.34 374 ASP A O 1
ATOM 3042 N N . SER A 1 375 ? -11.320 27.795 3.459 1.00 52.84 375 SER A N 1
ATOM 3043 C CA . SER A 1 375 ? -12.291 27.697 2.350 1.00 52.84 375 SER A CA 1
ATOM 3044 C C . SER A 1 375 ? -12.424 26.285 1.763 1.00 52.84 375 SER A C 1
ATOM 3046 O O . SER A 1 375 ? -12.656 26.121 0.564 1.00 52.84 375 SER A O 1
ATOM 3048 N N . SER A 1 376 ? -12.276 25.248 2.593 1.00 63.41 376 SER A N 1
ATOM 3049 C CA . SER A 1 376 ? -12.529 23.866 2.170 1.00 63.41 376 SER A CA 1
ATOM 3050 C C . SER A 1 376 ? -14.035 23.600 2.089 1.00 63.41 376 SER A C 1
ATOM 3052 O O . SER A 1 376 ? -14.794 23.883 3.017 1.00 63.41 376 SER A O 1
ATOM 3054 N N . LEU A 1 377 ? -14.500 23.083 0.949 1.00 74.19 377 LEU A N 1
ATOM 3055 C CA . LEU A 1 377 ? -15.899 22.695 0.799 1.00 74.19 377 LEU A CA 1
ATOM 3056 C C . LEU A 1 377 ? -16.073 21.309 1.421 1.00 74.19 377 LEU A C 1
ATOM 3058 O O . LEU A 1 377 ? -15.469 20.340 0.958 1.00 74.19 377 LEU A O 1
ATOM 3062 N N . ARG A 1 378 ? -16.866 21.238 2.493 1.00 86.19 378 ARG A N 1
ATOM 3063 C CA . ARG A 1 378 ? -17.191 19.997 3.198 1.00 86.19 378 ARG A CA 1
ATOM 3064 C C . ARG A 1 378 ? -18.361 19.302 2.507 1.00 86.19 378 ARG A C 1
ATOM 3066 O O . ARG A 1 378 ? -19.435 19.884 2.392 1.00 86.19 378 ARG A O 1
ATOM 3073 N N . GLN A 1 379 ? -18.171 18.051 2.101 1.00 88.44 379 GLN A N 1
ATOM 3074 C CA . GLN A 1 379 ? -19.220 17.205 1.537 1.00 88.44 379 GLN A CA 1
ATOM 3075 C C . GLN A 1 379 ? -19.388 15.942 2.385 1.00 88.44 379 GLN A C 1
ATOM 3077 O O . GLN A 1 379 ? -18.413 15.280 2.734 1.00 88.44 379 GLN A O 1
ATOM 3082 N N . ILE A 1 380 ? -20.635 15.597 2.706 1.00 90.88 380 ILE A N 1
ATOM 3083 C CA . ILE A 1 380 ? -20.979 14.377 3.443 1.00 90.88 380 ILE A CA 1
ATOM 3084 C C . ILE A 1 380 ? -21.493 13.347 2.439 1.00 90.88 380 ILE A C 1
ATOM 3086 O O . ILE A 1 380 ? -22.493 13.584 1.762 1.00 90.88 380 ILE A O 1
ATOM 3090 N N . VAL A 1 381 ? -20.826 12.197 2.351 1.00 91.25 381 VAL A N 1
ATOM 3091 C CA . VAL A 1 381 ? -21.259 11.074 1.509 1.00 91.25 381 VAL A CA 1
ATOM 3092 C C . VAL A 1 381 ? -21.865 10.004 2.402 1.00 91.25 381 VAL A C 1
ATOM 3094 O O . VAL A 1 381 ? -21.211 9.515 3.323 1.00 91.25 381 VAL A O 1
ATOM 3097 N N . LYS A 1 382 ? -23.126 9.655 2.128 1.00 90.69 382 LYS A N 1
ATOM 3098 C CA . LYS A 1 382 ? -23.876 8.618 2.844 1.00 90.69 382 LYS A CA 1
ATOM 3099 C C . LYS A 1 382 ? -23.907 7.332 2.019 1.00 90.69 382 LYS A C 1
ATOM 3101 O O . LYS A 1 382 ? -24.082 7.401 0.802 1.00 90.69 382 LYS A O 1
ATOM 3106 N N . GLY A 1 383 ? -23.740 6.183 2.671 1.00 90.38 383 GLY A N 1
ATOM 3107 C CA . GLY A 1 383 ? -23.934 4.883 2.029 1.00 90.38 383 GLY A CA 1
ATOM 3108 C C . GLY A 1 383 ? -25.418 4.547 1.775 1.00 90.38 383 GLY A C 1
ATOM 3109 O O . GLY A 1 383 ? -26.300 5.327 2.137 1.00 90.38 383 GLY A O 1
ATOM 3110 N N . PRO A 1 384 ? -25.724 3.382 1.169 1.00 91.25 384 PRO A N 1
ATOM 3111 C CA . PRO A 1 384 ? -24.785 2.353 0.736 1.00 91.25 384 PRO A CA 1
ATOM 3112 C C . PRO A 1 384 ? -24.211 2.653 -0.657 1.00 91.25 384 PRO A C 1
ATOM 3114 O O . PRO A 1 384 ? -24.948 2.700 -1.640 1.00 91.25 384 PRO A O 1
ATOM 3117 N N . CYS A 1 385 ? -22.898 2.838 -0.765 1.00 91.00 385 CYS A N 1
ATOM 3118 C CA . CYS A 1 385 ? -22.237 3.066 -2.052 1.00 91.00 385 CYS A CA 1
ATOM 3119 C C . CYS A 1 385 ? -20.756 2.663 -2.012 1.00 91.00 385 CYS A C 1
ATOM 3121 O O . CYS A 1 385 ? -20.158 2.518 -0.944 1.00 91.00 385 CYS A O 1
ATOM 3123 N N . MET A 1 386 ? -20.169 2.466 -3.193 1.00 89.31 386 MET A N 1
ATOM 3124 C CA . MET A 1 386 ? -18.720 2.361 -3.364 1.00 89.31 386 MET A CA 1
ATOM 3125 C C . MET A 1 386 ? -18.201 3.743 -3.744 1.00 89.31 386 MET A C 1
ATOM 3127 O O . MET A 1 386 ? -18.658 4.318 -4.732 1.00 89.31 386 MET A O 1
ATOM 3131 N N . TYR A 1 387 ? -17.285 4.287 -2.948 1.00 90.31 387 TYR A N 1
ATOM 3132 C CA . TYR A 1 387 ? -16.748 5.624 -3.163 1.00 90.31 387 TYR A CA 1
ATOM 3133 C C . TYR A 1 387 ? -15.287 5.578 -3.612 1.00 90.31 387 TYR A C 1
ATOM 3135 O O . TYR A 1 387 ? -14.446 4.975 -2.940 1.00 90.31 387 TYR A O 1
ATOM 3143 N N . ALA A 1 388 ? -14.984 6.259 -4.716 1.00 87.75 388 ALA A N 1
ATOM 3144 C CA . ALA A 1 388 ? -13.624 6.562 -5.146 1.00 87.75 388 ALA A CA 1
ATOM 3145 C C . ALA A 1 388 ? -13.365 8.067 -4.943 1.00 87.75 388 ALA A C 1
ATOM 3147 O O . ALA A 1 388 ? -14.179 8.877 -5.395 1.00 87.75 388 ALA A O 1
ATOM 3148 N N . PRO A 1 389 ? -12.280 8.459 -4.249 1.00 85.62 389 PRO A N 1
ATOM 3149 C CA . PRO A 1 389 ? -11.945 9.868 -4.058 1.00 85.62 389 PRO A CA 1
ATOM 3150 C C . PRO A 1 389 ? -11.585 10.529 -5.390 1.00 85.62 389 PRO A C 1
ATOM 3152 O O . PRO A 1 389 ? -11.027 9.874 -6.266 1.00 85.62 389 PRO A O 1
ATOM 3155 N N . LYS A 1 390 ? -11.879 11.824 -5.547 1.00 85.38 390 LYS A N 1
ATOM 3156 C CA . LYS A 1 390 ? -11.379 12.612 -6.689 1.00 85.38 390 LYS A CA 1
ATOM 3157 C C . LYS A 1 390 ? -9.971 13.171 -6.407 1.00 85.38 390 LYS A C 1
ATOM 3159 O O . LYS A 1 390 ? -9.610 13.305 -5.240 1.00 85.38 390 LYS A O 1
ATOM 3164 N N . PRO A 1 391 ? -9.198 13.591 -7.434 1.00 78.19 391 PRO A N 1
ATOM 3165 C CA . PRO A 1 391 ? -7.797 14.018 -7.277 1.00 78.19 391 PRO A CA 1
ATOM 3166 C C . PRO A 1 391 ? -7.531 15.152 -6.267 1.00 78.19 391 PRO A C 1
ATOM 3168 O O . PRO A 1 391 ? -6.417 15.278 -5.778 1.00 78.19 391 PRO A O 1
ATOM 3171 N N . ASN A 1 392 ? -8.538 15.972 -5.938 1.00 80.81 392 ASN A N 1
ATOM 3172 C CA . ASN A 1 392 ? -8.421 17.098 -4.994 1.00 80.81 392 ASN A CA 1
ATOM 3173 C C . ASN A 1 392 ? -9.323 16.943 -3.758 1.00 80.81 392 ASN A C 1
ATOM 3175 O O . ASN A 1 392 ? -9.691 17.935 -3.122 1.00 80.81 392 ASN A O 1
ATOM 3179 N N . GLU A 1 393 ? -9.733 15.713 -3.457 1.00 85.62 393 GLU A N 1
ATOM 3180 C CA . GLU A 1 393 ? -10.556 15.391 -2.298 1.00 85.62 393 GLU A CA 1
ATOM 3181 C C . GLU A 1 393 ? -9.736 14.598 -1.284 1.00 85.62 393 GLU A C 1
ATOM 3183 O O . GLU A 1 393 ? -9.106 13.597 -1.623 1.00 85.62 393 GLU A O 1
ATOM 3188 N N . TRP A 1 394 ? -9.786 15.004 -0.016 1.00 86.31 394 TRP A N 1
ATOM 3189 C CA . TRP A 1 394 ? -9.265 14.193 1.081 1.00 86.31 394 TRP A CA 1
ATOM 3190 C C . TRP A 1 394 ? -10.375 13.833 2.060 1.00 86.31 394 TRP A C 1
ATOM 3192 O O . TRP A 1 394 ? -11.311 14.596 2.307 1.00 86.31 394 TRP A O 1
ATOM 3202 N N . ILE A 1 395 ? -10.266 12.628 2.610 1.00 89.88 395 ILE A N 1
ATOM 3203 C CA . ILE A 1 395 ? -11.227 12.084 3.565 1.00 89.88 395 ILE A CA 1
ATOM 3204 C C . ILE A 1 395 ? -10.849 12.566 4.962 1.00 89.88 395 ILE A C 1
ATOM 3206 O O . ILE A 1 395 ? -9.680 12.499 5.343 1.00 89.88 395 ILE A O 1
ATOM 3210 N N . HIS A 1 396 ? -11.838 13.023 5.727 1.00 89.81 396 HIS A N 1
ATOM 3211 C CA . HIS A 1 396 ? -11.666 13.361 7.133 1.00 89.81 396 HIS A CA 1
ATOM 3212 C C . HIS A 1 396 ? -11.230 12.127 7.927 1.00 89.81 396 HIS A C 1
ATOM 3214 O O . HIS A 1 396 ? -11.848 11.063 7.839 1.00 89.81 396 HIS A O 1
ATOM 3220 N N . GLU A 1 397 ? -10.193 12.288 8.735 1.00 92.62 397 GLU A N 1
ATOM 3221 C CA . GLU A 1 397 ? -9.765 11.281 9.693 1.00 92.62 397 GLU A CA 1
ATOM 3222 C C . GLU A 1 397 ? -10.153 11.740 11.096 1.00 92.62 397 GLU A C 1
ATOM 3224 O O . GLU A 1 397 ? -9.716 12.788 11.566 1.00 92.62 397 GLU A O 1
ATOM 3229 N N . PHE A 1 398 ? -11.008 10.956 11.743 1.00 92.75 398 PHE A N 1
ATOM 3230 C CA . PHE A 1 398 ? -11.438 11.190 13.110 1.00 92.75 398 PHE A CA 1
ATOM 3231 C C . PHE A 1 398 ? -10.417 10.616 14.076 1.00 92.75 398 PHE A C 1
ATOM 3233 O O . PHE A 1 398 ? -10.003 9.466 13.929 1.00 92.75 398 PHE A O 1
ATOM 3240 N N . ILE A 1 399 ? -10.072 11.402 15.091 1.00 93.38 399 ILE A N 1
ATOM 3241 C CA . ILE A 1 399 ? -9.177 11.010 16.177 1.00 93.38 399 ILE A CA 1
ATOM 3242 C C . ILE A 1 399 ? -9.933 11.263 17.474 1.00 93.38 399 ILE A C 1
ATOM 3244 O O . ILE A 1 399 ? -9.982 12.392 17.958 1.00 93.38 399 ILE A O 1
ATOM 3248 N N . TRP A 1 400 ? -10.579 10.224 17.998 1.00 93.44 400 TRP A N 1
ATOM 3249 C CA . TRP A 1 400 ? -11.425 10.321 19.187 1.00 93.44 400 TRP A CA 1
ATOM 3250 C C . TRP A 1 400 ? -10.826 9.578 20.375 1.00 93.44 400 TRP A C 1
ATOM 3252 O O . TRP A 1 400 ? -10.028 8.644 20.231 1.00 93.44 400 TRP A O 1
ATOM 3262 N N . HIS A 1 401 ? -11.270 9.965 21.565 1.00 92.44 401 HIS A N 1
ATOM 3263 C CA . HIS A 1 401 ? -11.112 9.180 22.777 1.00 92.44 401 HIS A CA 1
ATOM 3264 C C . HIS A 1 401 ? -11.691 7.768 22.571 1.00 92.44 401 HIS A C 1
ATOM 3266 O O . HIS A 1 401 ? -12.796 7.594 22.051 1.00 92.44 401 HIS A O 1
ATOM 3272 N N . GLY A 1 402 ? -10.930 6.744 22.960 1.00 88.44 402 GLY A N 1
ATOM 3273 C CA . GLY A 1 402 ? -11.284 5.339 22.740 1.00 88.44 402 GLY A CA 1
ATOM 3274 C C . GLY A 1 402 ? -10.878 4.428 23.893 1.00 88.44 402 GLY A C 1
ATOM 3275 O O . GLY A 1 402 ? -10.096 4.819 24.758 1.00 88.44 402 GLY A O 1
ATOM 3276 N N . GLU A 1 403 ? -11.428 3.216 23.912 1.00 86.88 403 GLU A N 1
ATOM 3277 C CA . GLU A 1 403 ? -11.113 2.198 24.919 1.00 86.88 403 GLU A CA 1
ATOM 3278 C C . GLU A 1 403 ? -9.654 1.722 24.792 1.00 86.88 403 GLU A C 1
ATOM 3280 O O . GLU A 1 403 ? -9.166 1.478 23.688 1.00 86.88 403 GLU A O 1
ATOM 3285 N N . GLN A 1 404 ? -8.958 1.554 25.919 1.00 79.69 404 GLN A N 1
ATOM 3286 C CA . GLN A 1 404 ? -7.632 0.933 25.953 1.00 79.69 404 GLN A CA 1
ATOM 3287 C C . GLN A 1 404 ? -7.742 -0.595 25.781 1.00 79.69 404 GLN A C 1
ATOM 3289 O O . GLN A 1 404 ? -8.594 -1.222 26.413 1.00 79.69 404 GLN A O 1
ATOM 3294 N N . GLU A 1 405 ? -6.850 -1.214 24.994 1.00 70.00 405 GLU A N 1
ATOM 3295 C CA . GLU A 1 405 ? -6.906 -2.654 24.657 1.00 70.00 405 GLU A CA 1
ATOM 3296 C C . GLU A 1 405 ? -6.947 -3.586 25.885 1.00 70.00 405 GLU A C 1
ATOM 3298 O O . GLU A 1 405 ? -7.687 -4.569 25.896 1.00 70.00 405 GLU A O 1
ATOM 3303 N N . GLU A 1 406 ? -6.208 -3.259 26.949 1.00 71.19 406 GLU A N 1
ATOM 3304 C CA . GLU A 1 406 ? -6.150 -4.063 28.181 1.00 71.19 406 GLU A CA 1
ATOM 3305 C C . GLU A 1 406 ? -7.335 -3.810 29.132 1.00 71.19 406 GLU A C 1
ATOM 3307 O O . GLU A 1 406 ? -7.733 -4.681 29.911 1.00 71.19 406 GLU A O 1
ATOM 3312 N N . HIS A 1 407 ? -7.934 -2.617 29.076 1.00 73.69 407 HIS A N 1
ATOM 3313 C CA . HIS A 1 407 ? -8.962 -2.172 30.013 1.00 73.69 407 HIS A CA 1
ATOM 3314 C C . HIS A 1 407 ? -10.058 -1.383 29.297 1.00 73.69 407 HIS A C 1
ATOM 3316 O O . HIS A 1 407 ? -10.026 -0.157 29.240 1.00 73.69 407 HIS A O 1
ATOM 3322 N N . LYS A 1 408 ? -11.106 -2.095 28.865 1.00 72.94 408 LYS A N 1
ATOM 3323 C CA . LYS A 1 408 ? -12.258 -1.531 28.132 1.00 72.94 408 LYS A CA 1
ATOM 3324 C C . LYS A 1 408 ? -12.974 -0.359 28.812 1.00 72.94 408 LYS A C 1
ATOM 3326 O O . LYS A 1 408 ? -13.681 0.389 28.160 1.00 72.94 408 LYS A O 1
ATOM 3331 N N . ALA A 1 409 ? -12.830 -0.205 30.127 1.00 72.81 409 ALA A N 1
ATOM 3332 C CA . ALA A 1 409 ? -13.467 0.877 30.879 1.00 72.81 409 ALA A CA 1
ATOM 3333 C C . ALA A 1 409 ? -12.581 2.125 31.047 1.00 72.81 409 ALA A C 1
ATOM 3335 O O . ALA A 1 409 ? -13.025 3.118 31.627 1.00 72.81 409 ALA A O 1
ATOM 3336 N N . ARG A 1 410 ? -11.324 2.063 30.588 1.00 82.19 410 ARG A N 1
ATOM 3337 C CA . ARG A 1 410 ? -10.395 3.189 30.585 1.00 82.19 410 ARG A CA 1
ATOM 3338 C C . ARG A 1 410 ? -10.352 3.776 29.184 1.00 82.19 410 ARG A C 1
ATOM 3340 O O . ARG A 1 410 ? -9.949 3.107 28.236 1.00 82.19 410 ARG A O 1
ATOM 3347 N N . ILE A 1 411 ? -10.767 5.032 29.085 1.00 84.69 411 ILE A N 1
ATOM 3348 C CA . ILE A 1 411 ? -10.797 5.768 27.829 1.00 84.69 411 ILE A CA 1
ATOM 3349 C C . ILE A 1 411 ? -9.558 6.658 27.742 1.00 84.69 411 ILE A C 1
ATOM 3351 O O . ILE A 1 411 ? -9.252 7.393 28.681 1.00 84.69 411 ILE A O 1
ATOM 3355 N N . VAL A 1 412 ? -8.836 6.566 26.626 1.00 87.31 412 VAL A N 1
ATOM 3356 C CA . VAL A 1 412 ? -7.574 7.274 26.377 1.00 87.31 412 VAL A CA 1
ATOM 3357 C C . VAL A 1 412 ? -7.755 8.254 25.208 1.00 87.31 412 VAL A C 1
ATOM 3359 O O . VAL A 1 412 ? -8.378 7.880 24.207 1.00 87.31 412 VAL A O 1
ATOM 3362 N N . PRO A 1 413 ? -7.219 9.489 25.303 1.00 88.38 413 PRO A N 1
ATOM 3363 C CA . PRO A 1 413 ? -7.258 10.458 24.211 1.00 88.38 413 PRO A CA 1
ATOM 3364 C C . PRO A 1 413 ? -6.642 9.908 22.921 1.00 88.38 413 PRO A C 1
ATOM 3366 O O . PRO A 1 413 ? -5.540 9.364 22.941 1.00 88.38 413 PRO A O 1
ATOM 3369 N N . GLY A 1 414 ? -7.349 10.063 21.800 1.00 87.12 414 GLY A N 1
ATOM 3370 C CA . GLY A 1 414 ? -6.853 9.711 20.464 1.00 87.12 414 GLY A CA 1
ATOM 3371 C C . GLY A 1 414 ? -6.656 8.217 20.187 1.00 87.12 414 GLY A C 1
ATOM 3372 O O . GLY A 1 414 ? -6.052 7.867 19.177 1.00 87.12 414 GLY A O 1
ATOM 3373 N N . ALA A 1 415 ? -7.161 7.326 21.045 1.00 88.06 415 ALA A N 1
ATOM 3374 C CA . ALA A 1 415 ? -7.029 5.883 20.848 1.00 88.06 415 ALA A CA 1
ATOM 3375 C C . ALA A 1 415 ? -7.839 5.349 19.649 1.00 88.06 415 ALA A C 1
ATOM 3377 O O . ALA A 1 415 ? -7.495 4.310 19.089 1.00 88.06 415 ALA A O 1
ATOM 3378 N N . LYS A 1 416 ? -8.912 6.041 19.235 1.00 88.38 416 LYS A N 1
ATOM 3379 C CA . LYS A 1 416 ? -9.773 5.616 18.125 1.00 88.38 416 LYS A CA 1
ATOM 3380 C C . LYS A 1 416 ? -9.524 6.497 16.902 1.00 88.38 416 LYS A C 1
ATOM 3382 O O . LYS A 1 416 ? -10.069 7.595 16.810 1.00 88.38 416 LYS A O 1
ATOM 3387 N N . VAL A 1 417 ? -8.739 5.987 15.951 1.00 91.94 417 VAL A N 1
ATOM 3388 C CA . VAL A 1 417 ? -8.493 6.636 14.652 1.00 91.94 417 VAL A CA 1
ATOM 3389 C C . VAL A 1 417 ? -9.294 5.932 13.563 1.00 91.94 417 VAL A C 1
ATOM 3391 O O . VAL A 1 417 ? -9.138 4.728 13.350 1.00 91.94 417 VAL A O 1
ATOM 3394 N N . PHE A 1 418 ? -10.191 6.651 12.889 1.00 92.69 418 PHE A N 1
ATOM 3395 C CA . PHE A 1 418 ? -11.067 6.060 11.875 1.00 92.69 418 PHE A CA 1
ATOM 3396 C C . PHE A 1 418 ? -11.548 7.081 10.839 1.00 92.69 418 PHE A C 1
ATOM 3398 O O . PHE A 1 418 ? -11.576 8.278 11.083 1.00 92.69 418 PHE A O 1
ATOM 3405 N N . LYS A 1 419 ? -11.964 6.597 9.662 1.00 92.69 419 LYS A N 1
ATOM 3406 C CA . LYS A 1 419 ? -12.443 7.444 8.546 1.00 92.69 419 LYS A CA 1
ATOM 3407 C C . LYS A 1 419 ? -13.946 7.332 8.290 1.00 92.69 419 LYS A C 1
ATOM 3409 O O . LYS A 1 419 ? -14.549 8.235 7.723 1.00 92.69 419 LYS A O 1
ATOM 3414 N N . LYS A 1 420 ? -14.549 6.208 8.690 1.00 93.25 420 LYS A N 1
ATOM 3415 C CA . LYS A 1 420 ? -15.966 5.900 8.466 1.00 93.25 420 LYS A CA 1
ATOM 3416 C C . LYS A 1 420 ? -16.760 6.132 9.739 1.00 93.25 420 LYS A C 1
ATOM 3418 O O . LYS A 1 420 ? -16.565 5.418 10.721 1.00 93.25 420 LYS A O 1
ATOM 3423 N N . LEU A 1 421 ? -17.647 7.116 9.714 1.00 92.88 421 LEU A N 1
ATOM 3424 C CA . LEU A 1 421 ? -18.501 7.442 10.844 1.00 92.88 421 LEU A CA 1
ATOM 3425 C C . LEU A 1 421 ? -19.809 6.653 10.750 1.00 92.88 421 LEU A C 1
ATOM 3427 O O . LEU A 1 421 ? -20.462 6.635 9.709 1.00 92.88 421 LEU A O 1
ATOM 3431 N N . ARG A 1 422 ? -20.180 5.979 11.838 1.00 92.00 422 ARG A N 1
ATOM 3432 C CA . ARG A 1 422 ? -21.417 5.196 11.931 1.00 92.00 422 ARG A CA 1
ATOM 3433 C C . ARG A 1 422 ? -22.535 6.061 12.504 1.00 92.00 422 ARG A C 1
ATOM 3435 O O . ARG A 1 422 ? -22.324 6.745 13.496 1.00 92.00 422 ARG A O 1
ATOM 3442 N N . LEU A 1 423 ? -23.713 5.991 11.890 1.00 89.25 423 LEU A N 1
ATOM 3443 C CA . LEU A 1 423 ? -24.930 6.684 12.335 1.00 89.25 423 LEU A CA 1
ATOM 3444 C C . LEU A 1 423 ? -25.783 5.849 13.302 1.00 89.25 423 LEU A C 1
ATOM 3446 O O . LEU A 1 423 ? -26.742 6.352 13.872 1.00 89.25 423 LEU A O 1
ATOM 3450 N N . ILE A 1 424 ? -25.463 4.563 13.464 1.00 91.19 424 ILE A N 1
ATOM 3451 C CA . ILE A 1 424 ? -26.195 3.653 14.354 1.00 91.19 424 ILE A CA 1
ATOM 3452 C C . ILE A 1 424 ? -25.944 4.061 15.815 1.00 91.19 424 ILE A C 1
ATOM 3454 O O . ILE A 1 424 ? -24.812 4.438 16.127 1.00 91.19 424 ILE A O 1
ATOM 3458 N N . PRO A 1 425 ? -26.942 3.934 16.713 1.00 93.50 425 PRO A N 1
ATOM 3459 C CA . PRO A 1 425 ? -26.734 4.080 18.148 1.00 93.50 425 PRO A CA 1
ATOM 3460 C C . PRO A 1 425 ? -25.544 3.255 18.643 1.00 93.50 425 PRO A C 1
ATOM 3462 O O . PRO A 1 425 ? -25.441 2.060 18.352 1.00 93.50 425 PRO A O 1
ATOM 3465 N N . ASP A 1 426 ? -24.671 3.893 19.411 1.00 92.69 426 ASP A N 1
ATOM 3466 C CA . ASP A 1 426 ? -23.459 3.293 19.956 1.00 92.69 426 ASP A CA 1
ATOM 3467 C C . ASP A 1 426 ? -23.444 3.413 21.486 1.00 92.69 426 ASP A C 1
ATOM 3469 O O . ASP A 1 426 ? -24.297 4.062 22.107 1.00 92.69 426 ASP A O 1
ATOM 3473 N N . GLN A 1 427 ? -22.492 2.729 22.111 1.00 93.19 427 GLN A N 1
ATOM 3474 C CA . GLN A 1 427 ? -22.341 2.685 23.557 1.00 93.19 427 GLN A CA 1
ATOM 3475 C C . GLN A 1 427 ? -20.868 2.624 23.965 1.00 93.19 427 GLN A C 1
ATOM 3477 O O . GLN A 1 427 ? -20.059 2.007 23.277 1.00 93.19 427 GLN A O 1
ATOM 3482 N N . PHE A 1 428 ? -20.525 3.191 25.122 1.00 91.69 428 PHE A N 1
ATOM 3483 C CA . PHE A 1 428 ? -19.203 2.992 25.726 1.00 91.69 428 PHE A CA 1
ATOM 3484 C C . PHE A 1 428 ? -19.280 2.808 27.241 1.00 91.69 428 PHE A C 1
ATOM 3486 O O . PHE A 1 428 ? -20.237 3.231 27.901 1.00 91.69 428 PHE A O 1
ATOM 3493 N N . TYR A 1 429 ? -18.253 2.158 27.787 1.00 92.19 429 TYR A N 1
ATOM 3494 C CA . TYR A 1 429 ? -18.061 1.987 29.223 1.00 92.19 429 TYR A CA 1
ATOM 3495 C C . TYR A 1 429 ? -17.105 3.038 29.762 1.00 92.19 429 TYR A C 1
ATOM 3497 O O . TYR A 1 429 ? -16.037 3.257 29.197 1.00 92.19 429 TYR A O 1
ATOM 3505 N N . TYR A 1 430 ? -17.456 3.641 30.895 1.00 92.50 430 TYR A N 1
ATOM 3506 C CA . TYR A 1 430 ? -16.574 4.594 31.549 1.00 92.50 430 TYR A CA 1
ATOM 3507 C C . TYR A 1 430 ? -16.618 4.448 33.064 1.00 92.50 430 TYR A C 1
ATOM 3509 O O . TYR A 1 430 ? -17.689 4.420 33.678 1.00 92.50 430 TYR A O 1
ATOM 3517 N N . ASN A 1 431 ? -15.432 4.342 33.659 1.00 91.88 431 ASN A N 1
ATOM 3518 C CA . ASN A 1 431 ? -15.255 4.339 35.102 1.00 91.88 431 ASN A CA 1
ATOM 3519 C C . ASN A 1 431 ? -14.761 5.716 35.534 1.00 91.88 431 ASN A C 1
ATOM 3521 O O . ASN A 1 431 ? -13.641 6.102 35.207 1.00 91.88 431 ASN A O 1
ATOM 3525 N N . ILE A 1 432 ? -15.583 6.421 36.300 1.00 92.00 432 ILE A N 1
ATOM 3526 C CA . ILE A 1 432 ? -15.219 7.706 36.888 1.00 92.00 432 ILE A CA 1
ATOM 3527 C C . ILE A 1 432 ? -14.540 7.392 38.212 1.00 92.00 432 ILE A C 1
ATOM 3529 O O . ILE A 1 432 ? -15.209 6.958 39.152 1.00 92.00 432 ILE A O 1
ATOM 3533 N N . SER A 1 433 ? -13.219 7.532 38.263 1.00 89.25 433 SER A N 1
ATOM 3534 C CA . SER A 1 433 ? -12.455 7.367 39.498 1.00 89.25 433 SER A CA 1
ATOM 3535 C C . SER A 1 433 ? -12.540 8.617 40.370 1.00 89.25 433 SER A C 1
ATOM 3537 O O . SER A 1 433 ? -12.943 9.687 39.914 1.00 89.25 433 SER A O 1
ATOM 3539 N N . ASP A 1 434 ? -12.151 8.463 41.636 1.00 87.69 434 ASP A N 1
ATOM 3540 C CA . ASP A 1 434 ? -11.904 9.578 42.557 1.00 87.69 434 ASP A CA 1
ATOM 3541 C C . ASP A 1 434 ? -13.117 10.488 42.809 1.00 87.69 434 ASP A C 1
ATOM 3543 O O . ASP A 1 434 ? -12.978 11.665 43.152 1.00 87.69 434 ASP A O 1
ATOM 3547 N N . VAL A 1 435 ? -14.328 9.936 42.688 1.00 91.56 435 VAL A N 1
ATOM 3548 C CA . VAL A 1 435 ? -15.553 10.640 43.064 1.00 91.56 435 VAL A CA 1
ATOM 3549 C C . VAL A 1 435 ? -15.612 10.699 44.584 1.00 91.56 435 VAL A C 1
ATOM 3551 O O . VAL A 1 435 ? -15.535 9.676 45.263 1.00 91.56 435 VAL A O 1
ATOM 3554 N N . ARG A 1 436 ? -15.747 11.910 45.118 1.00 91.69 436 ARG A N 1
ATOM 3555 C CA . ARG A 1 436 ? -15.734 12.177 46.555 1.00 91.69 436 ARG A CA 1
ATOM 3556 C C . ARG A 1 436 ? -17.139 12.482 47.058 1.00 91.69 436 ARG A C 1
ATOM 3558 O O . ARG A 1 436 ? -17.811 13.365 46.523 1.00 91.69 436 ARG A O 1
ATOM 3565 N N . THR A 1 437 ? -17.571 11.768 48.087 1.00 91.56 437 THR A N 1
ATOM 3566 C CA . THR A 1 437 ? -18.828 12.045 48.795 1.00 91.56 437 THR A CA 1
ATOM 3567 C C . THR A 1 437 ? -18.653 13.160 49.833 1.00 91.56 437 THR A C 1
ATOM 3569 O O . THR A 1 437 ? -17.534 13.568 50.147 1.00 91.56 437 THR A O 1
ATOM 3572 N N . SER A 1 438 ? -19.754 13.668 50.395 1.00 91.94 438 SER A N 1
ATOM 3573 C CA . SER A 1 438 ? -19.721 14.738 51.417 1.00 91.94 438 SER A CA 1
ATOM 3574 C C . SER A 1 438 ? -18.933 14.376 52.689 1.00 91.94 438 SER A C 1
ATOM 3576 O O . SER A 1 438 ? -18.450 15.262 53.388 1.00 91.94 438 SER A O 1
ATOM 3578 N N . ASP A 1 439 ? -18.797 13.082 52.985 1.00 88.56 439 ASP A N 1
ATOM 3579 C CA . ASP A 1 439 ? -18.028 12.500 54.090 1.00 88.56 439 ASP A CA 1
ATOM 3580 C C . ASP A 1 439 ? -16.613 12.046 53.680 1.00 88.56 439 ASP A C 1
ATOM 3582 O O . ASP A 1 439 ? -15.974 11.289 54.406 1.00 88.56 439 ASP A O 1
ATOM 3586 N N . ASP A 1 440 ? -16.113 12.536 52.540 1.00 85.38 440 ASP A N 1
ATOM 3587 C CA . ASP A 1 440 ? -14.757 12.300 52.020 1.00 85.38 440 ASP A CA 1
ATOM 3588 C C . ASP A 1 440 ? -14.458 10.834 51.647 1.00 85.38 440 ASP A C 1
ATOM 3590 O O . ASP A 1 440 ? -13.301 10.435 51.508 1.00 85.38 440 ASP A O 1
ATOM 3594 N N . ALA A 1 441 ? -15.494 10.013 51.434 1.00 85.50 441 ALA A N 1
ATOM 3595 C CA . ALA A 1 441 ? -15.316 8.669 50.902 1.00 85.50 441 ALA A CA 1
ATOM 3596 C C . ALA A 1 441 ? -15.004 8.738 49.401 1.00 85.50 441 ALA A C 1
ATOM 3598 O O . ALA A 1 441 ? -15.723 9.370 48.622 1.00 85.50 441 ALA A O 1
ATOM 3599 N N . LEU A 1 442 ? -13.928 8.062 48.996 1.00 89.38 442 LEU A N 1
ATOM 3600 C CA . LEU A 1 442 ? -13.542 7.930 47.595 1.00 89.38 442 LEU A CA 1
ATOM 3601 C C . LEU A 1 442 ? -14.205 6.697 46.989 1.00 89.38 442 LEU A C 1
ATOM 3603 O O . LEU A 1 442 ? -13.996 5.567 47.443 1.00 89.38 442 LEU A O 1
ATOM 3607 N N . ILE A 1 443 ? -14.978 6.928 45.935 1.00 90.62 443 ILE A N 1
ATOM 3608 C CA . ILE A 1 443 ? -15.674 5.892 45.183 1.00 90.62 443 ILE A CA 1
ATOM 3609 C C . ILE A 1 443 ? -15.361 6.018 43.693 1.00 90.62 443 ILE A C 1
ATOM 3611 O O . ILE A 1 443 ? -15.135 7.100 43.158 1.00 90.62 443 ILE A O 1
ATOM 3615 N N . THR A 1 444 ? -15.360 4.883 43.004 1.00 91.31 444 THR A N 1
ATOM 3616 C CA . THR A 1 444 ? -15.312 4.814 41.544 1.00 91.31 444 THR A CA 1
ATOM 3617 C C . THR A 1 444 ? -16.680 4.399 41.033 1.00 91.31 444 THR A C 1
ATOM 3619 O O . THR A 1 444 ? -17.162 3.318 41.372 1.00 91.31 444 THR A O 1
ATOM 3622 N N . VAL A 1 445 ? -17.306 5.230 40.206 1.00 92.19 445 VAL A N 1
ATOM 3623 C CA . VAL A 1 445 ? -18.641 4.983 39.646 1.00 92.19 445 VAL A CA 1
ATOM 3624 C C . VAL A 1 445 ? -18.492 4.371 38.256 1.00 92.19 445 VAL A C 1
ATOM 3626 O O . VAL A 1 445 ? -17.811 4.928 37.397 1.00 92.19 445 VAL A O 1
ATOM 3629 N N . LYS A 1 446 ? -19.123 3.216 38.020 1.00 93.06 446 LYS A N 1
ATOM 3630 C CA . LYS A 1 446 ? -19.079 2.512 36.732 1.00 93.06 446 LYS A CA 1
ATOM 3631 C C . LYS A 1 446 ? -20.347 2.786 35.944 1.00 93.06 446 LYS A C 1
ATOM 3633 O O . LYS A 1 446 ? -21.429 2.339 36.335 1.00 93.06 446 LYS A O 1
ATOM 3638 N N . LEU A 1 447 ? -20.207 3.463 34.811 1.00 93.94 447 LEU A N 1
ATOM 3639 C CA . LEU A 1 447 ? -21.319 3.817 33.941 1.00 93.94 447 LEU A CA 1
ATOM 3640 C C . LEU A 1 447 ? -21.183 3.182 32.560 1.00 93.94 447 LEU A C 1
ATOM 3642 O O . LEU A 1 447 ? -20.101 2.815 32.095 1.00 93.94 447 LEU A O 1
ATOM 3646 N N . MET A 1 448 ? -22.327 3.064 31.904 1.00 94.00 448 MET A N 1
ATOM 3647 C CA . MET A 1 448 ? -22.440 2.721 30.499 1.00 94.00 448 MET A CA 1
ATOM 3648 C C . MET A 1 448 ? -23.409 3.690 29.839 1.00 94.00 448 MET A C 1
ATOM 3650 O O . MET A 1 448 ? -24.535 3.853 30.306 1.00 94.00 448 MET A O 1
ATOM 3654 N N . ILE A 1 449 ? -22.967 4.329 28.766 1.00 94.31 449 ILE A N 1
ATOM 3655 C CA . ILE A 1 449 ? -23.706 5.409 28.117 1.00 94.31 449 ILE A CA 1
ATOM 3656 C C . ILE A 1 449 ? -24.074 4.971 26.713 1.00 94.31 449 ILE A C 1
ATOM 3658 O O . ILE A 1 449 ? -23.226 4.457 25.992 1.00 94.31 449 ILE A O 1
ATOM 3662 N N . PHE A 1 450 ? -25.337 5.172 26.349 1.00 95.69 450 PHE A N 1
ATOM 3663 C CA . PHE A 1 450 ? -25.880 4.893 25.026 1.00 95.69 450 PHE A CA 1
ATOM 3664 C C . PHE A 1 450 ? -26.225 6.213 24.356 1.00 95.69 450 PHE A C 1
ATOM 3666 O O . PHE A 1 450 ? -26.972 7.014 24.922 1.00 95.69 450 PHE A O 1
ATOM 3673 N N . PHE A 1 451 ? -25.722 6.420 23.150 1.00 94.94 451 PHE A N 1
ATOM 3674 C CA . PHE A 1 451 ? -25.851 7.681 22.434 1.00 94.94 451 PHE A CA 1
ATOM 3675 C C . PHE A 1 451 ? -26.045 7.434 20.940 1.00 94.94 451 PHE A C 1
ATOM 3677 O O . PHE A 1 451 ? -25.695 6.383 20.410 1.00 94.94 451 PHE A O 1
ATOM 3684 N N . GLU A 1 452 ? -26.639 8.404 20.263 1.00 94.69 452 GLU A N 1
ATOM 3685 C CA . GLU A 1 452 ? -26.947 8.342 18.839 1.00 94.69 452 GLU A CA 1
ATOM 3686 C C . GLU A 1 452 ? -26.641 9.689 18.189 1.00 94.69 452 GLU A C 1
ATOM 3688 O O . GLU A 1 452 ? -26.897 10.745 18.774 1.00 94.69 452 GLU A O 1
ATOM 3693 N N . LEU A 1 453 ? -26.065 9.651 16.988 1.00 94.00 453 LEU A N 1
ATOM 3694 C CA . LEU A 1 453 ? -25.754 10.849 16.217 1.00 94.00 453 LEU A CA 1
ATOM 3695 C C . LEU A 1 453 ? -27.001 11.305 15.457 1.00 94.00 453 LEU A C 1
ATOM 3697 O O . LEU A 1 453 ? -27.461 10.612 14.553 1.00 94.00 453 LEU A O 1
ATOM 3701 N N . VAL A 1 454 ? -27.527 12.479 15.812 1.00 91.94 454 VAL A N 1
ATOM 3702 C CA . VAL A 1 454 ? -28.727 13.049 15.180 1.00 91.94 454 VAL A CA 1
ATOM 3703 C C . VAL A 1 454 ? -28.341 13.971 14.031 1.00 91.94 454 VAL A C 1
ATOM 3705 O O . VAL A 1 454 ? -28.907 13.870 12.943 1.00 91.94 454 VAL A O 1
ATOM 3708 N N . ASP A 1 455 ? -27.357 14.844 14.257 1.00 92.31 455 ASP A N 1
ATOM 3709 C CA . ASP A 1 455 ? -26.894 15.797 13.256 1.00 92.31 455 ASP A CA 1
ATOM 3710 C C . ASP A 1 455 ? -25.366 15.822 13.143 1.00 92.31 455 ASP A C 1
ATOM 3712 O O . ASP A 1 455 ? -24.633 16.277 14.024 1.00 92.31 455 ASP A O 1
ATOM 3716 N N . VAL A 1 456 ? -24.895 15.347 11.993 1.00 90.94 456 VAL A N 1
ATOM 3717 C CA . VAL A 1 456 ? -23.479 15.269 11.634 1.00 90.94 456 VAL A CA 1
ATOM 3718 C C . VAL A 1 456 ? -22.876 16.661 11.442 1.00 90.94 456 VAL A C 1
ATOM 3720 O O . VAL A 1 456 ? -21.710 16.866 11.771 1.00 90.94 456 VAL A O 1
ATOM 3723 N N . GLU A 1 457 ? -23.626 17.623 10.898 1.00 90.75 457 GLU A N 1
ATOM 3724 C CA . GLU A 1 457 ? -23.075 18.950 10.606 1.00 90.75 457 GLU A CA 1
ATOM 3725 C C . GLU A 1 457 ? -22.816 19.741 11.881 1.00 90.75 457 GLU A C 1
ATOM 3727 O O . GLU A 1 457 ? -21.737 20.321 12.029 1.00 90.75 457 GLU A O 1
ATOM 3732 N N . THR A 1 458 ? -23.772 19.709 12.811 1.00 91.25 458 THR A N 1
ATOM 3733 C CA . THR A 1 458 ? -23.622 20.293 14.148 1.00 91.25 458 THR A CA 1
ATOM 3734 C C . THR A 1 458 ? -22.428 19.677 14.879 1.00 91.25 458 THR A C 1
ATOM 3736 O O . THR A 1 458 ? -21.603 20.413 15.422 1.00 91.25 458 THR A O 1
ATOM 3739 N N . MET A 1 459 ? -22.261 18.351 14.809 1.00 93.25 459 MET A N 1
ATOM 3740 C CA . MET A 1 459 ? -21.109 17.658 15.392 1.00 93.25 459 MET A CA 1
ATOM 3741 C C . MET A 1 459 ? -19.781 18.183 14.851 1.00 93.25 459 MET A C 1
ATOM 3743 O O . MET A 1 459 ? -18.932 18.610 15.629 1.00 93.25 459 MET A O 1
ATOM 3747 N N . LEU A 1 460 ? -19.627 18.239 13.528 1.00 90.50 460 LEU A N 1
ATOM 3748 C CA . LEU A 1 460 ? -18.374 18.663 12.897 1.00 90.50 460 LEU A CA 1
ATOM 3749 C C . LEU A 1 460 ? -18.040 20.144 13.107 1.00 90.50 460 LEU A C 1
ATOM 3751 O O . LEU A 1 460 ? -16.886 20.529 12.940 1.00 90.50 460 LEU A O 1
ATOM 3755 N N . ASN A 1 461 ? -19.036 20.981 13.404 1.00 90.12 461 ASN A N 1
ATOM 3756 C CA . ASN A 1 461 ? -18.832 22.405 13.668 1.00 90.12 461 ASN A CA 1
ATOM 3757 C C . ASN A 1 461 ? -18.465 22.678 15.132 1.00 90.12 461 ASN A C 1
ATOM 3759 O O . ASN A 1 461 ? -17.718 23.614 15.407 1.00 90.12 461 ASN A O 1
ATOM 3763 N N . ASN A 1 462 ? -19.004 21.883 16.061 1.00 91.69 462 ASN A N 1
ATOM 3764 C CA . ASN A 1 462 ? -18.966 22.194 17.490 1.00 91.69 462 ASN A CA 1
ATOM 3765 C C . ASN A 1 462 ? -17.986 21.328 18.289 1.00 91.69 462 ASN A C 1
ATOM 3767 O O . ASN A 1 462 ? -17.637 21.703 19.411 1.00 91.69 462 ASN A O 1
ATOM 3771 N N . THR A 1 463 ? -17.535 20.191 17.748 1.00 91.25 463 THR A N 1
ATOM 3772 C CA . THR A 1 463 ? -16.526 19.349 18.398 1.00 91.25 463 THR A CA 1
ATOM 3773 C C . THR A 1 463 ? -15.574 18.686 17.407 1.00 91.25 463 THR A C 1
ATOM 3775 O O . THR A 1 463 ? -15.907 18.425 16.253 1.00 91.25 463 THR A O 1
ATOM 3778 N N . HIS A 1 464 ? -14.392 18.335 17.907 1.00 87.88 464 HIS A N 1
ATOM 3779 C CA . HIS A 1 464 ? -13.484 17.389 17.260 1.00 87.88 464 HIS A CA 1
ATOM 3780 C C . HIS A 1 464 ? -13.536 16.001 17.913 1.00 87.88 464 HIS A C 1
ATOM 3782 O O . HIS A 1 464 ? -13.128 15.023 17.289 1.00 87.88 464 HIS A O 1
ATOM 3788 N N . ASP A 1 465 ? -14.059 15.909 19.141 1.00 93.06 465 ASP A N 1
ATOM 3789 C CA . ASP A 1 465 ? -14.100 14.684 19.932 1.00 93.06 465 ASP A CA 1
ATOM 3790 C C . ASP A 1 465 ? -15.334 14.647 20.857 1.00 93.06 465 ASP A C 1
ATOM 3792 O O . ASP A 1 465 ? -15.283 15.112 22.003 1.00 93.06 465 ASP A O 1
ATOM 3796 N N . PRO A 1 466 ? -16.454 14.070 20.386 1.00 93.19 466 PRO A N 1
ATOM 3797 C CA . PRO A 1 466 ? -17.688 14.017 21.162 1.00 93.19 466 PRO A CA 1
ATOM 3798 C C . PRO A 1 466 ? -17.569 13.135 22.412 1.00 93.19 466 PRO A C 1
ATOM 3800 O O . PRO A 1 466 ? -18.242 13.390 23.407 1.00 93.19 466 PRO A O 1
ATOM 3803 N N . ILE A 1 467 ? -16.705 12.114 22.399 1.00 93.19 467 ILE A N 1
ATOM 3804 C CA . ILE A 1 467 ? -16.536 11.210 23.544 1.00 93.19 467 ILE A CA 1
ATOM 3805 C C . ILE A 1 467 ? -15.862 11.949 24.702 1.00 93.19 467 ILE A C 1
ATOM 3807 O O . ILE A 1 467 ? -16.296 11.817 25.846 1.00 93.19 467 ILE A O 1
ATOM 3811 N N . SER A 1 468 ? -14.856 12.776 24.406 1.00 92.75 468 SER A N 1
ATOM 3812 C CA . SER A 1 468 ? -14.238 13.672 25.393 1.00 92.75 468 SER A CA 1
ATOM 3813 C C . SER A 1 468 ? -15.265 14.613 26.028 1.00 92.75 468 SER A C 1
ATOM 3815 O O . SER A 1 468 ? -15.342 14.732 27.253 1.00 92.75 468 SER A O 1
ATOM 3817 N N . ASP A 1 469 ? -16.102 15.242 25.198 1.00 93.69 469 ASP A N 1
ATOM 3818 C CA . ASP A 1 469 ? -17.157 16.144 25.661 1.00 93.69 469 ASP A CA 1
ATOM 3819 C C . ASP A 1 469 ? -18.143 15.443 26.605 1.00 93.69 469 ASP A C 1
ATOM 3821 O O . ASP A 1 469 ? -18.504 16.000 27.646 1.00 93.69 469 ASP A O 1
ATOM 3825 N N . PHE A 1 470 ? -18.544 14.208 26.284 1.00 94.75 470 PHE A N 1
ATOM 3826 C CA . PHE A 1 470 ? -19.435 13.424 27.140 1.00 94.75 470 PHE A CA 1
ATOM 3827 C C . PHE A 1 470 ? -18.778 13.046 28.459 1.00 94.75 470 PHE A C 1
ATOM 3829 O O . PHE A 1 470 ? -19.406 13.194 29.504 1.00 94.75 470 PHE A O 1
ATOM 3836 N N . ILE A 1 471 ? -17.524 12.589 28.432 1.00 93.44 471 ILE A N 1
ATOM 3837 C CA . ILE A 1 471 ? -16.779 12.218 29.640 1.00 93.44 471 ILE A CA 1
ATOM 3838 C C . ILE A 1 471 ? -16.690 13.405 30.597 1.00 93.44 471 ILE A C 1
ATOM 3840 O O . ILE A 1 471 ? -17.009 13.262 31.776 1.00 93.44 471 ILE A O 1
ATOM 3844 N N . ASN A 1 472 ? -16.328 14.584 30.091 1.00 93.44 472 ASN A N 1
ATOM 3845 C CA . ASN A 1 472 ? -16.203 15.783 30.915 1.00 93.44 472 ASN A CA 1
ATOM 3846 C C . ASN A 1 472 ? -17.542 16.181 31.553 1.00 93.44 472 ASN A C 1
ATOM 3848 O O . ASN A 1 472 ? -17.590 16.468 32.750 1.00 93.44 472 ASN A O 1
ATOM 3852 N N . ALA A 1 473 ? -18.632 16.143 30.781 1.00 95.25 473 ALA A N 1
ATOM 3853 C CA . ALA A 1 473 ? -19.963 16.481 31.279 1.00 95.25 473 ALA A CA 1
ATOM 3854 C C . ALA A 1 473 ? -20.487 15.454 32.303 1.00 95.25 473 ALA A C 1
ATOM 3856 O O . ALA A 1 473 ? -20.993 15.827 33.359 1.00 95.25 473 ALA A O 1
ATOM 3857 N N . ILE A 1 474 ? -20.293 14.157 32.039 1.00 94.88 474 ILE A N 1
ATOM 3858 C CA . ILE A 1 474 ? -20.665 13.069 32.954 1.00 94.88 474 ILE A CA 1
ATOM 3859 C C . ILE A 1 474 ? -19.894 13.169 34.268 1.00 94.88 474 ILE A C 1
ATOM 3861 O O . ILE A 1 474 ? -20.490 13.030 35.335 1.00 94.88 474 ILE A O 1
ATOM 3865 N N . CYS A 1 475 ? -18.580 13.394 34.211 1.00 94.19 475 CYS A N 1
ATOM 3866 C CA . CYS A 1 475 ? -17.759 13.552 35.408 1.00 94.19 475 CYS A CA 1
ATOM 3867 C C . CYS A 1 475 ? -18.300 14.677 36.292 1.00 94.19 475 CYS A C 1
ATOM 3869 O O . CYS A 1 475 ? -18.470 14.479 37.493 1.00 94.19 475 CYS A O 1
ATOM 3871 N N . ALA A 1 476 ? -18.623 15.828 35.700 1.00 94.88 476 ALA A N 1
ATOM 3872 C CA . ALA A 1 476 ? -19.167 16.962 36.433 1.00 94.88 476 ALA A CA 1
ATOM 3873 C C . ALA A 1 476 ? -20.525 16.645 37.087 1.00 94.88 476 ALA A C 1
ATOM 3875 O O . ALA A 1 476 ? -20.698 16.913 38.278 1.00 94.88 476 ALA A O 1
ATOM 3876 N N . ASP A 1 477 ? -21.448 16.012 36.357 1.00 95.56 477 ASP A N 1
ATOM 3877 C CA . ASP A 1 477 ? -22.768 15.632 36.878 1.00 95.56 477 ASP A CA 1
ATOM 3878 C C . ASP A 1 477 ? -22.668 14.586 38.009 1.00 95.56 477 ASP A C 1
ATOM 3880 O O . ASP A 1 477 ? -23.299 14.731 39.058 1.00 95.56 477 ASP A O 1
ATOM 3884 N N . VAL A 1 478 ? -21.824 13.557 37.860 1.00 94.50 478 VAL A N 1
ATOM 3885 C CA . VAL A 1 478 ? -21.644 12.516 38.891 1.00 94.50 478 VAL A CA 1
ATOM 3886 C C . VAL A 1 478 ? -20.963 13.065 40.141 1.00 94.50 478 VAL A C 1
ATOM 3888 O O . VAL A 1 478 ? -21.363 12.722 41.256 1.00 94.50 478 VAL A O 1
ATOM 3891 N N . ILE A 1 479 ? -19.965 13.938 39.986 1.00 93.69 479 ILE A N 1
ATOM 3892 C CA . ILE A 1 479 ? -19.310 14.604 41.118 1.00 93.69 479 ILE A CA 1
ATOM 3893 C C . ILE A 1 479 ? -20.308 15.515 41.845 1.00 93.69 479 ILE A C 1
ATOM 3895 O O . ILE A 1 479 ? -20.379 15.492 43.077 1.00 93.69 479 ILE A O 1
ATOM 3899 N N . ALA A 1 480 ? -21.128 16.275 41.115 1.00 93.56 480 ALA A N 1
ATOM 3900 C CA . ALA A 1 480 ? -22.188 17.091 41.706 1.00 93.56 480 ALA A CA 1
ATOM 3901 C C . ALA A 1 480 ? -23.226 16.229 42.448 1.00 93.56 480 ALA A C 1
ATOM 3903 O O . ALA A 1 480 ? -23.649 16.574 43.551 1.00 93.56 480 ALA A O 1
ATOM 3904 N N . PHE A 1 481 ? -23.588 15.068 41.897 1.00 93.50 481 PHE A N 1
ATOM 3905 C CA . PHE A 1 481 ? -24.513 14.136 42.537 1.00 93.50 481 PHE A CA 1
ATOM 3906 C C . PHE A 1 481 ? -23.951 13.535 43.839 1.00 93.50 481 PHE A C 1
ATOM 3908 O O . PHE A 1 481 ? -24.665 13.465 44.847 1.00 93.50 481 PHE A O 1
ATOM 3915 N N . ALA A 1 482 ? -22.684 13.112 43.836 1.00 92.19 482 ALA A N 1
ATOM 3916 C CA . ALA A 1 482 ? -22.049 12.453 44.977 1.00 92.19 482 ALA A CA 1
ATOM 3917 C C . ALA A 1 482 ? -21.641 13.429 46.095 1.00 92.19 482 ALA A C 1
ATOM 3919 O O . ALA A 1 482 ? -21.824 13.117 47.270 1.00 92.19 482 ALA A O 1
ATOM 3920 N N . SER A 1 483 ? -21.150 14.623 45.750 1.00 91.88 483 SER A N 1
ATOM 3921 C CA . SER A 1 483 ? -20.608 15.601 46.713 1.00 91.88 483 SER A CA 1
ATOM 3922 C C . SER A 1 483 ? -21.625 16.126 47.732 1.00 91.88 483 SER A C 1
ATOM 3924 O O . SER A 1 483 ? -21.244 16.523 48.829 1.00 91.88 483 SER A O 1
ATOM 3926 N N . VAL A 1 484 ? -22.920 16.096 47.407 1.00 92.25 484 VAL A N 1
ATOM 3927 C CA . VAL A 1 484 ? -24.004 16.556 48.297 1.00 92.25 484 VAL A CA 1
ATOM 3928 C C . VAL A 1 484 ? -24.465 15.457 49.272 1.00 92.25 484 VAL A C 1
ATOM 3930 O O . VAL A 1 484 ? -25.184 15.732 50.231 1.00 92.25 484 VAL A O 1
ATOM 3933 N N . ARG A 1 485 ? -24.070 14.196 49.054 1.00 91.00 485 ARG A N 1
ATOM 3934 C CA . ARG A 1 485 ? -24.582 13.026 49.786 1.00 91.00 485 ARG A CA 1
ATOM 3935 C C . ARG A 1 485 ? -23.480 12.363 50.603 1.00 91.00 485 ARG A C 1
ATOM 3937 O O . ARG A 1 485 ? -22.309 12.405 50.236 1.00 91.00 485 ARG A O 1
ATOM 3944 N N . LYS A 1 486 ? -23.837 11.760 51.737 1.00 90.50 486 LYS A N 1
ATOM 3945 C CA . LYS A 1 486 ? -22.933 10.863 52.479 1.00 90.50 486 LYS A CA 1
ATOM 3946 C C . LYS A 1 486 ? -22.833 9.523 51.757 1.00 90.50 486 LYS A C 1
ATOM 3948 O O . LYS A 1 486 ? -23.718 9.207 50.960 1.00 90.50 486 LYS A O 1
ATOM 3953 N N . TYR A 1 487 ? -21.820 8.722 52.071 1.00 86.38 487 TYR A N 1
ATOM 3954 C CA . TYR A 1 487 ? -21.612 7.417 51.446 1.00 86.38 487 TYR A CA 1
ATOM 3955 C C . TYR A 1 487 ? -22.856 6.506 51.505 1.00 86.38 487 TYR A C 1
ATOM 3957 O O . TYR A 1 487 ? -23.311 6.029 50.469 1.00 86.38 487 TYR A O 1
ATOM 3965 N N . GLU A 1 488 ? -23.484 6.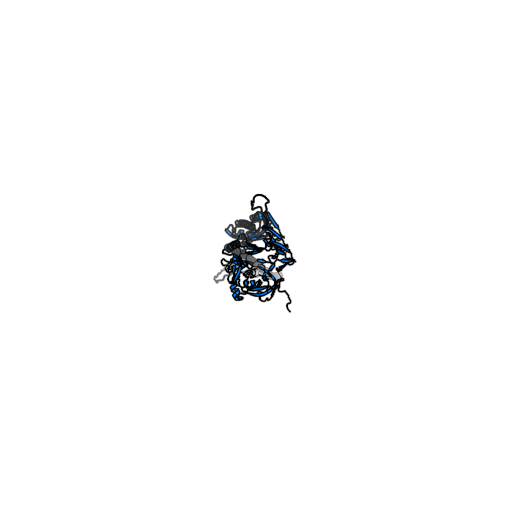335 52.672 1.00 84.00 488 GLU A N 1
ATOM 3966 C CA . GLU A 1 488 ? -24.686 5.489 52.814 1.00 84.00 488 GLU A CA 1
ATOM 3967 C C . GLU A 1 488 ? -25.873 6.005 51.983 1.00 84.00 488 GLU A C 1
ATOM 3969 O O . GLU A 1 488 ? -26.491 5.261 51.223 1.00 84.00 488 GLU A O 1
ATOM 3974 N N . THR A 1 489 ? -26.151 7.311 52.057 1.00 87.88 489 THR A N 1
ATOM 3975 C CA . THR A 1 489 ? -27.232 7.952 51.291 1.00 87.88 489 THR A CA 1
ATOM 3976 C C . THR A 1 489 ? -26.976 7.906 49.785 1.00 87.88 489 THR A C 1
ATOM 3978 O O . THR A 1 489 ? -27.921 7.883 48.994 1.00 87.88 489 THR A O 1
ATOM 3981 N N . PHE A 1 490 ? -25.708 7.904 49.366 1.00 89.62 490 PHE A N 1
ATOM 3982 C CA . PHE A 1 490 ? -25.337 7.684 47.976 1.00 89.62 490 PHE A CA 1
ATOM 3983 C C . PHE A 1 490 ? -25.692 6.259 47.536 1.00 89.62 490 PHE A C 1
ATOM 3985 O O . PHE A 1 490 ? -26.293 6.110 46.478 1.00 89.62 490 PHE A O 1
ATOM 3992 N N . LEU A 1 491 ? -25.404 5.232 48.345 1.00 85.50 491 LEU A N 1
ATOM 3993 C CA . LEU A 1 491 ? -25.728 3.837 48.014 1.00 85.50 491 LEU A CA 1
ATOM 3994 C C . LEU A 1 491 ? -27.231 3.601 47.852 1.00 85.50 491 LEU A C 1
ATOM 3996 O O . LEU A 1 491 ? -27.649 2.964 46.887 1.00 85.50 491 LEU A O 1
ATOM 4000 N N . GLU A 1 492 ? -28.045 4.155 48.751 1.00 86.88 492 GLU A N 1
ATOM 4001 C CA . GLU A 1 492 ? -29.508 4.038 48.680 1.00 86.88 492 GLU A CA 1
ATOM 4002 C C . GLU A 1 492 ? -30.081 4.698 47.415 1.00 86.88 492 GLU A C 1
ATOM 4004 O O . GLU A 1 492 ? -31.016 4.183 46.800 1.00 86.88 492 GLU A O 1
ATOM 4009 N N . ASN A 1 493 ? -29.487 5.817 46.990 1.00 89.56 493 ASN A N 1
ATOM 4010 C CA . ASN A 1 493 ? -29.953 6.606 45.850 1.00 89.56 493 ASN A CA 1
ATOM 4011 C C . ASN A 1 493 ? -29.174 6.351 44.554 1.00 89.56 493 ASN A C 1
ATOM 4013 O O . ASN A 1 493 ? -29.478 6.981 43.543 1.00 89.56 493 ASN A O 1
ATOM 4017 N N . ALA A 1 494 ? -28.204 5.433 44.534 1.00 88.69 494 ALA A N 1
ATOM 4018 C CA . ALA A 1 494 ? -27.343 5.198 43.373 1.00 88.69 494 ALA A CA 1
ATOM 4019 C C . ALA A 1 494 ? -28.144 4.810 42.117 1.00 88.69 494 ALA A C 1
ATOM 4021 O O . ALA A 1 494 ? -27.738 5.108 40.998 1.00 88.69 494 ALA A O 1
ATOM 4022 N N . ASN A 1 495 ? -29.336 4.229 42.291 1.00 89.69 495 ASN A N 1
ATOM 4023 C CA . ASN A 1 495 ? -30.253 3.922 41.194 1.00 89.69 495 ASN A CA 1
ATOM 4024 C C . ASN A 1 495 ? -30.741 5.164 40.421 1.00 89.69 495 ASN A C 1
ATOM 4026 O O . ASN A 1 495 ? -31.101 5.023 39.252 1.00 89.69 495 ASN A O 1
ATOM 4030 N N . GLN A 1 496 ? -30.712 6.364 41.019 1.00 92.56 496 GLN A N 1
ATOM 4031 C CA . GLN A 1 496 ? -31.030 7.633 40.343 1.00 92.56 496 GLN A CA 1
ATOM 4032 C C . GLN A 1 496 ? -30.012 7.973 39.242 1.00 92.56 496 GLN A C 1
ATOM 4034 O O . GLN A 1 496 ? -30.351 8.674 38.293 1.00 92.56 496 GLN A O 1
ATOM 4039 N N . LEU A 1 497 ? -28.798 7.406 39.287 1.00 92.56 497 LEU A N 1
ATOM 4040 C CA . LEU A 1 497 ? -27.803 7.521 38.210 1.00 92.56 497 LEU A CA 1
ATOM 4041 C C . LEU A 1 497 ? -28.224 6.787 36.918 1.00 92.56 497 LEU A C 1
ATOM 4043 O O . LEU A 1 497 ? -27.535 6.869 35.909 1.00 92.56 497 LEU A O 1
ATOM 4047 N N . ASN A 1 498 ? -29.349 6.063 36.912 1.00 94.12 498 ASN A N 1
ATOM 4048 C CA . ASN A 1 498 ? -29.952 5.551 35.675 1.00 94.12 498 ASN A CA 1
ATOM 4049 C C . ASN A 1 498 ? -30.896 6.565 35.003 1.00 94.12 498 ASN A C 1
ATOM 4051 O O . ASN A 1 498 ? -31.290 6.375 33.852 1.00 94.12 498 ASN A O 1
ATOM 4055 N N . GLN A 1 499 ? -31.310 7.612 35.720 1.00 93.94 499 GLN A N 1
ATOM 4056 C CA . GLN A 1 499 ? -32.243 8.618 35.219 1.00 93.94 499 GLN A CA 1
ATOM 4057 C C . GLN A 1 499 ? -31.472 9.733 34.512 1.00 93.94 499 GLN A C 1
ATOM 4059 O O . GLN A 1 499 ? -30.506 10.269 35.050 1.00 93.94 499 GLN A O 1
ATOM 4064 N N . LEU A 1 500 ? -31.924 10.115 33.314 1.00 92.44 500 LEU A N 1
ATOM 4065 C CA . LEU A 1 500 ? -31.296 11.182 32.523 1.00 92.44 500 LEU A CA 1
ATOM 4066 C C . LEU A 1 500 ? -31.406 12.560 33.195 1.00 92.44 500 LEU A C 1
ATOM 4068 O O . LEU A 1 500 ? -30.565 13.421 32.970 1.00 92.44 500 LEU A O 1
ATOM 4072 N N . GLU A 1 501 ? -32.403 12.744 34.061 1.00 93.19 501 GLU A N 1
ATOM 4073 C CA . GLU A 1 501 ? -32.615 13.956 34.867 1.00 93.19 501 GLU A CA 1
ATOM 4074 C C . GLU A 1 501 ? -31.429 14.265 35.793 1.00 93.19 501 GLU A C 1
ATOM 4076 O O . GLU A 1 501 ? -31.170 15.426 36.103 1.00 93.19 501 GLU A O 1
ATOM 4081 N N . THR A 1 502 ? -30.671 13.238 36.191 1.00 93.69 502 THR A N 1
ATOM 4082 C CA . THR A 1 502 ? -29.461 13.372 37.013 1.00 93.69 502 THR A CA 1
ATOM 4083 C C . THR A 1 502 ? -28.284 13.981 36.239 1.00 93.69 502 THR A C 1
ATOM 4085 O O . THR A 1 502 ? -27.308 14.397 36.860 1.00 93.69 502 THR A O 1
ATOM 4088 N N . TYR A 1 503 ? -28.371 14.068 34.905 1.00 96.12 503 TYR A N 1
ATOM 4089 C CA . TYR A 1 503 ? -27.271 14.469 34.023 1.00 96.12 503 TYR A CA 1
ATOM 4090 C C . TYR A 1 503 ? -27.575 15.719 33.171 1.00 96.12 503 TYR A C 1
ATOM 4092 O O . TYR A 1 503 ? -27.573 15.654 31.935 1.00 96.12 503 TYR A O 1
ATOM 4100 N N . PRO A 1 504 ? -27.864 16.882 33.784 1.00 95.56 504 PRO A N 1
ATOM 4101 C CA . PRO A 1 504 ? -28.230 18.087 33.043 1.00 95.56 504 PRO A CA 1
ATOM 4102 C C . PRO A 1 504 ? -27.097 18.620 32.152 1.00 95.56 504 PRO A C 1
ATOM 4104 O O . PRO A 1 504 ? -27.370 19.118 31.052 1.00 95.56 504 PRO A O 1
ATOM 4107 N N . GLN A 1 505 ? -25.832 18.519 32.584 1.00 95.56 505 GLN A N 1
ATOM 4108 C CA . GLN A 1 505 ? -24.705 18.999 31.783 1.00 95.56 505 GLN A CA 1
ATOM 4109 C C . GLN A 1 505 ? -24.460 18.090 30.585 1.00 95.56 505 GLN A C 1
ATOM 4111 O O . GLN A 1 505 ? -24.251 18.591 29.478 1.00 95.56 505 GLN A O 1
ATOM 4116 N N . LEU A 1 506 ? -24.544 16.770 30.776 1.00 95.94 506 LEU A N 1
ATOM 4117 C CA . LEU A 1 506 ? -24.419 15.811 29.681 1.00 95.94 506 LEU A CA 1
ATOM 4118 C C . LEU A 1 506 ? -25.489 16.036 28.613 1.00 95.94 506 LEU A C 1
ATOM 4120 O O . LEU A 1 506 ? -25.152 16.098 27.432 1.00 95.94 506 LEU A O 1
ATOM 4124 N N . MET A 1 507 ? -26.756 16.184 29.012 1.00 95.75 507 MET A N 1
ATOM 4125 C CA . MET A 1 507 ? -27.854 16.396 28.065 1.00 95.75 507 MET A CA 1
ATOM 4126 C C . MET A 1 507 ? -27.630 17.675 27.251 1.00 95.75 507 MET A C 1
ATOM 4128 O O . MET A 1 507 ? -27.578 17.615 26.022 1.00 95.75 507 MET A O 1
ATOM 4132 N N . THR A 1 508 ? -27.355 18.797 27.925 1.00 95.56 508 THR A N 1
ATOM 4133 C CA . THR A 1 508 ? -27.104 20.095 27.272 1.00 95.56 508 THR A CA 1
ATOM 4134 C C . THR A 1 508 ? -25.902 20.037 26.325 1.00 95.56 508 THR A C 1
ATOM 4136 O O . THR A 1 508 ? -25.968 20.513 25.189 1.00 95.56 508 THR A O 1
ATOM 4139 N N . ARG A 1 509 ? -24.788 19.432 26.768 1.00 95.25 509 ARG A N 1
ATOM 4140 C CA . ARG A 1 509 ? -23.581 19.312 25.943 1.00 95.25 509 ARG A CA 1
ATOM 4141 C C . ARG A 1 509 ? -23.832 18.403 24.743 1.00 95.25 509 ARG A C 1
ATOM 4143 O O . ARG A 1 509 ? -23.445 18.773 23.639 1.00 95.25 509 ARG A O 1
ATOM 4150 N N . SER A 1 510 ? -24.511 17.272 24.931 1.00 94.19 510 SER A N 1
ATOM 4151 C CA . SER A 1 510 ? -24.804 16.327 23.850 1.00 94.19 510 SER A CA 1
ATOM 4152 C C . SER A 1 510 ? -25.642 16.951 22.737 1.00 94.19 510 SER A C 1
ATOM 4154 O O . SER A 1 510 ? -25.244 16.868 21.574 1.00 94.19 510 SER A O 1
ATOM 4156 N N . GLU A 1 511 ? -26.699 17.688 23.088 1.00 94.19 511 GLU A N 1
ATOM 4157 C CA . GLU A 1 511 ? -27.547 18.389 22.122 1.00 94.19 511 GLU A CA 1
ATOM 4158 C C . GLU A 1 511 ? -26.764 19.470 21.369 1.00 94.19 511 GLU A C 1
ATOM 4160 O O . GLU A 1 511 ? -26.856 19.556 20.145 1.00 94.19 511 GLU A O 1
ATOM 4165 N N . SER A 1 512 ? -25.914 20.236 22.069 1.00 93.00 512 SER A N 1
ATOM 4166 C CA . SER A 1 512 ? -25.064 21.258 21.437 1.00 93.00 512 SER A CA 1
ATOM 4167 C C . SER A 1 512 ? -24.064 20.678 20.430 1.00 93.00 512 SER A C 1
ATOM 4169 O O . SER A 1 512 ? -23.670 21.352 19.482 1.00 93.00 512 SER A O 1
ATOM 4171 N N . VAL A 1 513 ? -23.669 19.418 20.616 1.00 93.25 513 VAL A N 1
ATOM 4172 C CA . VAL A 1 513 ? -22.728 18.695 19.754 1.00 93.25 513 VAL A CA 1
ATOM 4173 C C . VAL A 1 513 ? -23.467 17.860 18.689 1.00 93.25 513 VAL A C 1
ATOM 4175 O O . VAL A 1 513 ? -22.836 17.228 17.854 1.00 93.25 513 VAL A O 1
ATOM 4178 N N . GLY A 1 514 ? -24.805 17.865 18.652 1.00 93.38 514 GLY A N 1
ATOM 4179 C CA . GLY A 1 514 ? -25.592 17.135 17.646 1.00 93.38 514 GLY A CA 1
ATOM 4180 C C . GLY A 1 514 ? -25.818 15.649 17.958 1.00 93.38 514 GLY A C 1
ATOM 4181 O O . GLY A 1 514 ? -26.218 14.883 17.077 1.00 93.38 514 GLY A O 1
ATOM 4182 N N . TYR A 1 515 ? -25.591 15.232 19.204 1.00 95.38 515 TYR A N 1
ATOM 4183 C CA . TYR A 1 515 ? -25.877 13.883 19.690 1.00 95.38 515 TYR A CA 1
ATOM 4184 C C . TYR A 1 515 ? -27.078 13.860 20.626 1.00 95.38 515 TYR A C 1
ATOM 4186 O O . TYR A 1 515 ? -27.387 14.829 21.313 1.00 95.38 515 TYR A O 1
ATOM 4194 N N . LYS A 1 516 ? -27.714 12.694 20.705 1.00 95.31 516 LYS A N 1
ATOM 4195 C CA . LYS A 1 516 ? -28.762 12.400 21.675 1.00 95.31 516 LYS A CA 1
ATOM 4196 C C . LYS A 1 516 ? -28.317 11.266 22.587 1.00 95.31 516 LYS A C 1
ATOM 4198 O O . LYS A 1 516 ? -27.937 10.197 22.112 1.00 95.31 516 LYS A O 1
ATOM 4203 N N . ILE A 1 517 ? -28.400 11.479 23.897 1.00 96.12 517 ILE A N 1
ATOM 4204 C CA . ILE A 1 517 ? -28.202 10.416 24.885 1.00 96.12 517 ILE A CA 1
ATOM 4205 C C . ILE A 1 517 ? -29.511 9.643 25.034 1.00 96.12 517 ILE A C 1
ATOM 4207 O O . ILE A 1 517 ? -30.548 10.203 25.385 1.00 96.12 517 ILE A O 1
ATOM 4211 N N . ASN A 1 518 ? -29.462 8.342 24.759 1.00 94.19 518 ASN A N 1
ATOM 4212 C CA . ASN A 1 518 ? -30.630 7.467 24.813 1.00 94.19 518 ASN A CA 1
ATOM 4213 C C . ASN A 1 518 ? -30.873 6.937 26.228 1.00 94.19 518 ASN A C 1
ATOM 4215 O O . ASN A 1 518 ? -32.010 6.907 26.693 1.00 94.19 518 ASN A O 1
ATOM 4219 N N . LYS A 1 519 ? -29.810 6.497 26.910 1.00 94.94 519 LYS A N 1
ATOM 4220 C CA . LYS A 1 519 ? -29.867 6.0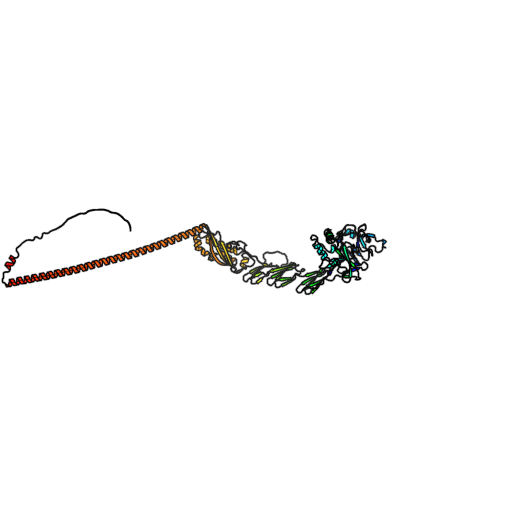34 28.303 1.00 94.94 519 LYS A CA 1
ATOM 4221 C C . LYS A 1 519 ? -28.479 6.025 28.936 1.00 94.94 519 LYS A C 1
ATOM 4223 O O . LYS A 1 519 ? -27.482 5.773 28.257 1.00 94.94 519 LYS A O 1
ATOM 4228 N N . VAL A 1 520 ? -28.445 6.216 30.250 1.00 95.81 520 VAL A N 1
ATOM 4229 C CA . VAL A 1 520 ? -27.266 5.984 31.090 1.00 95.81 520 VAL A CA 1
ATOM 4230 C C . VAL A 1 520 ? -27.583 4.826 32.027 1.00 95.81 520 VAL A C 1
ATOM 4232 O O . VAL A 1 520 ? -28.666 4.765 32.601 1.00 95.81 520 VAL A O 1
ATOM 4235 N N . VAL A 1 521 ? -26.667 3.866 32.128 1.00 95.50 521 VAL A N 1
ATOM 4236 C CA . VAL A 1 521 ? -26.822 2.674 32.963 1.00 95.50 521 VAL A CA 1
ATOM 4237 C C . VAL A 1 521 ? -25.727 2.661 34.018 1.00 95.50 521 VAL A C 1
ATOM 4239 O O . VAL A 1 521 ? -24.540 2.537 33.707 1.00 95.50 521 VAL A O 1
ATOM 4242 N N . PHE A 1 522 ? -26.142 2.737 35.275 1.00 94.69 522 PHE A N 1
ATOM 4243 C CA . PHE A 1 522 ? -25.295 2.524 36.433 1.00 94.69 522 PHE A CA 1
ATOM 4244 C C . PHE A 1 522 ? -25.022 1.028 36.600 1.00 94.69 522 PHE A C 1
ATOM 4246 O O . PHE A 1 522 ? -25.925 0.230 36.848 1.00 94.69 522 PHE A O 1
ATOM 4253 N N . ARG A 1 523 ? -23.756 0.632 36.435 1.00 93.00 523 ARG A N 1
ATOM 4254 C CA . ARG A 1 523 ? -23.328 -0.773 36.532 1.00 93.00 523 ARG A CA 1
ATOM 4255 C C . ARG A 1 523 ? -22.879 -1.166 37.934 1.00 93.00 523 ARG A C 1
ATOM 4257 O O . ARG A 1 523 ? -22.724 -2.354 38.203 1.00 93.00 523 ARG A O 1
ATOM 4264 N N . GLY A 1 524 ? -22.614 -0.186 38.789 1.00 89.94 524 GLY A N 1
ATOM 4265 C CA . GLY A 1 524 ? -22.121 -0.391 40.142 1.00 89.94 524 GLY A CA 1
ATOM 4266 C C . GLY A 1 524 ? -21.029 0.604 40.511 1.00 89.94 524 GLY A C 1
ATOM 4267 O O . GLY A 1 524 ? -20.679 1.505 39.747 1.00 89.94 524 GLY A O 1
ATOM 4268 N N . TYR A 1 525 ? -20.470 0.408 41.695 1.00 89.44 525 TYR A N 1
ATOM 4269 C CA . TYR A 1 525 ? -19.409 1.236 42.247 1.00 89.44 525 TYR A CA 1
ATOM 4270 C C . TYR A 1 525 ? -18.263 0.356 42.758 1.00 89.44 525 TYR A C 1
ATOM 4272 O O . TYR A 1 525 ? -18.428 -0.848 42.957 1.00 89.44 525 TYR A O 1
ATOM 4280 N N . LEU A 1 526 ? -17.091 0.952 42.940 1.00 85.69 526 LEU A N 1
ATOM 4281 C CA . LEU A 1 526 ? -15.997 0.385 43.724 1.00 85.69 526 LEU A CA 1
ATOM 4282 C C . LEU A 1 526 ? -15.653 1.392 44.816 1.00 85.69 526 LEU A C 1
ATOM 4284 O O . LEU A 1 526 ? -15.348 2.542 44.509 1.00 85.69 526 LEU A O 1
ATOM 4288 N N . ALA A 1 527 ? -15.731 0.969 46.071 1.00 82.38 527 ALA A N 1
ATOM 4289 C CA . ALA A 1 527 ? -15.202 1.726 47.198 1.00 82.38 527 ALA A CA 1
ATOM 4290 C C . ALA A 1 527 ? -13.807 1.193 47.554 1.00 82.38 527 ALA A C 1
ATOM 4292 O O . ALA A 1 527 ? -13.378 0.159 47.046 1.00 82.38 527 ALA A O 1
ATOM 4293 N N . THR A 1 528 ? -13.090 1.888 48.432 1.00 79.31 528 THR A N 1
ATOM 4294 C CA . THR A 1 528 ? -11.854 1.352 49.018 1.00 79.31 528 THR A CA 1
ATOM 4295 C C . THR A 1 528 ? -12.163 0.088 49.829 1.00 79.31 528 THR A C 1
ATOM 4297 O O . THR A 1 528 ? -13.169 0.065 50.540 1.00 79.31 528 THR A O 1
ATOM 4300 N N . ASP A 1 529 ? -11.275 -0.913 49.814 1.00 74.06 529 ASP A N 1
ATOM 4301 C CA . ASP A 1 529 ? -11.482 -2.206 50.499 1.00 74.06 529 ASP A CA 1
ATOM 4302 C C . ASP A 1 529 ? -11.913 -2.047 51.966 1.00 74.06 529 ASP A C 1
ATOM 4304 O O . ASP A 1 529 ? -12.799 -2.743 52.455 1.00 74.06 529 ASP A O 1
ATOM 4308 N N . LYS A 1 530 ? -11.344 -1.060 52.672 1.00 75.19 530 LYS A N 1
ATOM 4309 C CA . LYS A 1 530 ? -11.701 -0.749 54.063 1.00 75.19 530 LYS A CA 1
ATOM 4310 C C . LYS A 1 530 ? -13.162 -0.309 54.222 1.00 75.19 530 LYS A C 1
ATOM 4312 O O . LYS A 1 530 ? -13.829 -0.755 55.150 1.00 75.19 530 LYS A O 1
ATOM 4317 N N . LEU A 1 531 ? -13.651 0.568 53.345 1.00 74.75 531 LEU A N 1
ATOM 4318 C CA . LEU A 1 531 ? -15.033 1.058 53.381 1.00 74.75 531 LEU A CA 1
ATOM 4319 C C . LEU A 1 531 ? -16.018 -0.035 52.974 1.00 74.75 531 LEU A C 1
ATOM 4321 O O . LEU A 1 531 ? -17.094 -0.139 53.559 1.00 74.75 531 LEU A O 1
ATOM 4325 N N . GLN A 1 532 ? -15.631 -0.872 52.012 1.00 73.06 532 GLN A N 1
ATOM 4326 C CA . GLN A 1 532 ? -16.434 -2.015 51.604 1.00 73.06 532 GLN A CA 1
ATOM 4327 C C . GLN A 1 532 ? -16.572 -3.028 52.749 1.00 73.06 532 GLN A C 1
ATOM 4329 O O . GLN A 1 532 ? -17.692 -3.363 53.117 1.00 73.06 532 GLN A O 1
ATOM 4334 N N . HIS A 1 533 ? -15.469 -3.394 53.411 1.00 77.12 533 HIS A N 1
ATOM 4335 C CA . HIS A 1 533 ? -15.506 -4.250 54.599 1.00 77.12 533 HIS A CA 1
ATOM 4336 C C . HIS A 1 533 ? -16.335 -3.657 55.743 1.00 77.12 533 HIS A C 1
ATOM 4338 O O . HIS A 1 533 ? -17.115 -4.375 56.361 1.00 77.12 533 HIS A O 1
ATOM 4344 N N . MET A 1 534 ? -16.199 -2.356 56.023 1.00 74.00 534 MET A N 1
ATOM 4345 C CA . MET A 1 534 ? -17.010 -1.693 57.051 1.00 74.00 534 MET A CA 1
ATOM 4346 C C . MET A 1 534 ? -18.508 -1.785 56.743 1.00 74.00 534 MET A C 1
ATOM 4348 O O . MET A 1 534 ? -19.300 -2.051 57.645 1.00 74.00 534 MET A O 1
ATOM 4352 N N . ASN A 1 535 ? -18.890 -1.594 55.480 1.00 71.44 535 ASN A N 1
ATOM 4353 C CA . ASN A 1 535 ? -20.278 -1.709 55.050 1.00 71.44 535 ASN A CA 1
ATOM 4354 C C . ASN A 1 535 ? -20.786 -3.155 55.146 1.00 71.44 535 ASN A C 1
ATOM 4356 O O . ASN A 1 535 ? -21.857 -3.391 55.699 1.00 71.44 535 ASN A O 1
ATOM 4360 N N . ASP A 1 536 ? -20.003 -4.128 54.682 1.00 76.69 536 ASP A N 1
ATOM 4361 C CA . ASP A 1 536 ? -20.374 -5.545 54.729 1.00 76.69 536 ASP A CA 1
ATOM 4362 C C . ASP A 1 536 ? -20.552 -6.023 56.183 1.00 76.69 536 ASP A C 1
ATOM 4364 O O . ASP A 1 536 ? -21.561 -6.649 56.511 1.00 76.69 536 ASP A O 1
ATOM 4368 N N . SER A 1 537 ? -19.649 -5.633 57.092 1.00 76.69 537 SER A N 1
ATOM 4369 C CA . SER A 1 537 ? -19.773 -5.917 58.530 1.00 76.69 537 SER A CA 1
ATOM 4370 C C . SER A 1 537 ? -20.972 -5.216 59.182 1.00 76.69 537 SER A C 1
ATOM 4372 O O . SER A 1 537 ? -21.602 -5.778 60.084 1.00 76.69 537 SER A O 1
ATOM 4374 N N . ALA A 1 538 ? -21.317 -4.001 58.746 1.00 75.75 538 ALA A N 1
ATOM 4375 C CA . ALA A 1 538 ? -22.501 -3.293 59.231 1.00 75.75 538 ALA A CA 1
ATOM 4376 C C . ALA A 1 538 ? -23.800 -3.975 58.766 1.00 75.75 538 ALA A C 1
ATOM 4378 O O . ALA A 1 538 ? -24.732 -4.130 59.560 1.00 75.75 538 ALA A O 1
ATOM 4379 N N . ILE A 1 539 ? -23.850 -4.440 57.511 1.00 76.06 539 ILE A N 1
ATOM 4380 C CA . ILE A 1 539 ? -24.974 -5.214 56.966 1.00 76.06 539 ILE A CA 1
ATOM 4381 C C . ILE A 1 539 ? -25.119 -6.541 57.722 1.00 76.06 539 ILE A C 1
ATOM 4383 O O . ILE A 1 539 ? -26.226 -6.884 58.144 1.00 76.06 539 ILE A O 1
ATOM 4387 N N . GLU A 1 540 ? -24.021 -7.261 57.956 1.00 80.50 540 GLU A N 1
ATOM 4388 C CA . GLU A 1 540 ? -24.012 -8.509 58.729 1.00 80.50 540 GLU A CA 1
ATOM 4389 C C . GLU A 1 540 ? -24.510 -8.287 60.165 1.00 80.50 540 GLU A C 1
ATOM 4391 O O . GLU A 1 540 ? -25.402 -8.987 60.639 1.00 80.50 540 GLU A O 1
ATOM 4396 N N . SER A 1 541 ? -24.023 -7.244 60.839 1.00 76.94 541 SER A N 1
ATOM 4397 C CA . SER A 1 541 ? -24.454 -6.916 62.204 1.00 76.94 541 SER A CA 1
ATOM 4398 C C . SER A 1 541 ? -25.941 -6.553 62.262 1.00 76.94 541 SER A C 1
ATOM 4400 O O . SER A 1 541 ? -26.665 -7.013 63.144 1.00 76.94 541 SER A O 1
ATOM 4402 N N . ARG A 1 542 ? -26.433 -5.757 61.304 1.00 81.56 542 ARG A N 1
ATOM 4403 C CA . ARG A 1 542 ? -27.840 -5.332 61.251 1.00 81.56 542 ARG A CA 1
ATOM 4404 C C . ARG A 1 542 ? -28.780 -6.488 60.914 1.00 81.56 542 ARG A C 1
ATOM 4406 O O . ARG A 1 542 ? -29.871 -6.567 61.473 1.00 81.56 542 ARG A O 1
ATOM 4413 N N . THR A 1 543 ? -28.377 -7.375 60.006 1.00 80.25 543 THR A N 1
ATOM 4414 C CA . THR A 1 543 ? -29.152 -8.578 59.666 1.00 80.25 543 THR A CA 1
ATOM 4415 C C . THR A 1 543 ? -29.170 -9.566 60.823 1.00 80.25 543 THR A C 1
ATOM 4417 O O . THR A 1 543 ? -30.239 -10.080 61.142 1.00 80.25 543 THR A O 1
ATOM 4420 N N . LYS A 1 544 ? -28.040 -9.747 61.515 1.00 89.25 544 LYS A N 1
ATOM 4421 C CA . LYS A 1 544 ? -27.958 -10.552 62.735 1.00 89.25 544 LYS A CA 1
ATOM 4422 C C . LYS A 1 544 ? -28.904 -10.039 63.820 1.00 89.25 544 LYS A C 1
ATOM 4424 O O . LYS A 1 544 ? -29.733 -10.807 64.286 1.00 89.25 544 LYS A O 1
ATOM 4429 N N . LEU A 1 545 ? -28.857 -8.745 64.145 1.00 87.25 545 LEU A N 1
ATOM 4430 C CA . LEU A 1 545 ? -29.753 -8.145 65.144 1.00 87.25 545 LEU A CA 1
ATOM 4431 C C . LEU A 1 545 ? -31.231 -8.274 64.760 1.00 87.25 545 LEU A C 1
ATOM 4433 O O . LEU A 1 545 ? -32.079 -8.486 65.619 1.00 87.25 545 LEU A O 1
ATOM 4437 N N . ARG A 1 546 ? -31.555 -8.160 63.467 1.00 86.50 546 ARG A N 1
ATOM 4438 C CA . ARG A 1 546 ? -32.927 -8.347 62.980 1.00 86.50 546 ARG A CA 1
ATOM 4439 C C . ARG A 1 546 ? -33.398 -9.792 63.140 1.00 86.50 546 ARG A C 1
ATOM 4441 O O . ARG A 1 546 ? -34.538 -10.004 63.532 1.00 86.50 546 ARG A O 1
ATOM 4448 N N . LEU A 1 547 ? -32.536 -10.763 62.836 1.00 86.94 547 LEU A N 1
ATOM 4449 C CA . LEU A 1 547 ? -32.830 -12.178 63.052 1.00 86.94 547 LEU A CA 1
ATOM 4450 C C . LEU A 1 547 ? -32.973 -12.485 64.545 1.00 86.94 547 LEU A C 1
ATOM 4452 O O . LEU A 1 547 ? -33.897 -13.201 64.908 1.00 86.94 547 LEU A O 1
ATOM 4456 N N . GLU A 1 548 ? -32.117 -11.916 65.396 1.00 88.25 548 GLU A N 1
ATOM 4457 C CA . GLU A 1 548 ? -32.200 -12.055 66.854 1.00 88.25 548 GLU A CA 1
ATOM 4458 C C . GLU A 1 548 ? -33.531 -11.500 67.394 1.00 88.25 548 GLU A C 1
ATOM 4460 O O . GLU A 1 548 ? -34.264 -12.247 68.039 1.00 88.25 548 GLU A O 1
ATOM 4465 N N . ASP A 1 549 ? -33.919 -10.268 67.039 1.00 88.25 549 ASP A N 1
ATOM 4466 C CA . ASP A 1 549 ? -35.225 -9.681 67.411 1.00 88.25 549 ASP A CA 1
ATOM 4467 C C . ASP A 1 549 ? -36.401 -10.538 66.910 1.00 88.25 549 ASP A C 1
ATOM 4469 O O . ASP A 1 549 ? -37.361 -10.796 67.635 1.00 88.25 549 ASP A O 1
ATOM 4473 N N . GLU A 1 550 ? -36.331 -11.047 65.678 1.00 86.69 550 GLU A N 1
ATOM 4474 C CA . GLU A 1 550 ? -37.384 -11.902 65.127 1.00 86.69 550 GLU A CA 1
ATOM 4475 C C . GLU A 1 550 ? -37.461 -13.261 65.844 1.00 86.69 550 GLU A C 1
ATOM 4477 O O . GLU A 1 550 ? -38.560 -13.740 66.135 1.00 86.69 550 GLU A O 1
ATOM 4482 N N . THR A 1 551 ? -36.318 -13.851 66.212 1.00 88.88 551 THR A N 1
ATOM 4483 C CA . THR A 1 551 ? -36.279 -15.072 67.030 1.00 88.88 551 THR A CA 1
ATOM 4484 C C . THR A 1 551 ? -36.797 -14.842 68.445 1.00 88.88 551 THR A C 1
ATOM 4486 O O . THR A 1 551 ? -37.571 -15.665 68.933 1.00 88.88 551 THR A O 1
ATOM 4489 N N . GLU A 1 552 ? -36.445 -13.729 69.092 1.00 87.69 552 GLU A N 1
ATOM 4490 C CA . GLU A 1 552 ? -36.952 -13.382 70.423 1.00 87.69 552 GLU A CA 1
ATOM 4491 C C . GLU A 1 552 ? -38.469 -13.194 70.401 1.00 87.69 552 GLU A C 1
ATOM 4493 O O . GLU A 1 552 ? -39.171 -13.771 71.232 1.00 87.69 552 GLU A O 1
ATOM 4498 N N . ARG A 1 553 ? -39.010 -12.494 69.395 1.00 89.56 553 ARG A N 1
ATOM 4499 C CA . ARG A 1 553 ? -40.466 -12.359 69.227 1.00 89.56 553 ARG A CA 1
ATOM 4500 C C . ARG A 1 553 ? -41.156 -13.700 69.016 1.00 89.56 553 ARG A C 1
ATOM 4502 O O . ARG A 1 553 ? -42.223 -13.929 69.582 1.00 89.56 553 ARG A O 1
ATOM 4509 N N . GLN A 1 554 ? -40.576 -14.595 68.214 1.00 87.62 554 GLN A N 1
ATOM 4510 C CA . GLN A 1 554 ? -41.134 -15.936 68.020 1.00 87.62 554 GLN A CA 1
ATOM 4511 C C . GLN A 1 554 ? -41.105 -16.764 69.308 1.00 87.62 554 GLN A C 1
ATOM 4513 O O . GLN A 1 554 ? -42.074 -17.466 69.600 1.00 87.62 554 GLN A O 1
ATOM 4518 N N . LEU A 1 555 ? -40.026 -16.670 70.090 1.00 90.44 555 LEU A N 1
ATOM 4519 C CA . LEU A 1 555 ? -39.925 -17.325 71.393 1.00 90.44 555 LEU A CA 1
ATOM 4520 C C . LEU A 1 555 ? -40.976 -16.789 72.364 1.00 90.44 555 LEU A C 1
ATOM 4522 O O . LEU A 1 555 ? -41.666 -17.589 72.992 1.00 90.44 555 LEU A O 1
ATOM 4526 N N . GLN A 1 556 ? -41.156 -15.470 72.421 1.00 89.31 556 GLN A N 1
ATOM 4527 C CA . GLN A 1 556 ? -42.153 -14.831 73.275 1.00 89.31 556 GLN A CA 1
ATOM 4528 C C . GLN A 1 556 ? -43.579 -15.253 72.895 1.00 89.31 556 GLN A C 1
ATOM 4530 O O . GLN A 1 556 ? -44.342 -15.685 73.754 1.00 89.31 556 GLN A O 1
ATOM 4535 N N . LEU A 1 557 ? -43.915 -15.251 71.599 1.00 92.06 557 LEU A N 1
ATOM 4536 C CA . LEU A 1 557 ? -45.206 -15.752 71.112 1.00 92.06 557 LEU A CA 1
ATOM 4537 C C . LEU A 1 557 ? -45.437 -17.221 71.492 1.00 92.06 557 LEU A C 1
ATOM 4539 O O . LEU A 1 557 ? -46.544 -17.615 71.862 1.00 92.06 557 LEU A O 1
ATOM 4543 N N . LEU A 1 558 ? -44.396 -18.050 71.406 1.00 90.56 558 LEU A N 1
ATOM 4544 C CA . LEU A 1 558 ? -44.473 -19.462 71.765 1.00 90.56 558 LEU A CA 1
ATOM 4545 C C . LEU A 1 558 ? -44.640 -19.656 73.281 1.00 90.56 558 LEU A C 1
ATOM 4547 O O . LEU A 1 558 ? -45.371 -20.559 73.701 1.00 90.56 558 LEU A O 1
ATOM 4551 N N . GLU A 1 559 ? -43.995 -18.830 74.106 1.00 88.56 559 GLU A N 1
ATOM 4552 C CA . GLU A 1 559 ? -44.201 -18.805 75.558 1.00 88.56 559 GLU A CA 1
ATOM 4553 C C . GLU A 1 559 ? -45.619 -18.377 75.931 1.00 88.56 559 GLU A C 1
ATOM 4555 O O . GLU A 1 559 ? -46.267 -19.085 76.706 1.00 88.56 559 GLU A O 1
ATOM 4560 N N . ASP A 1 560 ? -46.134 -17.310 75.322 1.00 90.44 560 ASP A N 1
ATOM 4561 C CA . ASP A 1 560 ? -47.504 -16.838 75.533 1.00 90.44 560 ASP A CA 1
ATOM 4562 C C . ASP A 1 560 ? -48.519 -17.933 75.173 1.00 90.44 560 ASP A C 1
ATOM 4564 O O . ASP A 1 560 ? -49.392 -18.269 75.977 1.00 90.44 560 ASP A O 1
ATOM 4568 N N . MET A 1 561 ? -48.343 -18.596 74.023 1.00 89.31 561 MET A N 1
ATOM 4569 C CA . MET A 1 561 ? -49.174 -19.738 73.626 1.00 89.31 561 MET A CA 1
ATOM 4570 C C . MET A 1 561 ? -49.090 -20.903 74.622 1.00 89.31 561 MET A C 1
ATOM 4572 O O . MET A 1 561 ? -50.103 -21.536 74.937 1.00 89.31 561 MET A O 1
ATOM 4576 N N . LYS A 1 562 ? -47.893 -21.235 75.126 1.00 91.12 562 LYS A N 1
ATOM 4577 C CA . LYS A 1 562 ? -47.728 -22.288 76.145 1.00 91.12 562 LYS A CA 1
ATOM 4578 C C . LYS A 1 562 ? -48.447 -21.919 77.438 1.00 91.12 562 LYS A C 1
ATOM 4580 O O . LYS A 1 562 ? -49.072 -22.791 78.048 1.00 91.12 562 LYS A O 1
ATOM 4585 N N . LEU A 1 563 ? -48.341 -20.664 77.863 1.00 89.69 563 LEU A N 1
ATOM 4586 C CA . LEU A 1 563 ? -48.957 -20.163 79.083 1.00 89.69 563 LEU A CA 1
ATOM 4587 C C . LEU A 1 563 ? -50.484 -20.172 78.967 1.00 89.69 563 LEU A C 1
ATOM 4589 O O . LEU A 1 563 ? -51.155 -20.661 79.875 1.00 89.69 563 LEU A O 1
ATOM 4593 N N . GLU A 1 564 ? -51.020 -19.770 77.816 1.00 89.94 564 GLU A N 1
ATOM 4594 C CA . GLU A 1 564 ? -52.447 -19.855 77.499 1.00 89.94 564 GLU A CA 1
ATOM 4595 C C . GLU A 1 564 ? -52.946 -21.308 77.550 1.00 89.94 564 GLU A C 1
ATOM 4597 O O . GLU A 1 564 ? -53.910 -21.618 78.248 1.00 89.94 564 GLU A O 1
ATOM 4602 N N . LYS A 1 565 ? -52.233 -22.253 76.917 1.00 89.06 565 LYS A N 1
ATOM 4603 C CA . LYS A 1 565 ? -52.605 -23.679 76.979 1.00 89.06 565 LYS A CA 1
ATOM 4604 C C . LYS A 1 565 ? -52.513 -24.269 78.385 1.00 89.06 565 LYS A C 1
ATOM 4606 O O . LYS A 1 565 ? -53.314 -25.145 78.726 1.00 89.06 565 LYS A O 1
ATOM 4611 N N . ARG A 1 566 ? -51.563 -23.817 79.211 1.00 86.50 566 ARG A N 1
ATOM 4612 C CA . ARG A 1 566 ? -51.489 -24.200 80.632 1.00 86.50 566 ARG A CA 1
ATOM 4613 C C . ARG A 1 566 ? -52.669 -23.640 81.420 1.00 86.50 566 ARG A C 1
ATOM 4615 O O . ARG A 1 566 ? -53.264 -24.381 82.200 1.00 86.50 566 ARG A O 1
ATOM 4622 N N . TYR A 1 567 ? -53.029 -22.379 81.192 1.00 88.69 567 TYR A N 1
ATOM 4623 C CA . TYR A 1 567 ? -54.189 -21.751 81.815 1.00 88.69 567 TYR A CA 1
ATOM 4624 C C . TYR A 1 567 ? -55.483 -22.491 81.453 1.00 88.69 567 TYR A C 1
ATOM 4626 O O . TYR A 1 567 ? -56.232 -22.878 82.348 1.00 88.69 567 TYR A O 1
ATOM 4634 N N . ASP A 1 568 ? -55.689 -22.801 80.170 1.00 89.50 568 ASP A N 1
ATOM 4635 C CA . ASP A 1 568 ? -56.833 -23.583 79.689 1.00 89.50 568 ASP A CA 1
ATOM 4636 C C . ASP A 1 568 ? -56.921 -24.961 80.355 1.00 89.50 568 ASP A C 1
ATOM 4638 O O . ASP A 1 568 ? -58.004 -25.404 80.749 1.00 89.50 568 ASP A O 1
ATOM 4642 N N . ARG A 1 569 ? -55.786 -25.666 80.480 1.00 90.06 569 ARG A N 1
ATOM 4643 C CA . ARG A 1 569 ? -55.739 -26.972 81.152 1.00 90.06 569 ARG A CA 1
ATOM 4644 C C . ARG A 1 569 ? -56.108 -26.837 82.630 1.00 90.06 569 ARG A C 1
ATOM 4646 O O . ARG A 1 569 ? -56.960 -27.589 83.090 1.00 90.06 569 ARG A O 1
ATOM 4653 N N . SER A 1 570 ? -55.556 -25.844 83.329 1.00 87.31 570 SER A N 1
ATOM 4654 C CA . SER A 1 570 ? -55.865 -25.590 84.741 1.00 87.31 570 SER A CA 1
ATOM 4655 C C . SER A 1 570 ? -57.338 -25.222 84.961 1.00 87.31 570 SER A C 1
ATOM 4657 O O . SER A 1 570 ? -57.960 -25.702 85.906 1.00 87.31 570 SER A O 1
ATOM 4659 N N . GLN A 1 571 ? -57.941 -24.427 84.070 1.00 88.00 571 GLN A N 1
ATOM 4660 C CA . GLN A 1 571 ? -59.373 -24.111 84.133 1.00 88.00 571 GLN A CA 1
ATOM 4661 C C . GLN A 1 571 ? -60.244 -25.357 83.943 1.00 88.00 571 GLN A C 1
ATOM 4663 O O . GLN A 1 571 ? -61.224 -25.546 84.664 1.00 88.00 571 GLN A O 1
ATOM 4668 N N . LYS A 1 572 ? -59.876 -26.237 83.003 1.00 88.12 572 LYS A N 1
ATOM 4669 C CA . LYS A 1 572 ? -60.572 -27.515 82.800 1.00 88.12 572 LYS A CA 1
ATOM 4670 C C . LYS A 1 572 ? -60.441 -28.441 84.008 1.00 88.12 572 LYS A C 1
ATOM 4672 O O . LYS A 1 572 ? -61.439 -29.038 84.398 1.00 88.12 572 LYS A O 1
ATOM 4677 N N . GLU A 1 573 ? -59.254 -28.533 84.606 1.00 85.69 573 GLU A N 1
ATOM 4678 C CA . GLU A 1 573 ? -59.014 -29.313 85.828 1.00 85.69 573 GLU A CA 1
ATOM 4679 C C . GLU A 1 573 ? -59.860 -28.791 86.990 1.00 85.69 573 GLU A C 1
ATOM 4681 O O . GLU A 1 573 ? -60.618 -29.559 87.573 1.00 85.69 573 GLU A O 1
ATOM 4686 N N . ARG A 1 574 ? -59.853 -27.476 87.248 1.00 84.00 574 ARG A N 1
ATOM 4687 C CA . ARG A 1 574 ? -60.701 -26.863 88.286 1.00 84.00 574 ARG A CA 1
ATOM 4688 C C . ARG A 1 574 ? -62.185 -27.120 88.059 1.00 84.00 574 ARG A C 1
ATOM 4690 O O . ARG A 1 574 ? -62.918 -27.376 89.010 1.00 84.00 574 ARG A O 1
ATOM 4697 N N . LYS A 1 575 ? -62.643 -27.058 86.806 1.00 88.56 575 LYS A N 1
ATOM 4698 C CA . LYS A 1 575 ? -64.038 -27.359 86.469 1.00 88.56 575 LYS A CA 1
ATOM 4699 C C . LYS A 1 575 ? -64.375 -28.821 86.774 1.00 88.56 575 LYS A C 1
ATOM 4701 O O . LYS A 1 575 ? -65.400 -29.079 87.395 1.00 88.56 575 LYS A O 1
ATOM 4706 N N . MET A 1 576 ? -63.498 -29.751 86.396 1.00 86.69 576 MET A N 1
ATOM 4707 C CA . MET A 1 576 ? -63.658 -31.175 86.696 1.00 86.69 576 MET A CA 1
ATOM 4708 C C . MET A 1 576 ? -63.654 -31.431 88.210 1.00 86.69 576 MET A C 1
ATOM 4710 O O . MET A 1 576 ? -64.516 -32.148 88.707 1.00 86.69 576 MET A O 1
ATOM 4714 N N . GLU A 1 577 ? -62.751 -30.800 88.964 1.00 85.00 577 GLU A N 1
ATOM 4715 C CA . GLU A 1 577 ? -62.725 -30.879 90.428 1.00 85.00 577 GLU A CA 1
ATOM 4716 C C . GLU A 1 577 ? -64.035 -30.371 91.039 1.00 85.00 577 GLU A C 1
ATOM 4718 O O . GLU A 1 577 ? -64.651 -31.069 91.843 1.00 85.00 577 GLU A O 1
ATOM 4723 N N . MET A 1 578 ? -64.533 -29.209 90.606 1.00 86.44 578 MET A N 1
ATOM 4724 C CA . MET A 1 578 ? -65.829 -28.696 91.060 1.00 86.44 578 MET A CA 1
ATOM 4725 C C . MET A 1 578 ? -66.983 -29.653 90.738 1.00 86.44 578 MET A C 1
ATOM 4727 O O . MET A 1 578 ? -67.841 -29.871 91.592 1.00 86.44 578 MET A O 1
ATOM 4731 N N . GLU A 1 579 ? -67.002 -30.244 89.542 1.00 85.94 579 GLU A N 1
ATOM 4732 C CA . GLU A 1 579 ? -68.015 -31.226 89.137 1.00 85.94 579 GLU A CA 1
ATOM 4733 C C . GLU A 1 579 ? -67.941 -32.501 89.999 1.00 85.94 579 GLU A C 1
ATOM 4735 O O . GLU A 1 579 ? -68.971 -32.989 90.467 1.00 85.94 579 GLU A O 1
ATOM 4740 N N . THR A 1 580 ? -66.739 -33.006 90.302 1.00 85.94 580 THR A N 1
ATOM 4741 C CA . THR A 1 580 ? -66.561 -34.166 91.197 1.00 85.94 580 THR A CA 1
ATOM 4742 C C . THR A 1 580 ? -66.991 -33.871 92.637 1.00 85.94 580 THR A C 1
ATOM 4744 O O . THR A 1 580 ? -67.658 -34.699 93.268 1.00 85.94 580 THR A O 1
ATOM 4747 N N . ILE A 1 581 ? -66.685 -32.679 93.159 1.00 86.50 581 ILE A N 1
ATOM 4748 C CA . ILE A 1 581 ? -67.134 -32.231 94.485 1.00 86.50 581 ILE A CA 1
ATOM 4749 C C . ILE A 1 581 ? -68.663 -32.086 94.510 1.00 86.50 581 ILE A C 1
ATOM 4751 O O . ILE A 1 581 ? -69.310 -32.527 95.458 1.00 86.50 581 ILE A O 1
ATOM 4755 N N . ALA A 1 582 ? -69.270 -31.526 93.462 1.00 87.19 582 ALA A N 1
ATOM 4756 C CA . ALA A 1 582 ? -70.723 -31.407 93.368 1.00 87.19 582 ALA A CA 1
ATOM 4757 C C . ALA A 1 582 ? -71.407 -32.785 93.352 1.00 87.19 582 ALA A C 1
ATOM 4759 O O . ALA A 1 582 ? -72.326 -33.021 94.136 1.00 87.19 582 ALA A O 1
ATOM 4760 N N . HIS A 1 583 ? -70.908 -33.717 92.535 1.00 86.69 583 HIS A N 1
ATOM 4761 C CA . HIS A 1 583 ? -71.435 -35.080 92.446 1.00 86.69 583 HIS A CA 1
ATOM 4762 C C . HIS A 1 583 ? -71.304 -35.847 93.773 1.00 86.69 583 HIS A C 1
ATOM 4764 O O . HIS A 1 583 ? -72.234 -36.526 94.210 1.00 86.69 583 HIS A O 1
ATOM 4770 N N . THR A 1 584 ? -70.165 -35.722 94.461 1.00 87.50 584 THR A N 1
ATOM 4771 C CA . THR A 1 584 ? -69.969 -36.353 95.778 1.00 87.50 584 THR A CA 1
ATOM 4772 C C . THR A 1 584 ? -70.891 -35.762 96.847 1.00 87.50 584 THR A C 1
ATOM 4774 O O . THR A 1 584 ? -71.459 -36.515 97.642 1.00 87.50 584 THR A O 1
ATOM 4777 N N . LEU A 1 585 ? -71.112 -34.444 96.839 1.00 89.00 585 LEU A N 1
ATOM 4778 C CA . LEU A 1 585 ? -72.071 -33.779 97.723 1.00 89.00 585 LEU A CA 1
ATOM 4779 C C . LEU A 1 585 ? -73.515 -34.221 97.435 1.00 89.00 585 LEU A C 1
ATOM 4781 O O . LEU A 1 585 ? -74.305 -34.401 98.361 1.00 89.00 585 LEU A O 1
ATOM 4785 N N . GLU A 1 586 ? -73.868 -34.421 96.168 1.00 86.94 586 GLU A N 1
ATOM 4786 C CA . GLU A 1 586 ? -75.193 -34.885 95.758 1.00 86.94 586 GLU A CA 1
ATOM 4787 C C . GLU A 1 586 ? -75.451 -36.337 96.183 1.00 86.94 586 GLU A C 1
ATOM 4789 O O . GLU A 1 586 ? -76.488 -36.626 96.781 1.00 86.94 586 GLU A O 1
ATOM 4794 N N . LEU A 1 587 ? -74.467 -37.225 96.009 1.00 87.12 587 LEU A N 1
ATOM 4795 C CA . LEU A 1 587 ? -74.511 -38.585 96.557 1.00 87.12 587 LEU A CA 1
ATOM 4796 C C . LEU A 1 587 ? -74.662 -38.585 98.084 1.00 87.12 587 LEU A C 1
ATOM 4798 O O . LEU A 1 587 ? -75.425 -39.382 98.633 1.00 87.12 587 LEU A O 1
ATOM 4802 N N . ALA A 1 588 ? -73.954 -37.696 98.787 1.00 85.25 588 ALA A N 1
ATOM 4803 C CA . ALA A 1 588 ? -74.078 -37.562 100.236 1.00 85.25 588 ALA A CA 1
ATOM 4804 C C . ALA A 1 588 ? -75.477 -37.073 100.649 1.00 85.25 588 ALA A C 1
ATOM 4806 O O . ALA A 1 588 ? -76.054 -37.614 101.593 1.00 85.25 588 ALA A O 1
ATOM 4807 N N . LYS A 1 589 ? -76.057 -36.112 99.914 1.00 86.75 589 LYS A N 1
ATOM 4808 C CA . LYS A 1 589 ? -77.442 -35.656 100.121 1.00 86.75 589 LYS A CA 1
ATOM 4809 C C . LYS A 1 589 ? -78.442 -36.789 99.916 1.00 86.75 589 LYS A C 1
ATOM 4811 O O . LYS A 1 589 ? -79.271 -36.997 100.794 1.00 86.75 589 LYS A O 1
ATOM 4816 N N . GLN A 1 590 ? -78.334 -37.545 98.822 1.00 85.50 590 GLN A N 1
ATOM 4817 C CA . GLN A 1 590 ? -79.222 -38.680 98.544 1.00 85.50 590 GLN A CA 1
ATOM 4818 C C . GLN A 1 590 ? -79.140 -39.759 99.634 1.00 85.50 590 GLN A C 1
ATOM 4820 O O . GLN A 1 590 ? -80.167 -40.257 100.098 1.00 85.50 590 GLN A O 1
ATOM 4825 N N . LYS A 1 591 ? -77.926 -40.079 100.105 1.00 84.00 591 LYS A N 1
ATOM 4826 C CA . LYS A 1 591 ? -77.729 -40.989 101.245 1.00 84.00 591 LYS A CA 1
ATOM 4827 C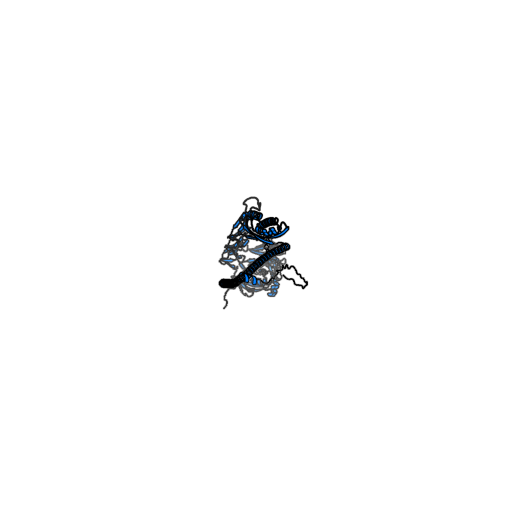 C . LYS A 1 591 ? -78.372 -40.454 102.524 1.00 84.00 591 LYS A C 1
ATOM 4829 O O . LYS A 1 591 ? -79.036 -41.205 103.229 1.00 84.00 591 LYS A O 1
ATOM 4834 N N . HIS A 1 592 ? -78.207 -39.163 102.812 1.00 85.06 592 HIS A N 1
ATOM 4835 C CA . HIS A 1 592 ? -78.802 -38.542 103.993 1.00 85.06 592 HIS A CA 1
ATOM 4836 C C . HIS A 1 592 ? -80.335 -38.543 103.935 1.00 85.06 592 HIS A C 1
ATOM 4838 O O . HIS A 1 592 ? -80.981 -38.881 104.922 1.00 85.06 592 HIS A O 1
ATOM 4844 N N . THR A 1 593 ? -80.928 -38.241 102.776 1.00 82.19 593 THR A N 1
ATOM 4845 C CA . THR A 1 593 ? -82.385 -38.294 102.595 1.00 82.19 593 THR A CA 1
ATOM 4846 C C . THR A 1 593 ? -82.934 -39.709 102.733 1.00 82.19 593 THR A C 1
ATOM 4848 O O . THR A 1 593 ? -83.972 -39.890 103.360 1.00 82.19 593 THR A O 1
ATOM 4851 N N . ALA A 1 594 ? -82.228 -40.718 102.209 1.00 82.81 594 ALA A N 1
ATOM 4852 C CA . ALA A 1 594 ? -82.616 -42.115 102.387 1.00 82.81 594 ALA A CA 1
ATOM 4853 C C . ALA A 1 594 ? -82.592 -42.517 103.870 1.00 82.81 594 ALA A C 1
ATOM 4855 O O . ALA A 1 594 ? -83.537 -43.133 104.353 1.00 82.81 594 ALA A O 1
ATOM 4856 N N . HIS A 1 595 ? -81.565 -42.087 104.608 1.00 85.69 595 HIS A N 1
ATOM 4857 C CA . HIS A 1 595 ? -81.459 -42.350 106.041 1.00 85.69 595 HIS A CA 1
ATOM 4858 C C . HIS A 1 595 ? -82.558 -41.655 106.864 1.00 85.69 595 HIS A C 1
ATOM 4860 O O . HIS A 1 595 ? -83.089 -42.236 107.808 1.00 85.69 595 HIS A O 1
ATOM 4866 N N . LEU A 1 596 ? -82.941 -40.424 106.505 1.00 83.00 596 LEU A N 1
ATOM 4867 C CA . LEU A 1 596 ? -84.066 -39.734 107.147 1.00 83.00 596 LEU A CA 1
ATOM 4868 C C . LEU A 1 596 ? -85.393 -40.464 106.911 1.00 83.00 596 LEU A C 1
ATOM 4870 O O . LEU A 1 596 ? -86.162 -40.618 107.854 1.00 83.00 596 LEU A O 1
ATOM 4874 N N . LEU A 1 597 ? -85.639 -40.945 105.688 1.00 86.38 597 LEU A N 1
ATOM 4875 C CA . LEU A 1 597 ? -86.843 -41.717 105.358 1.00 86.38 597 LEU A CA 1
ATOM 4876 C C . LEU A 1 597 ? -86.906 -43.045 106.120 1.00 86.38 597 LEU A C 1
ATOM 4878 O O . LEU A 1 597 ? -87.972 -43.422 106.602 1.00 86.38 597 LEU A O 1
ATOM 4882 N N . GLU A 1 598 ? -85.774 -43.735 106.260 1.00 83.56 598 GLU A N 1
ATOM 4883 C CA . GLU A 1 598 ? -85.662 -44.958 107.062 1.00 83.56 598 GLU A CA 1
ATOM 4884 C C . GLU A 1 598 ? -86.006 -44.680 108.532 1.00 83.56 598 GLU A C 1
ATOM 4886 O O . GLU A 1 598 ? -86.870 -45.339 109.108 1.00 83.56 598 GLU A O 1
ATOM 4891 N N . LYS A 1 599 ? -85.443 -43.610 109.101 1.00 82.25 599 LYS A N 1
ATOM 4892 C CA . LYS A 1 599 ? -85.722 -43.186 110.478 1.00 82.25 599 LYS A CA 1
ATOM 4893 C C . LYS A 1 599 ? -87.167 -42.721 110.686 1.00 82.25 599 LYS A C 1
ATOM 4895 O O . LYS A 1 599 ? -87.750 -42.936 111.747 1.00 82.25 599 LYS A O 1
ATOM 4900 N N . GLU A 1 600 ? -87.775 -42.065 109.699 1.00 81.12 600 GLU A N 1
ATOM 4901 C CA . GLU A 1 600 ? -89.201 -41.720 109.735 1.00 81.12 600 GLU A CA 1
ATOM 4902 C C . GLU A 1 600 ? -90.097 -42.961 109.686 1.00 81.12 600 GLU A C 1
ATOM 4904 O O . GLU A 1 600 ? -91.130 -42.983 110.357 1.00 81.12 600 GLU A O 1
ATOM 4909 N N . ALA A 1 601 ? -89.714 -43.988 108.923 1.00 82.50 601 ALA A N 1
ATOM 4910 C CA . ALA A 1 601 ? -90.424 -45.261 108.893 1.00 82.50 601 ALA A CA 1
ATOM 4911 C C . ALA A 1 601 ? -90.320 -45.990 110.242 1.00 82.50 601 ALA A C 1
ATOM 4913 O O . ALA A 1 601 ? -91.346 -46.422 110.763 1.00 82.50 601 ALA A O 1
ATOM 4914 N N . GLU A 1 602 ? -89.131 -46.041 110.850 1.00 82.19 602 GLU A N 1
ATOM 4915 C CA . GLU A 1 602 ? -88.929 -46.587 112.202 1.00 82.19 602 GLU A CA 1
ATOM 4916 C C . GLU A 1 602 ? -89.803 -45.868 113.237 1.00 82.19 602 GLU A C 1
ATOM 4918 O O . GLU A 1 602 ? -90.594 -46.502 113.934 1.00 82.19 602 GLU A O 1
ATOM 4923 N N . ASN A 1 603 ? -89.755 -44.531 113.267 1.00 80.81 603 ASN A N 1
ATOM 4924 C CA . ASN A 1 603 ? -90.573 -43.729 114.180 1.00 80.81 603 ASN A CA 1
ATOM 4925 C C . ASN A 1 603 ? -92.082 -43.931 113.960 1.00 80.81 603 ASN A C 1
ATOM 4927 O O . ASN A 1 603 ? -92.869 -43.815 114.900 1.00 80.81 603 ASN A O 1
ATOM 4931 N N . ARG A 1 604 ? -92.514 -44.187 112.717 1.00 81.88 604 ARG A N 1
ATOM 4932 C CA . ARG A 1 604 ? -93.922 -44.453 112.392 1.00 81.88 604 ARG A CA 1
ATOM 4933 C C . ARG A 1 604 ? -94.366 -45.801 112.946 1.00 81.88 604 ARG A C 1
ATOM 4935 O O . ARG A 1 604 ? -95.406 -45.853 113.592 1.00 81.88 604 ARG A O 1
ATOM 4942 N N . VAL A 1 605 ? -93.556 -46.842 112.754 1.00 81.88 605 VAL A N 1
ATOM 4943 C CA . VAL A 1 605 ? -93.799 -48.171 113.334 1.00 81.88 605 VAL A CA 1
ATOM 4944 C C . VAL A 1 605 ? -93.844 -48.086 114.860 1.00 81.88 605 VAL A C 1
ATOM 4946 O O . VAL A 1 605 ? -94.718 -48.676 115.491 1.00 81.88 605 VAL A O 1
ATOM 4949 N N . GLU A 1 606 ? -92.953 -47.303 115.466 1.00 80.31 606 GLU A N 1
ATOM 4950 C CA . GLU A 1 606 ? -92.916 -47.122 116.917 1.00 80.31 606 GLU A CA 1
ATOM 4951 C C . GLU A 1 606 ? -94.144 -46.363 117.450 1.00 80.31 606 GLU A C 1
ATOM 4953 O O . GLU A 1 606 ? -94.708 -46.748 118.476 1.00 80.31 606 GLU A O 1
ATOM 4958 N N . ARG A 1 607 ? -94.640 -45.347 116.725 1.00 77.81 607 ARG A N 1
ATOM 4959 C CA . ARG A 1 607 ? -95.916 -44.682 117.052 1.00 77.81 607 ARG A CA 1
ATOM 4960 C C . ARG A 1 607 ? -97.111 -45.613 116.917 1.00 77.81 607 ARG A C 1
ATOM 4962 O O . ARG A 1 607 ? -97.937 -45.637 117.820 1.00 77.81 607 ARG A O 1
ATOM 4969 N N . GLU A 1 608 ? -97.196 -46.383 115.835 1.00 78.81 608 GLU A N 1
ATOM 4970 C CA . GLU A 1 608 ? -98.271 -47.366 115.645 1.00 78.81 608 GLU A CA 1
ATOM 4971 C C . GLU A 1 608 ? -98.261 -48.416 116.767 1.00 78.81 608 GLU A C 1
ATOM 4973 O O . GLU A 1 608 ? -99.314 -48.794 117.283 1.00 78.81 608 GLU A O 1
ATOM 4978 N N . HIS A 1 609 ? -97.074 -48.835 117.219 1.00 78.94 609 HIS A N 1
ATOM 4979 C CA . HIS A 1 609 ? -96.932 -49.725 118.368 1.00 78.94 609 HIS A CA 1
ATOM 4980 C C . HIS A 1 609 ? -97.423 -49.081 119.675 1.00 78.94 609 HIS A C 1
ATOM 4982 O O . HIS A 1 609 ? -98.154 -49.719 120.435 1.00 78.94 609 HIS A O 1
ATOM 4988 N N . GLN A 1 610 ? -97.078 -47.814 119.929 1.00 75.50 610 GLN A N 1
ATOM 4989 C CA . GLN A 1 610 ? -97.568 -47.089 121.105 1.00 75.50 610 GLN A CA 1
ATOM 4990 C C . GLN A 1 610 ? -99.080 -46.846 121.061 1.00 75.50 610 GLN A C 1
ATOM 4992 O O . GLN A 1 610 ? -99.743 -46.993 122.085 1.00 75.50 610 GLN A O 1
ATOM 4997 N N . GLU A 1 611 ? -99.647 -46.530 119.895 1.00 75.94 611 GLU A N 1
ATOM 4998 C CA . GLU A 1 611 ? -101.095 -46.382 119.728 1.00 75.94 611 GLU A CA 1
ATOM 4999 C C . GLU A 1 611 ? -101.828 -47.695 120.017 1.00 75.94 611 GLU A C 1
ATOM 5001 O O . GLU A 1 611 ? -102.851 -47.677 120.699 1.00 75.94 611 GLU A O 1
ATOM 5006 N N . LEU A 1 612 ? -101.295 -48.838 119.573 1.00 76.75 612 LEU A N 1
ATOM 5007 C CA . LEU A 1 612 ? -101.847 -50.158 119.894 1.00 76.75 612 LEU A CA 1
ATOM 5008 C C . LEU A 1 612 ? -101.834 -50.437 121.401 1.00 76.75 612 LEU A C 1
ATOM 5010 O O . LEU A 1 612 ? -102.866 -50.824 121.951 1.00 76.75 612 LEU A O 1
ATOM 5014 N N . LEU A 1 613 ? -100.703 -50.187 122.071 1.00 76.44 613 LEU A N 1
ATOM 5015 C CA . LEU A 1 613 ? -100.586 -50.341 123.525 1.00 76.44 613 LEU A CA 1
ATOM 5016 C C . LEU A 1 613 ? -101.582 -49.442 124.267 1.00 76.44 613 LEU A C 1
ATOM 5018 O O . LEU A 1 613 ? -102.280 -49.906 125.166 1.00 76.44 613 LEU A O 1
ATOM 5022 N N . HIS A 1 614 ? -101.704 -48.179 123.856 1.00 73.62 614 HIS A N 1
ATOM 5023 C CA . HIS A 1 614 ? -102.619 -47.234 124.488 1.00 73.62 614 HIS A CA 1
ATOM 5024 C C . HIS A 1 614 ? -104.089 -47.610 124.255 1.00 73.62 614 HIS A C 1
ATOM 5026 O O . HIS A 1 614 ? -104.931 -47.459 125.137 1.00 73.62 614 HIS A O 1
ATOM 5032 N N . ASN A 1 615 ? -104.418 -48.160 123.085 1.00 74.00 615 ASN A N 1
ATOM 5033 C CA . ASN A 1 615 ? -105.767 -48.635 122.790 1.00 74.00 615 ASN A CA 1
ATOM 5034 C C . ASN A 1 615 ? -106.123 -49.884 123.621 1.00 74.00 615 ASN A C 1
ATOM 5036 O O . ASN A 1 615 ? -107.263 -50.038 124.063 1.00 74.00 615 ASN A O 1
ATOM 5040 N N . ASP A 1 616 ? -105.148 -50.754 123.890 1.00 72.75 616 ASP A N 1
ATOM 5041 C CA . ASP A 1 616 ? -105.321 -51.887 124.801 1.00 72.75 616 ASP A CA 1
ATOM 5042 C C . ASP A 1 616 ? -105.420 -51.446 126.273 1.00 72.75 616 ASP A C 1
ATOM 5044 O O . ASP A 1 616 ? -106.254 -51.986 127.005 1.00 72.75 616 ASP A O 1
ATOM 5048 N N . GLU A 1 617 ? -104.693 -50.405 126.699 1.00 68.06 617 GLU A N 1
ATOM 5049 C CA . GLU A 1 617 ? -104.901 -49.753 128.003 1.00 68.06 617 GLU A CA 1
ATOM 5050 C C . GLU A 1 617 ? -106.315 -49.166 128.120 1.00 68.06 617 GLU A C 1
ATOM 5052 O O . GLU A 1 617 ? -107.004 -49.388 129.118 1.00 68.06 617 GLU A O 1
ATOM 5057 N N . VAL A 1 618 ? -106.807 -48.473 127.089 1.00 68.94 618 VAL A N 1
ATOM 5058 C CA . VAL A 1 618 ? -108.176 -47.933 127.069 1.00 68.94 618 VAL A CA 1
ATOM 5059 C C . VAL A 1 618 ? -109.214 -49.057 127.171 1.00 68.94 618 VAL A C 1
ATOM 5061 O O . VAL A 1 618 ? -110.168 -48.926 127.943 1.00 68.94 618 VAL A O 1
ATOM 5064 N N . LYS A 1 619 ? -109.026 -50.189 126.477 1.00 70.12 619 LYS A N 1
ATOM 5065 C CA . LYS A 1 619 ? -109.888 -51.378 126.636 1.00 70.12 619 LYS A CA 1
ATOM 5066 C C . LYS A 1 619 ? -109.806 -51.969 128.044 1.00 70.12 619 LYS A C 1
ATOM 5068 O O . LYS A 1 619 ? -110.834 -52.359 128.597 1.00 70.12 619 LYS A O 1
ATOM 5073 N N . PHE A 1 620 ? -108.618 -52.021 128.645 1.00 70.19 620 PHE A N 1
ATOM 5074 C CA . PHE A 1 620 ? -108.427 -52.477 130.023 1.00 70.19 620 PHE A CA 1
ATOM 5075 C C . PHE A 1 620 ? -109.191 -51.588 131.019 1.00 70.19 620 PHE A C 1
ATOM 5077 O O . PHE A 1 620 ? -109.956 -52.098 131.842 1.00 70.19 620 PHE A O 1
ATOM 5084 N N . TYR A 1 621 ? -109.095 -50.262 130.885 1.00 66.56 621 TYR A N 1
ATOM 5085 C CA . TYR A 1 621 ? -109.857 -49.318 131.708 1.00 66.56 621 TYR A CA 1
ATOM 5086 C C . TYR A 1 621 ? -111.375 -49.385 131.452 1.00 66.56 621 TYR A C 1
ATOM 5088 O O . TYR A 1 621 ? -112.163 -49.260 132.394 1.00 66.56 621 TYR A O 1
ATOM 5096 N N . GLN A 1 622 ? -111.818 -49.637 130.215 1.00 63.91 622 GLN A N 1
ATOM 5097 C CA . GLN A 1 622 ? -113.238 -49.853 129.895 1.00 63.91 622 GLN A CA 1
ATOM 5098 C C . GLN A 1 622 ? -113.797 -51.149 130.512 1.00 63.91 622 GLN A C 1
ATOM 5100 O O . GLN A 1 622 ? -114.922 -51.141 131.024 1.00 63.91 622 GLN A O 1
ATOM 5105 N N . ASN A 1 623 ? -113.011 -52.231 130.537 1.00 63.53 623 ASN A N 1
ATOM 5106 C CA . ASN A 1 623 ? -113.368 -53.489 131.206 1.00 63.53 623 ASN A CA 1
ATOM 5107 C C . ASN A 1 623 ? -113.431 -53.340 132.737 1.00 63.53 623 ASN A C 1
ATOM 5109 O O . ASN A 1 623 ? -114.328 -53.878 133.383 1.00 63.53 623 ASN A O 1
ATOM 5113 N N . LEU A 1 624 ? -112.537 -52.547 133.335 1.00 63.69 624 LEU A N 1
ATOM 5114 C CA . LEU A 1 624 ? -112.597 -52.239 134.769 1.00 63.69 624 LEU A CA 1
ATOM 5115 C C . LEU A 1 624 ? -113.843 -51.420 135.142 1.00 63.69 624 LEU A C 1
ATOM 5117 O O . LEU A 1 624 ? -114.452 -51.658 136.186 1.00 63.69 624 LEU A O 1
ATOM 5121 N N . LYS A 1 625 ? -114.276 -50.503 134.266 1.00 59.00 625 LYS A N 1
ATOM 5122 C CA . LYS A 1 625 ? -115.501 -49.711 134.461 1.00 59.00 625 LYS A CA 1
ATOM 5123 C C . LYS A 1 625 ? -116.775 -50.566 134.417 1.00 59.00 625 LYS A C 1
ATOM 5125 O O . LYS A 1 625 ? -117.728 -50.269 135.134 1.00 59.00 625 LYS A O 1
ATOM 5130 N N . THR A 1 626 ? -116.803 -51.630 133.613 1.00 64.50 626 THR A N 1
ATOM 5131 C CA . THR A 1 626 ? -117.940 -52.570 133.552 1.00 64.50 626 THR A CA 1
ATOM 5132 C C . THR A 1 626 ? -118.028 -53.477 134.782 1.00 64.50 626 THR A C 1
ATOM 5134 O O . THR A 1 626 ? -119.117 -53.936 135.112 1.00 64.50 626 THR A O 1
ATOM 5137 N N . MET A 1 627 ? -116.924 -53.673 135.511 1.00 61.03 627 MET A N 1
ATOM 5138 C CA . MET A 1 627 ? -116.870 -54.481 136.737 1.00 61.03 627 MET A CA 1
ATOM 5139 C C . MET A 1 627 ? -117.199 -53.713 138.036 1.00 61.03 627 MET A C 1
ATOM 5141 O O . MET A 1 627 ? -117.043 -54.275 139.115 1.00 61.03 627 MET A O 1
ATOM 5145 N N . GLN A 1 628 ? -117.674 -52.457 137.970 1.00 56.44 628 GLN A N 1
ATOM 5146 C CA . GLN A 1 628 ? -118.055 -51.644 139.148 1.00 56.44 628 GLN A CA 1
ATOM 5147 C C . GLN A 1 628 ? -116.954 -51.524 140.231 1.00 56.44 628 GLN A C 1
ATOM 5149 O O . GLN A 1 628 ? -117.237 -51.417 141.423 1.00 56.44 628 GLN A O 1
ATOM 5154 N N . VAL A 1 629 ? -115.683 -51.499 139.820 1.00 56.09 629 VAL A N 1
ATOM 5155 C CA . VAL A 1 629 ? -114.541 -51.290 140.725 1.00 56.09 629 VAL A CA 1
ATOM 5156 C C . VAL A 1 629 ? -114.261 -49.787 140.878 1.00 56.09 629 VAL A C 1
ATOM 5158 O O . VAL A 1 629 ? -114.201 -49.058 139.888 1.00 56.09 629 VAL A O 1
ATOM 5161 N N . ASP A 1 630 ? -114.088 -49.313 142.116 1.00 56.38 630 ASP A N 1
ATOM 5162 C CA . ASP A 1 630 ? -113.756 -47.917 142.443 1.00 56.38 630 ASP A CA 1
ATOM 5163 C C . ASP A 1 630 ? -112.330 -47.561 141.972 1.00 56.38 630 ASP A C 1
ATOM 5165 O O . ASP A 1 630 ? -111.324 -47.906 142.598 1.00 56.38 630 ASP A O 1
ATOM 5169 N N . LEU A 1 631 ? -112.254 -46.869 140.830 1.00 55.34 631 LEU A N 1
ATOM 5170 C CA . LEU A 1 631 ? -111.022 -46.494 140.122 1.00 55.34 631 LEU A CA 1
ATOM 5171 C C . LEU A 1 631 ? -110.093 -45.573 140.938 1.00 55.34 631 LEU A C 1
ATOM 5173 O O . LEU A 1 631 ? -108.909 -45.456 140.618 1.00 55.34 631 LEU A O 1
ATOM 5177 N N . THR A 1 632 ? -110.586 -44.955 142.013 1.00 57.81 632 THR A N 1
ATOM 5178 C CA . THR A 1 632 ? -109.822 -43.993 142.820 1.00 57.81 632 THR A CA 1
ATOM 5179 C C . THR A 1 632 ? -108.780 -44.676 143.716 1.00 57.81 632 THR A C 1
ATOM 5181 O O . THR A 1 632 ? -107.713 -44.113 143.955 1.00 57.81 632 THR A O 1
ATOM 5184 N N . GLN A 1 633 ? -109.028 -45.910 144.177 1.00 55.47 633 GLN A N 1
ATOM 5185 C CA . GLN A 1 633 ? -108.095 -46.616 145.071 1.00 55.47 633 GLN A CA 1
ATOM 5186 C C . GLN A 1 633 ? -106.920 -47.294 144.344 1.00 55.47 633 GLN A C 1
ATOM 5188 O O . GLN A 1 633 ? -105.844 -47.424 144.925 1.00 55.47 633 GLN A O 1
ATOM 5193 N N . ILE A 1 634 ? -107.074 -47.677 143.070 1.00 57.34 634 ILE A N 1
ATOM 5194 C CA . ILE A 1 634 ? -106.001 -48.335 142.296 1.00 57.34 634 ILE A CA 1
ATOM 5195 C C . ILE A 1 634 ? -104.950 -47.319 141.821 1.00 57.34 634 ILE A C 1
ATOM 5197 O O . ILE A 1 634 ? -103.751 -47.579 141.923 1.00 57.34 634 ILE A O 1
ATOM 5201 N N . ILE A 1 635 ? -105.378 -46.130 141.383 1.00 57.19 635 ILE A N 1
ATOM 5202 C CA . ILE A 1 635 ? -104.474 -45.075 140.885 1.00 57.19 635 ILE A CA 1
ATOM 5203 C C . ILE A 1 635 ? -103.579 -44.530 142.015 1.00 57.19 635 ILE A C 1
ATOM 5205 O O . ILE A 1 635 ? -102.413 -44.205 141.791 1.00 57.19 635 ILE A O 1
ATOM 5209 N N . VAL A 1 636 ? -104.079 -44.508 143.256 1.00 54.47 636 VAL A N 1
ATOM 5210 C CA . VAL A 1 636 ? -103.295 -44.114 144.442 1.00 54.47 636 VAL A CA 1
ATOM 5211 C C . VAL A 1 636 ? -102.340 -45.231 144.904 1.00 54.47 636 VAL A C 1
ATOM 5213 O O . VAL A 1 636 ? -101.324 -44.945 145.537 1.00 54.47 636 VAL A O 1
ATOM 5216 N N . ALA A 1 637 ? -102.600 -46.495 144.551 1.00 54.53 637 ALA A N 1
ATOM 5217 C CA . ALA A 1 637 ? -101.722 -47.622 144.874 1.00 54.53 637 ALA A CA 1
ATOM 5218 C C . ALA A 1 637 ? -100.558 -47.809 143.876 1.00 54.53 637 ALA A C 1
ATOM 5220 O O . ALA A 1 637 ? -99.501 -48.295 144.280 1.00 54.53 637 ALA A O 1
ATOM 5221 N N . GLN A 1 638 ? -100.714 -47.405 142.606 1.00 55.25 638 GLN A N 1
ATOM 5222 C CA . GLN A 1 638 ? -99.686 -47.566 141.560 1.00 55.25 638 GLN A CA 1
ATOM 5223 C C . GLN A 1 638 ? -98.568 -46.506 141.582 1.00 55.25 638 GLN A C 1
ATOM 5225 O O . GLN A 1 638 ? -97.482 -46.770 141.076 1.00 55.25 638 GLN A O 1
ATOM 5230 N N . ASN A 1 639 ? -98.768 -45.353 142.229 1.00 49.12 639 ASN A N 1
ATOM 5231 C CA . ASN A 1 639 ? -97.740 -44.312 142.378 1.00 49.12 639 ASN A CA 1
ATOM 5232 C C . ASN A 1 639 ? -97.040 -44.370 143.748 1.00 49.12 639 ASN A C 1
ATOM 5234 O O . ASN A 1 639 ? -97.101 -43.432 144.543 1.00 49.12 639 ASN A O 1
ATOM 5238 N N . ARG A 1 640 ? -96.344 -45.478 144.030 1.00 41.06 640 ARG A N 1
ATOM 5239 C CA . ARG A 1 640 ? -95.405 -45.591 145.162 1.00 41.06 640 ARG A CA 1
ATOM 5240 C C . ARG A 1 640 ? -93.993 -45.909 144.671 1.00 41.06 640 ARG A C 1
ATOM 5242 O O . ARG A 1 640 ? -93.594 -47.067 144.667 1.00 41.06 640 ARG A O 1
ATOM 5249 N N . ASN A 1 641 ? -93.249 -44.877 144.272 1.00 39.59 641 ASN A N 1
ATOM 5250 C CA . ASN A 1 641 ? -91.891 -44.614 144.769 1.00 39.59 641 ASN A CA 1
ATOM 5251 C C . ASN A 1 641 ? -91.316 -43.295 144.203 1.00 39.59 641 ASN A C 1
ATOM 5253 O O . ASN A 1 641 ? -91.576 -42.970 143.044 1.00 39.59 641 ASN A O 1
ATOM 5257 N N . PRO A 1 642 ? -90.556 -42.538 145.021 1.00 44.53 642 PRO A N 1
ATOM 5258 C CA . PRO A 1 642 ? -89.811 -41.347 144.622 1.00 44.53 642 PRO A CA 1
ATOM 5259 C C . PRO A 1 642 ? -88.466 -41.735 143.972 1.00 44.53 642 PRO A C 1
ATOM 5261 O O . PRO A 1 642 ? -88.108 -42.907 143.950 1.00 44.53 642 PRO A O 1
ATOM 5264 N N . ASP A 1 643 ? -87.728 -40.729 143.498 1.00 37.31 643 ASP A N 1
ATOM 5265 C CA . ASP A 1 643 ? -86.357 -40.761 142.952 1.00 37.31 643 ASP A CA 1
ATOM 5266 C C . ASP A 1 643 ? -86.220 -40.796 141.423 1.00 37.31 643 ASP A C 1
ATOM 5268 O O . ASP A 1 643 ? -86.193 -41.840 140.774 1.00 37.31 643 ASP A O 1
ATOM 5272 N N . LYS A 1 644 ? -85.966 -39.607 140.863 1.00 41.56 644 LYS A N 1
ATOM 5273 C CA . LYS A 1 644 ? -84.674 -39.310 140.226 1.00 41.56 644 LYS A CA 1
ATOM 5274 C C . LYS A 1 644 ? -84.506 -37.802 140.059 1.00 41.56 644 LYS A C 1
ATOM 5276 O O . LYS A 1 644 ? -85.204 -37.160 139.279 1.00 41.56 644 LYS A O 1
ATOM 5281 N N . LEU A 1 645 ? -83.550 -37.257 140.816 1.00 36.41 645 LEU A N 1
ATOM 5282 C CA . LEU A 1 645 ? -82.890 -35.995 140.506 1.00 36.41 645 LEU A CA 1
ATOM 5283 C C . LEU A 1 645 ? -82.456 -36.010 139.035 1.00 36.41 645 LEU A C 1
ATOM 5285 O O . LEU A 1 645 ? -81.779 -36.946 138.612 1.00 36.41 645 LEU A O 1
ATOM 5289 N N . ILE A 1 646 ? -82.757 -34.945 138.295 1.00 38.16 646 ILE A N 1
ATOM 5290 C CA . ILE A 1 646 ? -81.954 -34.589 137.127 1.00 38.16 646 ILE A CA 1
ATOM 5291 C C . ILE A 1 646 ? -81.046 -33.449 137.559 1.00 38.16 646 ILE A C 1
ATOM 5293 O O . ILE A 1 646 ? -81.453 -32.311 137.780 1.00 38.16 646 ILE A O 1
ATOM 5297 N N . GLN A 1 647 ? -79.805 -33.857 137.762 1.00 34.34 647 GLN A N 1
ATOM 5298 C CA . GLN A 1 647 ? -78.633 -33.065 138.048 1.00 34.34 647 GLN A CA 1
ATOM 5299 C C . GLN A 1 647 ? -78.305 -32.226 136.805 1.00 34.34 647 GLN A C 1
ATOM 5301 O O . GLN A 1 647 ? -78.155 -32.763 135.709 1.00 34.34 647 GLN A O 1
ATOM 5306 N N . ILE A 1 648 ? -78.210 -30.908 136.976 1.00 41.66 648 ILE A N 1
ATOM 5307 C CA . ILE A 1 648 ? -77.592 -30.016 135.993 1.00 41.66 648 ILE A CA 1
ATOM 5308 C C . ILE A 1 648 ? -76.098 -30.348 136.011 1.00 41.66 648 ILE A C 1
ATOM 5310 O O . ILE A 1 648 ? -75.441 -30.131 137.030 1.00 41.66 648 ILE A O 1
ATOM 5314 N N . VAL A 1 649 ? -75.579 -30.908 134.919 1.00 37.97 649 VAL A N 1
ATOM 5315 C CA . VAL A 1 649 ? -74.136 -31.055 134.699 1.00 37.97 649 VAL A CA 1
ATOM 5316 C C . VAL A 1 649 ? -73.745 -30.098 133.583 1.00 37.97 649 VAL A C 1
ATOM 5318 O O . VAL A 1 649 ? -74.068 -30.303 132.415 1.00 37.97 649 VAL A O 1
ATOM 5321 N N . ASP A 1 650 ? -73.094 -29.022 134.008 1.00 41.28 650 ASP A N 1
ATOM 5322 C CA . ASP A 1 650 ? -72.178 -28.220 133.214 1.00 41.28 650 ASP A CA 1
ATOM 5323 C C . ASP A 1 650 ? -70.836 -28.964 133.231 1.00 41.28 650 ASP A C 1
ATOM 5325 O O . ASP A 1 650 ? -70.289 -29.197 134.310 1.00 41.28 650 ASP A O 1
ATOM 5329 N N . ASP A 1 651 ? -70.340 -29.389 132.069 1.00 36.38 651 ASP A N 1
ATOM 5330 C CA . ASP A 1 651 ? -69.016 -30.000 131.937 1.00 36.38 651 ASP A CA 1
ATOM 5331 C C . ASP A 1 651 ? -68.178 -29.153 130.980 1.00 36.38 651 ASP A C 1
ATOM 5333 O O . ASP A 1 651 ? -68.146 -29.324 129.758 1.00 36.38 651 ASP A O 1
ATOM 5337 N N . GLY A 1 652 ? -67.496 -28.184 131.584 1.00 35.69 652 GLY A N 1
ATOM 5338 C CA . GLY A 1 652 ? -66.312 -27.567 131.024 1.00 35.69 652 GLY A CA 1
ATOM 5339 C C . GLY A 1 652 ? -65.057 -28.389 131.334 1.00 35.69 652 GLY A C 1
ATOM 5340 O O . GLY A 1 652 ? -64.880 -28.894 132.436 1.00 35.69 652 GLY A O 1
ATOM 5341 N N . ASN A 1 653 ? -64.120 -28.355 130.382 1.00 36.56 653 ASN A N 1
ATOM 5342 C CA . ASN A 1 653 ? -62.682 -28.622 130.517 1.00 36.56 653 ASN A CA 1
ATOM 5343 C C . ASN A 1 653 ? -62.199 -30.057 130.803 1.00 36.56 653 ASN A C 1
ATOM 5345 O O . ASN A 1 653 ? -62.300 -30.554 131.915 1.00 36.56 653 ASN A O 1
ATOM 5349 N N . GLN A 1 654 ? -61.363 -30.569 129.890 1.00 35.19 654 GLN A N 1
ATOM 5350 C CA . GLN A 1 654 ? -59.918 -30.776 130.126 1.00 35.19 654 GLN A CA 1
ATOM 5351 C C . GLN A 1 654 ? -59.202 -31.024 128.782 1.00 35.19 654 GLN A C 1
ATOM 5353 O O . GLN A 1 654 ? -59.594 -31.873 127.995 1.00 35.19 654 GLN A O 1
ATOM 5358 N N . LYS A 1 655 ? -58.267 -30.146 128.389 1.00 34.12 655 LYS A N 1
ATOM 5359 C CA . LYS A 1 655 ? -56.806 -30.305 128.567 1.00 34.12 655 LYS A CA 1
ATOM 5360 C C . LYS A 1 655 ? -56.253 -31.630 128.022 1.00 34.12 655 LYS A C 1
ATOM 5362 O O . LYS A 1 655 ? -56.367 -32.647 128.688 1.00 34.12 655 LYS A O 1
ATOM 5367 N N . ASN A 1 656 ? -55.421 -31.566 126.981 1.00 33.44 656 ASN A N 1
ATOM 5368 C CA . ASN A 1 656 ? -53.959 -31.537 127.153 1.00 33.44 656 ASN A CA 1
ATOM 5369 C C . ASN A 1 656 ? -53.204 -31.621 125.813 1.00 33.44 656 ASN A C 1
ATOM 5371 O O . ASN A 1 656 ? -53.519 -32.457 124.980 1.00 33.44 656 ASN A O 1
ATOM 5375 N N . LYS A 1 657 ? -52.167 -30.770 125.716 1.00 34.03 657 LYS A N 1
ATOM 5376 C CA . LYS A 1 657 ? -50.763 -31.057 125.331 1.00 34.03 657 LYS A CA 1
ATOM 5377 C C . LYS A 1 657 ? -50.568 -31.981 124.114 1.00 34.03 657 LYS A C 1
ATOM 5379 O O . LYS A 1 657 ? -50.908 -33.148 124.162 1.00 34.03 657 LYS A O 1
ATOM 5384 N N . GLY A 1 658 ? -49.966 -31.545 123.011 1.00 31.19 658 GLY A N 1
ATOM 5385 C CA . GLY A 1 658 ? -48.676 -30.859 122.945 1.00 31.19 658 GLY A CA 1
ATOM 5386 C C . GLY A 1 658 ? -47.538 -31.880 123.018 1.00 31.19 658 GLY A C 1
ATOM 5387 O O . GLY A 1 658 ? -47.377 -32.476 124.072 1.00 31.19 658 GLY A O 1
ATOM 5388 N N . ILE A 1 659 ? -46.791 -32.042 121.917 1.00 34.56 659 ILE A N 1
ATOM 5389 C CA . ILE A 1 659 ? -45.370 -32.445 121.763 1.00 34.56 659 ILE A CA 1
ATOM 5390 C C . ILE A 1 659 ? -45.087 -32.333 120.241 1.00 34.56 659 ILE A C 1
ATOM 5392 O O . ILE A 1 659 ? -45.825 -32.910 119.453 1.00 34.56 659 ILE A O 1
ATOM 5396 N N . ARG A 1 660 ? -44.307 -31.341 119.774 1.00 31.39 660 ARG A N 1
ATOM 5397 C CA . ARG A 1 660 ? -42.828 -31.304 119.612 1.00 31.39 660 ARG A CA 1
ATOM 5398 C C . ARG A 1 660 ? -42.334 -32.236 118.485 1.00 31.39 660 ARG A C 1
ATOM 5400 O O . ARG A 1 660 ? -42.574 -33.430 118.555 1.00 31.39 660 ARG A O 1
ATOM 5407 N N . SER A 1 661 ? -41.871 -31.652 117.366 1.00 31.50 661 SER A N 1
ATOM 5408 C CA . SER A 1 661 ? -40.443 -31.509 116.960 1.00 31.50 661 SER A CA 1
ATOM 5409 C C . SER A 1 661 ? -39.845 -32.859 116.524 1.00 31.50 661 SER A C 1
ATOM 5411 O O . SER A 1 661 ? -39.920 -33.805 117.288 1.00 31.50 661 SER A O 1
ATOM 5413 N N . GLU A 1 662 ? -39.258 -33.069 115.347 1.00 32.69 662 GLU A N 1
ATOM 5414 C CA . GLU A 1 662 ? -38.200 -32.306 114.676 1.00 32.69 662 GLU A CA 1
ATOM 5415 C C . GLU A 1 662 ? -37.885 -32.980 113.314 1.00 32.69 662 GLU A C 1
ATOM 5417 O O . GLU A 1 662 ? -38.004 -34.194 113.201 1.00 32.69 662 GLU A O 1
ATOM 5422 N N . ASN A 1 663 ? -37.455 -32.169 112.337 1.00 32.88 663 ASN A N 1
ATOM 5423 C CA . ASN A 1 663 ? -36.434 -32.389 111.290 1.00 32.88 663 ASN A CA 1
ATOM 5424 C C . ASN A 1 663 ? -36.335 -33.696 110.466 1.00 32.88 663 ASN A C 1
ATOM 5426 O O . ASN A 1 663 ? -36.155 -34.775 111.012 1.00 32.88 663 ASN A O 1
ATOM 5430 N N . ILE A 1 664 ? -36.263 -33.523 109.131 1.00 34.53 664 ILE A N 1
ATOM 5431 C CA . ILE A 1 664 ? -35.195 -33.932 108.167 1.00 34.53 664 ILE A CA 1
ATOM 5432 C C . ILE A 1 664 ? -35.700 -33.500 106.761 1.00 34.53 664 ILE A C 1
ATOM 5434 O O . ILE A 1 664 ? -36.742 -33.967 106.323 1.00 34.53 664 ILE A O 1
ATOM 5438 N N . GLN A 1 665 ? -35.247 -32.372 106.196 1.00 34.47 665 GLN A N 1
ATOM 5439 C CA . GLN A 1 665 ? -34.111 -32.158 105.269 1.00 34.47 665 GLN A CA 1
ATOM 5440 C C . GLN A 1 665 ? -34.311 -32.614 103.797 1.00 34.47 665 GLN A C 1
ATOM 5442 O O . GLN A 1 665 ? -34.447 -33.803 103.543 1.00 34.47 665 GLN A O 1
ATOM 5447 N N . PHE A 1 666 ? -34.160 -31.631 102.881 1.00 31.92 666 PHE A N 1
ATOM 5448 C CA . PHE A 1 666 ? -33.849 -31.688 101.429 1.00 31.92 666 PHE A CA 1
ATOM 5449 C C . PHE A 1 666 ? -34.908 -32.338 100.500 1.00 31.92 666 PHE A C 1
ATOM 5451 O O . PHE A 1 666 ? -35.483 -33.361 100.827 1.00 31.92 666 PHE A O 1
ATOM 5458 N N . VAL A 1 667 ? -35.275 -31.797 99.328 1.00 33.75 667 VAL A N 1
ATOM 5459 C CA . VAL A 1 667 ? -34.471 -31.301 98.192 1.00 33.75 667 VAL A CA 1
ATOM 5460 C C . VAL A 1 667 ? -35.299 -30.298 97.356 1.00 33.75 667 VAL A C 1
ATOM 5462 O O . VAL A 1 667 ? -36.504 -30.469 97.189 1.00 33.75 667 VAL A O 1
ATOM 5465 N N . GLU A 1 668 ? -34.635 -29.274 96.814 1.00 39.97 668 GLU A N 1
ATOM 5466 C CA . GLU A 1 668 ? -35.118 -28.405 95.732 1.00 39.97 668 GLU A CA 1
ATOM 5467 C C . GLU A 1 668 ? -35.447 -29.197 94.453 1.00 39.97 668 GLU A C 1
ATOM 5469 O O . GLU A 1 668 ? -34.582 -29.895 93.936 1.00 39.97 668 GLU A O 1
ATOM 5474 N N . HIS A 1 669 ? -36.644 -29.028 93.887 1.00 34.75 669 HIS A N 1
ATOM 5475 C CA . HIS A 1 669 ? -36.832 -28.687 92.468 1.00 34.75 669 HIS A CA 1
ATOM 5476 C C . HIS A 1 669 ? -38.325 -28.585 92.119 1.00 34.75 669 HIS A C 1
ATOM 5478 O O . HIS A 1 669 ? -39.047 -29.566 92.247 1.00 34.75 669 HIS A O 1
ATOM 5484 N N . LEU A 1 670 ? -38.683 -27.386 91.633 1.00 34.78 670 LEU A N 1
ATOM 5485 C CA . LEU A 1 670 ? -39.759 -27.010 90.695 1.00 34.78 670 LEU A CA 1
ATOM 5486 C C . LEU A 1 670 ? -41.197 -27.484 90.952 1.00 34.78 670 LEU A C 1
ATOM 5488 O O . LEU A 1 670 ? -41.502 -28.673 90.722 1.00 34.78 670 LEU A O 1
#

Sequence (670 aa):
MANSSGVKDHILLTKLFIYPVKSCAGISLDKWHIDIHKSCLYLDREWTMIDRNGYALTQMRHPKMCKIIPKINLDKNQLVISAPNMISDLFIDLNEGANVKGDISDSLPLRLCGTDRWGYVYDQQVQQWLSKAMGTYANLARRCLKINYFNEGDFLLINEQSVQSIDSELPDEQITFDRFRPNFLFDHQQPYVEENWLQLQIGTCLFQSTGLCNRCVQVNVDQQSCSKQSQLFKKLKEYRQTNFGLMLKYVQTAVEIELLPQISVVKRGRRSVHWKFNGDCEYIDGPRIVFVCPCGGRLEPLRIHQAHDTEYLEIHYADGHTEIETGPISIYDDPLKIVSIEKKQMIKLDANEIIILYTQKKIDNTFAEKVLPDSSLRQIVKGPCMYAPKPNEWIHEFIWHGEQEEHKARIVPGAKVFKKLRLIPDQFYYNISDVRTSDDALITVKLMIFFELVDVETMLNNTHDPISDFINAICADVIAFASVRKYETFLENANQLNQLETYPQLMTRSESVGYKINKVVFRGYLATDKLQHMNDSAIESRTKLRLEDETERQLQLLEDMKLEKRYDRSQKERKMEMETIAHTLELAKQKHTAHLLEKEAENRVEREHQELLHNDEVKFYQNLKTMQVDLTQIIVAQNRNPDKLIQIVDDGNQKNKGIRSENIQFVEHL

Organism: NCBI:txid1234261